Protein AF-0000000074165607 (afdb_homodimer)

Structure (mmCIF, N/CA/C/O backbone):
data_AF-0000000074165607-model_v1
#
loop_
_entity.id
_entity.type
_entity.pdbx_description
1 polymer 'ABC-type transport system permease protein(Probable substrate dipeptide/oligopeptide)'
#
loop_
_atom_site.group_PDB
_atom_site.id
_atom_site.type_symbol
_atom_site.label_atom_id
_atom_site.label_alt_id
_atom_site.label_comp_id
_atom_site.label_asym_id
_atom_site.label_entity_id
_atom_site.label_seq_id
_atom_site.pdbx_PDB_ins_code
_atom_site.Cartn_x
_atom_site.Cartn_y
_atom_site.Cartn_z
_atom_site.occupancy
_atom_site.B_iso_or_equiv
_atom_site.auth_seq_id
_atom_site.auth_comp_id
_atom_site.auth_asym_id
_atom_site.auth_atom_id
_atom_site.pdbx_PDB_model_num
ATOM 1 N N . MET A 1 1 ? -7.48 50.062 28.703 1 24.31 1 MET A N 1
ATOM 2 C CA . MET A 1 1 ? -8.516 49.031 28.531 1 24.31 1 MET A CA 1
ATOM 3 C C . MET A 1 1 ? -8.789 48.781 27.062 1 24.31 1 MET A C 1
ATOM 5 O O . MET A 1 1 ? -9.773 48.125 26.703 1 24.31 1 MET A O 1
ATOM 9 N N . ALA A 1 2 ? -8.234 49.438 26.125 1 30.08 2 ALA A N 1
ATOM 10 C CA . ALA A 1 2 ? -8.328 49.5 24.672 1 30.08 2 ALA A CA 1
ATOM 11 C C . ALA A 1 2 ? -7.801 48.188 24.047 1 30.08 2 ALA A C 1
ATOM 13 O O . ALA A 1 2 ? -6.594 47.938 24.047 1 30.08 2 ALA A O 1
ATOM 14 N N . ALA A 1 3 ? -8.539 47.094 24.203 1 34.22 3 ALA A N 1
ATOM 15 C CA . ALA A 1 3 ? -8.211 45.812 23.562 1 34.22 3 ALA A CA 1
ATOM 16 C C . ALA A 1 3 ? -7.996 46 22.062 1 34.22 3 ALA A C 1
ATOM 18 O O . ALA A 1 3 ? -8.914 46.406 21.344 1 34.22 3 ALA A O 1
ATOM 19 N N . GLU A 1 4 ? -6.863 46.469 21.578 1 28.66 4 GLU A N 1
ATOM 20 C CA . GLU A 1 4 ? -6.477 46.656 20.188 1 28.66 4 GLU A CA 1
ATOM 21 C C . GLU A 1 4 ? -6.961 45.5 19.312 1 28.66 4 GLU A C 1
ATOM 23 O O . GLU A 1 4 ? -6.777 44.344 19.656 1 28.66 4 GLU A O 1
ATOM 28 N N . ASP A 1 5 ? -7.965 45.75 18.484 1 29.58 5 ASP A N 1
ATOM 29 C CA . ASP A 1 5 ? -8.633 44.969 17.438 1 29.58 5 ASP A CA 1
ATOM 30 C C . ASP A 1 5 ? -7.617 44.188 16.609 1 29.58 5 ASP A C 1
ATOM 32 O O . ASP A 1 5 ? -6.762 44.781 15.938 1 29.58 5 ASP A O 1
ATOM 36 N N . ALA A 1 6 ? -7.164 43.156 17.094 1 34.91 6 ALA A N 1
ATOM 37 C CA . ALA A 1 6 ? -6.367 42.25 16.281 1 34.91 6 ALA A CA 1
ATOM 38 C C . ALA A 1 6 ? -6.906 42.188 14.852 1 34.91 6 ALA A C 1
ATOM 40 O O . ALA A 1 6 ? -8.07 41.844 14.641 1 34.91 6 ALA A O 1
ATOM 41 N N . ASP A 1 7 ? -6.492 43.125 13.977 1 31.59 7 ASP A N 1
ATOM 42 C CA . ASP A 1 7 ? -6.695 43.125 12.531 1 31.59 7 ASP A CA 1
ATOM 43 C C . ASP A 1 7 ? -6.75 41.719 11.984 1 31.59 7 ASP A C 1
ATOM 45 O O . ASP A 1 7 ? -5.746 41 11.984 1 31.59 7 ASP A O 1
ATOM 49 N N . THR A 1 8 ? -7.82 41.094 12.273 1 33.75 8 THR A N 1
ATOM 50 C CA . THR A 1 8 ? -8.219 39.906 11.516 1 33.75 8 THR A CA 1
ATOM 51 C C . THR A 1 8 ? -8.016 40.125 10.023 1 33.75 8 THR A C 1
ATOM 53 O O . THR A 1 8 ? -8.844 40.781 9.367 1 33.75 8 THR A O 1
ATOM 56 N N . ALA A 1 9 ? -6.809 40.406 9.547 1 33.5 9 ALA A N 1
ATOM 57 C CA . ALA A 1 9 ? -6.516 40.438 8.117 1 33.5 9 ALA A CA 1
ATOM 58 C C . ALA A 1 9 ? -7.332 39.406 7.348 1 33.5 9 ALA A C 1
ATOM 60 O O . ALA A 1 9 ? -7.105 38.219 7.488 1 33.5 9 ALA A O 1
ATOM 61 N N . THR A 1 10 ? -8.609 39.656 7.234 1 33.12 10 THR A N 1
ATOM 62 C CA . THR A 1 10 ? -9.547 38.969 6.363 1 33.12 10 THR A CA 1
ATOM 63 C C . THR A 1 10 ? -9.102 39.062 4.91 1 33.12 10 THR A C 1
ATOM 65 O O . THR A 1 10 ? -8.352 39.969 4.535 1 33.12 10 THR A O 1
ATOM 68 N N . PHE A 1 11 ? -9.375 38.062 4.129 1 33.97 11 PHE A N 1
ATOM 69 C CA . PHE A 1 11 ? -9.125 37.875 2.705 1 33.97 11 PHE A CA 1
ATOM 70 C C . PHE A 1 11 ? -9.57 39.125 1.918 1 33.97 11 PHE A C 1
ATOM 72 O O . PHE A 1 11 ? -9.195 39.281 0.754 1 33.97 11 PHE A O 1
ATOM 79 N N . GLU A 1 12 ? -10.328 39.969 2.428 1 33.81 12 GLU A N 1
ATOM 80 C CA . GLU A 1 12 ? -10.758 41.219 1.777 1 33.81 12 GLU A CA 1
ATOM 81 C C . GLU A 1 12 ? -9.594 42.156 1.603 1 33.81 12 GLU A C 1
ATOM 83 O O . GLU A 1 12 ? -9.664 43.094 0.787 1 33.81 12 GLU A O 1
ATOM 88 N N . ASP A 1 13 ? -8.672 42.125 2.5 1 35.44 13 ASP A N 1
ATOM 89 C CA . ASP A 1 13 ? -7.652 43.156 2.389 1 35.44 13 ASP A CA 1
ATOM 90 C C . ASP A 1 13 ? -6.562 42.75 1.398 1 35.44 13 ASP A C 1
ATOM 92 O O . ASP A 1 13 ? -5.469 43.312 1.404 1 35.44 13 ASP A O 1
ATOM 96 N N . ILE A 1 14 ? -6.859 41.562 0.714 1 35.16 14 ILE A N 1
ATOM 97 C CA . ILE A 1 14 ? -5.945 41.281 -0.385 1 35.16 14 ILE A CA 1
ATOM 98 C C . ILE A 1 14 ? -6.176 42.281 -1.521 1 35.16 14 ILE A C 1
ATOM 100 O O . ILE A 1 14 ? -7.281 42.344 -2.066 1 35.16 14 ILE A O 1
ATOM 104 N N . ASP A 1 15 ? -5.551 43.406 -1.498 1 33.47 15 ASP A N 1
ATOM 105 C CA . ASP A 1 15 ? -5.52 44.344 -2.619 1 33.47 15 ASP A CA 1
ATOM 106 C C . ASP A 1 15 ? -5.301 43.594 -3.939 1 33.47 15 ASP A C 1
ATOM 108 O O . ASP A 1 15 ? -4.188 43.156 -4.23 1 33.47 15 ASP A O 1
ATOM 112 N N . TRP A 1 16 ? -6.379 43.094 -4.5 1 33.78 16 TRP A N 1
ATOM 113 C CA . TRP A 1 16 ? -6.414 42.438 -5.797 1 33.78 16 TRP A CA 1
ATOM 114 C C . TRP A 1 16 ? -5.727 43.281 -6.867 1 33.78 16 TRP A C 1
ATOM 116 O O . TRP A 1 16 ? -5.207 42.75 -7.848 1 33.78 16 TRP A O 1
ATOM 126 N N . ASP A 1 17 ? -5.957 44.562 -6.93 1 35.16 17 ASP A N 1
ATOM 127 C CA . ASP A 1 17 ? -5.305 45.438 -7.895 1 35.16 17 ASP A CA 1
ATOM 128 C C . ASP A 1 17 ? -3.787 45.344 -7.797 1 35.16 17 ASP A C 1
ATOM 130 O O . ASP A 1 17 ? -3.074 45.656 -8.75 1 35.16 17 ASP A O 1
ATOM 134 N N . ALA A 1 18 ? -3.287 45.344 -6.676 1 35.25 18 ALA A N 1
ATOM 135 C CA . ALA A 1 18 ? -1.844 45.156 -6.566 1 35.25 18 ALA A CA 1
ATOM 136 C C . ALA A 1 18 ? -1.429 43.75 -7.059 1 35.25 18 ALA A C 1
ATOM 138 O O . ALA A 1 18 ? -0.237 43.469 -7.199 1 35.25 18 ALA A O 1
ATOM 139 N N . GLN A 1 19 ? -2.275 42.75 -7.027 1 34.62 19 GLN A N 1
ATOM 140 C CA . GLN A 1 19 ? -1.969 41.562 -7.836 1 34.62 19 GLN A CA 1
ATOM 141 C C . GLN A 1 19 ? -2.176 41.844 -9.32 1 34.62 19 GLN A C 1
ATOM 143 O O . GLN A 1 19 ? -3.184 41.438 -9.898 1 34.62 19 GLN A O 1
ATOM 148 N N . GLY A 1 20 ? -2.158 43.062 -9.836 1 33.09 20 GLY A N 1
ATOM 149 C CA . GLY A 1 20 ? -1.979 43.281 -11.266 1 33.09 20 GLY A CA 1
ATOM 150 C C . GLY A 1 20 ? -1.463 42.031 -11.992 1 33.09 20 GLY A C 1
ATOM 151 O O . GLY A 1 20 ? -0.765 41.219 -11.406 1 33.09 20 GLY A O 1
ATOM 152 N N . ILE A 1 21 ? -2.268 41.594 -12.984 1 33.88 21 ILE A N 1
ATOM 153 C CA . ILE A 1 21 ? -1.808 40.656 -14.016 1 33.88 21 ILE A CA 1
ATOM 154 C C . ILE A 1 21 ? -0.311 40.844 -14.25 1 33.88 21 ILE A C 1
ATOM 156 O O . ILE A 1 21 ? 0.098 41.75 -14.992 1 33.88 21 ILE A O 1
ATOM 160 N N . SER A 1 22 ? 0.422 41.312 -13.398 1 33.5 22 SER A N 1
ATOM 161 C CA . SER A 1 22 ? 1.809 41.406 -13.844 1 33.5 22 SER A CA 1
ATOM 162 C C . SER A 1 22 ? 2.135 40.312 -14.867 1 33.5 22 SER A C 1
ATOM 164 O O . SER A 1 22 ? 1.765 39.156 -14.695 1 33.5 22 SER A O 1
ATOM 166 N N . THR A 1 23 ? 2.133 40.562 -16.203 1 34.69 23 THR A N 1
ATOM 167 C CA . THR A 1 23 ? 2.822 39.875 -17.281 1 34.69 23 THR A CA 1
ATOM 168 C C . THR A 1 23 ? 3.801 38.844 -16.719 1 34.69 23 THR A C 1
ATOM 170 O O . THR A 1 23 ? 4.188 38.906 -15.547 1 34.69 23 THR A O 1
ATOM 173 N N . LEU A 1 24 ? 4.086 37.75 -17.5 1 39.69 24 LEU A N 1
ATOM 174 C CA . LEU A 1 24 ? 5.195 36.844 -17.312 1 39.69 24 LEU A CA 1
ATOM 175 C C . LEU A 1 24 ? 6.367 37.531 -16.625 1 39.69 24 LEU A C 1
ATOM 177 O O . LEU A 1 24 ? 7.484 37.531 -17.141 1 39.69 24 LEU A O 1
ATOM 181 N N . GLY A 1 25 ? 6.246 38.625 -16.203 1 42.16 25 GLY A N 1
ATOM 182 C CA . GLY A 1 25 ? 7.453 39.125 -15.57 1 42.16 25 GLY A CA 1
ATOM 183 C C . GLY A 1 25 ? 7.988 38.188 -14.492 1 42.16 25 GLY A C 1
ATOM 184 O O . GLY A 1 25 ? 7.324 37.938 -13.484 1 42.16 25 GLY A O 1
ATOM 185 N N . VAL A 1 26 ? 8.68 37.188 -14.977 1 51.88 26 VAL A N 1
ATOM 186 C CA . VAL A 1 26 ? 9.438 36.25 -14.164 1 51.88 26 VAL A CA 1
ATOM 187 C C . VAL A 1 26 ? 10.039 36.938 -12.961 1 51.88 26 VAL A C 1
ATOM 189 O O . VAL A 1 26 ? 10.844 37.875 -13.109 1 51.88 26 VAL A O 1
ATOM 192 N N . SER A 1 27 ? 9.281 37.125 -11.836 1 65.56 27 SER A N 1
ATOM 193 C CA . SER A 1 27 ? 9.914 37.562 -10.602 1 65.56 27 SER A CA 1
ATOM 194 C C . SER A 1 27 ? 11.367 37.094 -10.539 1 65.56 27 SER A C 1
ATOM 196 O O . SER A 1 27 ? 11.781 36.219 -11.297 1 65.56 27 SER A O 1
ATOM 198 N N . ARG A 1 28 ? 12.211 37.938 -9.977 1 74.44 28 ARG A N 1
ATOM 199 C CA . ARG A 1 28 ? 13.609 37.562 -9.82 1 74.44 28 ARG A CA 1
ATOM 200 C C . ARG A 1 28 ? 13.742 36.094 -9.438 1 74.44 28 ARG A C 1
ATOM 202 O O . ARG A 1 28 ? 14.617 35.375 -9.945 1 74.44 28 ARG A O 1
ATOM 209 N N . ALA A 1 29 ? 12.805 35.688 -8.688 1 76.56 29 ALA A N 1
ATOM 210 C CA . ALA A 1 29 ? 12.836 34.281 -8.281 1 76.56 29 ALA A CA 1
ATOM 211 C C . ALA A 1 29 ? 12.453 33.375 -9.445 1 76.56 29 ALA A C 1
ATOM 213 O O . ALA A 1 29 ? 13.023 32.281 -9.617 1 76.56 29 ALA A O 1
ATOM 214 N N . GLY A 1 30 ? 11.523 33.844 -10.188 1 80.75 30 GLY A N 1
ATOM 215 C CA . GLY A 1 30 ? 11.125 33.062 -11.344 1 80.75 30 GLY A CA 1
ATOM 216 C C . GLY A 1 30 ? 12.219 32.938 -12.391 1 80.75 30 GLY A C 1
ATOM 217 O O . GLY A 1 30 ? 12.422 31.875 -12.969 1 80.75 30 GLY A O 1
ATOM 218 N N . LEU A 1 31 ? 12.938 34.062 -12.555 1 82.06 31 LEU A N 1
ATOM 219 C CA . LEU A 1 31 ? 14.047 34.062 -13.508 1 82.06 31 LEU A CA 1
ATOM 220 C C . LEU A 1 31 ? 15.172 33.156 -13.016 1 82.06 31 LEU A C 1
ATOM 222 O O . LEU A 1 31 ? 15.797 32.438 -13.805 1 82.06 31 LEU A O 1
ATOM 226 N N . ALA A 1 32 ? 15.43 33.281 -11.75 1 86.88 32 ALA A N 1
ATOM 227 C CA . ALA A 1 32 ? 16.469 32.406 -11.18 1 86.88 32 ALA A CA 1
ATOM 228 C C . ALA A 1 32 ? 16.109 30.938 -11.328 1 86.88 32 ALA A C 1
ATOM 230 O O . ALA A 1 32 ? 16.984 30.094 -11.57 1 86.88 32 ALA A O 1
ATOM 231 N N . GLU A 1 33 ? 14.836 30.656 -11.07 1 87.5 33 GLU A N 1
ATOM 232 C CA . GLU A 1 33 ? 14.383 29.281 -11.234 1 87.5 33 GLU A CA 1
ATOM 233 C C . GLU A 1 33 ? 14.531 28.812 -12.68 1 87.5 33 GLU A C 1
ATOM 235 O O . GLU A 1 33 ? 15.023 27.719 -12.945 1 87.5 33 GLU A O 1
ATOM 240 N N . LEU A 1 34 ? 14.156 29.625 -13.641 1 87.5 34 LEU A N 1
ATOM 241 C CA . LEU A 1 34 ? 14.258 29.297 -15.055 1 87.5 34 LEU A CA 1
ATOM 242 C C . LEU A 1 34 ? 15.719 29.094 -15.461 1 87.5 34 LEU A C 1
ATOM 244 O O . LEU A 1 34 ? 16.031 28.203 -16.234 1 87.5 34 LEU A O 1
ATOM 248 N N . LEU A 1 35 ? 16.547 29.969 -14.93 1 88.06 35 LEU A N 1
ATOM 249 C CA . LEU A 1 35 ? 17.984 29.859 -15.234 1 88.06 35 LEU A CA 1
ATOM 250 C C . LEU A 1 35 ? 18.562 28.578 -14.672 1 88.06 35 LEU A C 1
ATOM 252 O O . LEU A 1 35 ? 19.453 27.969 -15.281 1 88.06 35 LEU A O 1
ATOM 256 N N . SER A 1 36 ? 18.062 28.25 -13.523 1 89.38 36 SER A N 1
ATOM 257 C CA . SER A 1 36 ? 18.531 27.016 -12.922 1 89.38 36 SER A CA 1
ATOM 258 C C . SER A 1 36 ? 18.141 25.797 -13.766 1 89.38 36 SER A C 1
ATOM 260 O O . SER A 1 36 ? 18.938 24.891 -13.969 1 89.38 36 SER A O 1
ATOM 262 N N . TYR A 1 37 ? 16.953 25.797 -14.258 1 88.81 37 TYR A N 1
ATOM 263 C CA . TYR A 1 37 ? 16.531 24.688 -15.109 1 88.81 37 TYR A CA 1
ATOM 264 C C . TYR A 1 37 ? 17.25 24.719 -16.453 1 88.81 37 TYR A C 1
ATOM 266 O O . TYR A 1 37 ? 17.578 23.672 -17 1 88.81 37 TYR A O 1
ATOM 274 N N . LEU A 1 38 ? 17.453 25.922 -16.984 1 88.56 38 LEU A N 1
ATOM 275 C CA . LEU A 1 38 ? 18.203 26.047 -18.234 1 88.56 38 LEU A CA 1
ATOM 276 C C . LEU A 1 38 ? 19.625 25.531 -18.062 1 88.56 38 LEU A C 1
ATOM 278 O O . LEU A 1 38 ? 20.172 24.875 -18.953 1 88.56 38 LEU A O 1
ATOM 282 N N . GLY A 1 39 ? 20.188 25.938 -16.984 1 87.69 39 GLY A N 1
ATOM 283 C CA . GLY A 1 39 ? 21.516 25.406 -16.688 1 87.69 39 GLY A CA 1
ATOM 284 C C . GLY A 1 39 ? 21.547 23.891 -16.625 1 87.69 39 GLY A C 1
ATOM 285 O O . GLY A 1 39 ? 22.5 23.266 -17.125 1 87.69 39 GLY A O 1
ATOM 286 N N . LEU A 1 40 ? 20.547 23.359 -16.016 1 86.31 40 LEU A N 1
ATOM 287 C CA . LEU A 1 40 ? 20.453 21.906 -15.922 1 86.31 40 LEU A CA 1
ATOM 288 C C . LEU A 1 40 ? 20.297 21.281 -17.297 1 86.31 40 LEU A C 1
ATOM 290 O O . LEU A 1 40 ? 20.922 20.25 -17.594 1 86.31 40 LEU A O 1
ATOM 294 N N . ILE A 1 41 ? 19.531 21.875 -18.141 1 84.94 41 ILE A N 1
ATOM 295 C CA . ILE A 1 41 ? 19.281 21.359 -19.484 1 84.94 41 ILE A CA 1
ATOM 296 C C . ILE A 1 41 ? 20.562 21.438 -20.312 1 84.94 41 ILE A C 1
ATOM 298 O O . ILE A 1 41 ? 20.891 20.516 -21.047 1 84.94 41 ILE A O 1
ATOM 302 N N . VAL A 1 42 ? 21.234 22.531 -20.188 1 83.56 42 VAL A N 1
ATOM 303 C CA . VAL A 1 42 ? 22.484 22.719 -20.938 1 83.56 42 VAL A CA 1
ATOM 304 C C . VAL A 1 42 ? 23.5 21.688 -20.484 1 83.56 42 VAL A C 1
ATOM 306 O O . VAL A 1 42 ? 24.203 21.109 -21.328 1 83.56 42 VAL A O 1
ATOM 309 N N . ALA A 1 43 ? 23.516 21.5 -19.219 1 80.56 43 ALA A N 1
ATOM 310 C CA . ALA A 1 43 ? 24.453 20.5 -18.688 1 80.56 43 ALA A CA 1
ATOM 311 C C . ALA A 1 43 ? 24.078 19.109 -19.188 1 80.56 43 ALA A C 1
ATOM 313 O O . ALA A 1 43 ? 24.969 18.312 -19.5 1 80.56 43 ALA A O 1
ATOM 314 N N . PHE A 1 44 ? 22.844 18.797 -19.25 1 78.25 44 PHE A N 1
ATOM 315 C CA . PHE A 1 44 ? 22.359 17.516 -19.719 1 78.25 44 PHE A CA 1
ATOM 316 C C . PHE A 1 44 ? 22.688 17.328 -21.203 1 78.25 44 PHE A C 1
ATOM 318 O O . PHE A 1 44 ? 23.172 16.25 -21.594 1 78.25 44 PHE A O 1
ATOM 325 N N . VAL A 1 45 ? 22.406 18.328 -22 1 77.25 45 VAL A N 1
ATOM 326 C CA . VAL A 1 45 ? 22.641 18.25 -23.438 1 77.25 45 VAL A CA 1
ATOM 327 C C . VAL A 1 45 ? 24.141 18.125 -23.703 1 77.25 45 VAL A C 1
ATOM 329 O O . VAL A 1 45 ? 24.562 17.391 -24.594 1 77.25 45 VAL A O 1
ATOM 332 N N . TYR A 1 46 ? 24.844 18.844 -22.938 1 75.62 46 TYR A N 1
ATOM 333 C CA . TYR A 1 46 ? 26.297 18.75 -23.062 1 75.62 46 TYR A CA 1
ATOM 334 C C . TYR A 1 46 ? 26.781 17.344 -22.781 1 75.62 46 TYR A C 1
ATOM 336 O O . TYR A 1 46 ? 27.625 16.812 -23.516 1 75.62 46 TYR A O 1
ATOM 344 N N . ASP A 1 47 ? 26.234 16.75 -21.734 1 71.31 47 ASP A N 1
ATOM 345 C CA . ASP A 1 47 ? 26.672 15.414 -21.359 1 71.31 47 ASP A CA 1
ATOM 346 C C . ASP A 1 47 ? 26.172 14.375 -22.359 1 71.31 47 ASP A C 1
ATOM 348 O O . ASP A 1 47 ? 26.891 13.422 -22.672 1 71.31 47 ASP A O 1
ATOM 352 N N . TYR A 1 48 ? 25 14.578 -22.906 1 69.88 48 TYR A N 1
ATOM 353 C CA . TYR A 1 48 ? 24.406 13.641 -23.844 1 69.88 48 TYR A CA 1
ATOM 354 C C . TYR A 1 48 ? 25.109 13.703 -25.203 1 69.88 48 TYR A C 1
ATOM 356 O O . TYR A 1 48 ? 25.312 12.672 -25.844 1 69.88 48 TYR A O 1
ATOM 364 N N . THR A 1 49 ? 25.422 14.844 -25.719 1 68.5 49 THR A N 1
ATOM 365 C CA . THR A 1 49 ? 25.922 14.992 -27.078 1 68.5 49 THR A CA 1
ATOM 366 C C . THR A 1 49 ? 27.453 15.008 -27.109 1 68.5 49 THR A C 1
ATOM 368 O O . THR A 1 49 ? 28.062 14.461 -28.016 1 68.5 49 THR A O 1
ATOM 371 N N . TRP A 1 50 ? 28.047 15.68 -26.234 1 59.62 50 TRP A N 1
ATOM 372 C CA . TRP A 1 50 ? 29.469 15.938 -26.438 1 59.62 50 TRP A CA 1
ATOM 373 C C . TRP A 1 50 ? 30.312 15.047 -25.516 1 59.62 50 TRP A C 1
ATOM 375 O O . TRP A 1 50 ? 31.484 14.797 -25.797 1 59.62 50 TRP A O 1
ATOM 385 N N . ASN A 1 51 ? 29.797 14.781 -24.484 1 54.56 51 ASN A N 1
ATOM 386 C CA . ASN A 1 51 ? 30.703 14.203 -23.5 1 54.56 51 ASN A CA 1
ATOM 387 C C . ASN A 1 51 ? 30.953 12.727 -23.766 1 54.56 51 ASN A C 1
ATOM 389 O O . ASN A 1 51 ? 30.016 11.914 -23.719 1 54.56 51 ASN A O 1
ATOM 393 N N . THR A 1 52 ? 31.984 12.508 -24.688 1 53.47 52 THR A N 1
ATOM 394 C CA . THR A 1 52 ? 32.594 11.203 -24.938 1 53.47 52 THR A CA 1
ATOM 395 C C . THR A 1 52 ? 33.125 10.602 -23.641 1 53.47 52 THR A C 1
ATOM 397 O O . THR A 1 52 ? 33.469 9.422 -23.594 1 53.47 52 THR A O 1
ATOM 400 N N . GLY A 1 53 ? 33.594 11.414 -22.656 1 48.16 53 GLY A N 1
ATOM 401 C CA . GLY A 1 53 ? 34.219 11.016 -21.406 1 48.16 53 GLY A CA 1
ATOM 402 C C . GLY A 1 53 ? 33.25 10.859 -20.266 1 48.16 53 GLY A C 1
ATOM 403 O O . GLY A 1 53 ? 32.031 10.789 -20.484 1 48.16 53 GLY A O 1
ATOM 404 N N . PRO A 1 54 ? 34.062 10.703 -19.062 1 49.53 54 PRO A N 1
ATOM 405 C CA . PRO A 1 54 ? 33.188 10.453 -17.906 1 49.53 54 PRO A CA 1
ATOM 406 C C . PRO A 1 54 ? 32.156 11.578 -17.703 1 49.53 54 PRO A C 1
ATOM 408 O O . PRO A 1 54 ? 32.5 12.758 -17.828 1 49.53 54 PRO A O 1
ATOM 411 N N . LEU A 1 55 ? 31.016 11.406 -17.969 1 49.72 55 LEU A N 1
ATOM 412 C CA . LEU A 1 55 ? 29.844 12.273 -17.844 1 49.72 55 LEU A CA 1
ATOM 413 C C . LEU A 1 55 ? 29.984 13.211 -16.656 1 49.72 55 LEU A C 1
ATOM 415 O O . LEU A 1 55 ? 30.734 12.922 -15.711 1 49.72 55 LEU A O 1
ATOM 419 N N . VAL A 1 56 ? 29.719 14.406 -16.766 1 47.34 56 VAL A N 1
ATOM 420 C CA . VAL A 1 56 ? 29.594 15.258 -15.578 1 47.34 56 VAL A CA 1
ATOM 421 C C . VAL A 1 56 ? 29 14.453 -14.422 1 47.34 56 VAL A C 1
ATOM 423 O O . VAL A 1 56 ? 27.922 13.875 -14.562 1 47.34 56 VAL A O 1
ATOM 426 N N . PHE A 1 57 ? 29.766 14.352 -13.234 1 50.78 57 PHE A N 1
ATOM 427 C CA . PHE A 1 57 ? 29.578 13.633 -11.977 1 50.78 57 PHE A CA 1
ATOM 428 C C . PHE A 1 57 ? 29.5 12.133 -12.219 1 50.78 57 PHE A C 1
ATOM 430 O O . PHE A 1 57 ? 28.969 11.391 -11.391 1 50.78 57 PHE A O 1
ATOM 437 N N . ARG A 1 58 ? 30.078 11.711 -13.492 1 54.78 58 ARG A N 1
ATOM 438 C CA . ARG A 1 58 ? 30.141 10.297 -13.852 1 54.78 58 ARG A CA 1
ATOM 439 C C . ARG A 1 58 ? 28.75 9.695 -13.969 1 54.78 58 ARG A C 1
ATOM 441 O O . ARG A 1 58 ? 28.531 8.523 -13.641 1 54.78 58 ARG A O 1
ATOM 448 N N . TRP A 1 59 ? 27.797 10.633 -14.102 1 56.72 59 TRP A N 1
ATOM 449 C CA . TRP A 1 59 ? 26.422 10.125 -14.188 1 56.72 59 TRP A CA 1
ATOM 450 C C . TRP A 1 59 ? 26.094 9.695 -15.617 1 56.72 59 TRP A C 1
ATOM 452 O O . TRP A 1 59 ? 26.547 10.32 -16.578 1 56.72 59 TRP A O 1
ATOM 462 N N . ASP A 1 60 ? 25.625 8.523 -15.758 1 56.78 60 ASP A N 1
ATOM 463 C CA . ASP A 1 60 ? 25.078 8.117 -17.062 1 56.78 60 ASP A CA 1
ATOM 464 C C . ASP A 1 60 ? 23.906 8.992 -17.453 1 56.78 60 ASP A C 1
ATOM 466 O O . ASP A 1 60 ? 23.203 9.547 -16.609 1 56.78 60 ASP A O 1
ATOM 470 N N . VAL A 1 61 ? 23.875 9.492 -18.781 1 46.19 61 VAL A N 1
ATOM 471 C CA . VAL A 1 61 ? 22.859 10.375 -19.359 1 46.19 61 VAL A CA 1
ATOM 472 C C . VAL A 1 61 ? 21.469 9.891 -18.938 1 46.19 61 VAL A C 1
ATOM 474 O O . VAL A 1 61 ? 20.578 10.703 -18.656 1 46.19 61 VAL A O 1
ATOM 477 N N . LEU A 1 62 ? 21.188 8.633 -18.984 1 55.25 62 LEU A N 1
ATOM 478 C CA . LEU A 1 62 ? 19.859 8.141 -18.656 1 55.25 62 LEU A CA 1
ATOM 479 C C . LEU A 1 62 ? 19.703 7.941 -17.156 1 55.25 62 LEU A C 1
ATOM 481 O O . LEU A 1 62 ? 18.781 7.273 -16.703 1 55.25 62 LEU A O 1
ATOM 485 N N . SER A 1 63 ? 20.609 8.836 -16.547 1 72.19 63 SER A N 1
ATOM 486 C CA . SER A 1 63 ? 20.688 8.625 -15.109 1 72.19 63 SER A CA 1
ATOM 487 C C . SER A 1 63 ? 19.609 9.414 -14.367 1 72.19 63 SER A C 1
ATOM 489 O O . SER A 1 63 ? 19.188 10.477 -14.836 1 72.19 63 SER A O 1
ATOM 491 N N . VAL A 1 64 ? 19 8.875 -13.453 1 84.81 64 VAL A N 1
ATOM 492 C CA . VAL A 1 64 ? 17.984 9.438 -12.57 1 84.81 64 VAL A CA 1
ATOM 493 C C . VAL A 1 64 ? 18.547 10.656 -11.852 1 84.81 64 VAL A C 1
ATOM 495 O O . VAL A 1 64 ? 17.781 11.461 -11.289 1 84.81 64 VAL A O 1
ATOM 498 N N . GLU A 1 65 ? 19.812 10.945 -12.07 1 84.69 65 GLU A N 1
ATOM 499 C CA . GLU A 1 65 ? 20.484 12.047 -11.383 1 84.69 65 GLU A CA 1
ATOM 500 C C . GLU A 1 65 ? 20 13.398 -11.914 1 84.69 65 GLU A C 1
ATOM 502 O O . GLU A 1 65 ? 19.906 14.367 -11.164 1 84.69 65 GLU A O 1
ATOM 507 N N . TRP A 1 66 ? 19.734 13.461 -13.211 1 83.56 66 TRP A N 1
ATOM 508 C CA . TRP A 1 66 ? 19.25 14.703 -13.805 1 83.56 66 TRP A CA 1
ATOM 509 C C . TRP A 1 66 ? 17.875 15.078 -13.242 1 83.56 66 TRP A C 1
ATOM 511 O O . TRP A 1 66 ? 17.625 16.234 -12.914 1 83.56 66 TRP A O 1
ATOM 521 N N . LEU A 1 67 ? 17.062 14.078 -13.148 1 87 67 LEU A N 1
ATOM 522 C CA . LEU A 1 67 ? 15.75 14.312 -12.562 1 87 67 LEU A CA 1
ATOM 523 C C . LEU A 1 67 ? 15.867 14.695 -11.094 1 87 67 LEU A C 1
ATOM 525 O O . LEU A 1 67 ? 15.062 15.484 -10.586 1 87 67 LEU A O 1
ATOM 529 N N . PHE A 1 68 ? 16.844 14.141 -10.492 1 91.31 68 PHE A N 1
ATOM 530 C CA . PHE A 1 68 ? 17.062 14.406 -9.07 1 91.31 68 PHE A CA 1
ATOM 531 C C . PHE A 1 68 ? 17.469 15.859 -8.852 1 91.31 68 PHE A C 1
ATOM 533 O O . PHE A 1 68 ? 16.938 16.531 -7.965 1 91.31 68 PHE A O 1
ATOM 540 N N . ILE A 1 69 ? 18.328 16.359 -9.664 1 88.75 69 ILE A N 1
ATOM 541 C CA . ILE A 1 69 ? 18.75 17.75 -9.562 1 88.75 69 ILE A CA 1
ATOM 542 C C . ILE A 1 69 ? 17.562 18.672 -9.867 1 88.75 69 ILE A C 1
ATOM 544 O O . ILE A 1 69 ? 17.391 19.703 -9.211 1 88.75 69 ILE A O 1
ATOM 548 N N . GLY A 1 70 ? 16.859 18.297 -10.891 1 89.75 70 GLY A N 1
ATOM 549 C CA . GLY A 1 70 ? 15.656 19.062 -11.18 1 89.75 70 GLY A CA 1
ATOM 550 C C . GLY A 1 70 ? 14.695 19.141 -10 1 89.75 70 GLY A C 1
ATOM 551 O O . GLY A 1 70 ? 14.102 20.188 -9.742 1 89.75 70 GLY A O 1
ATOM 552 N N . THR A 1 71 ? 14.578 18.031 -9.344 1 90.62 71 THR A N 1
ATOM 553 C CA . THR A 1 71 ? 13.711 17.953 -8.172 1 90.62 71 THR A CA 1
ATOM 554 C C . THR A 1 71 ? 14.234 18.844 -7.043 1 90.62 71 THR A C 1
ATOM 556 O O . THR A 1 71 ? 13.461 19.5 -6.355 1 90.62 71 THR A O 1
ATOM 559 N N . LEU A 1 72 ? 15.523 18.844 -6.871 1 90.69 72 LEU A N 1
ATOM 560 C CA . LEU A 1 72 ? 16.125 19.688 -5.84 1 90.69 72 LEU A CA 1
ATOM 561 C C . LEU A 1 72 ? 15.914 21.172 -6.148 1 90.69 72 LEU A C 1
ATOM 563 O O . LEU A 1 72 ? 15.664 21.969 -5.242 1 90.69 72 LEU A O 1
ATOM 567 N N . ILE A 1 73 ? 16.016 21.484 -7.438 1 90.44 73 ILE A N 1
ATOM 568 C CA . ILE A 1 73 ? 15.773 22.859 -7.859 1 90.44 73 ILE A CA 1
ATOM 569 C C . ILE A 1 73 ? 14.336 23.25 -7.527 1 90.44 73 ILE A C 1
ATOM 571 O O . ILE A 1 73 ? 14.086 24.328 -6.984 1 90.44 73 ILE A O 1
ATOM 575 N N . ALA A 1 74 ? 13.445 22.344 -7.797 1 87.56 74 ALA A N 1
ATOM 576 C CA . ALA A 1 74 ? 12.039 22.609 -7.504 1 87.56 74 ALA A CA 1
ATOM 577 C C . ALA A 1 74 ? 11.82 22.797 -6.008 1 87.56 74 ALA A C 1
ATOM 579 O O . ALA A 1 74 ? 11.062 23.688 -5.594 1 87.56 74 ALA A O 1
ATOM 580 N N . ILE A 1 75 ? 12.43 22.031 -5.234 1 86.56 75 ILE A N 1
ATOM 581 C CA . ILE A 1 75 ? 12.273 22.094 -3.785 1 86.56 75 ILE A CA 1
ATOM 582 C C . ILE A 1 75 ? 12.844 23.406 -3.268 1 86.56 75 ILE A C 1
ATOM 584 O O . ILE A 1 75 ? 12.234 24.078 -2.422 1 86.56 75 ILE A O 1
ATOM 588 N N . VAL A 1 76 ? 13.961 23.875 -3.775 1 86.94 76 VAL A N 1
ATOM 589 C CA . VAL A 1 76 ? 14.602 25.109 -3.338 1 86.94 76 VAL A CA 1
ATOM 590 C C . VAL A 1 76 ? 13.711 26.297 -3.664 1 86.94 76 VAL A C 1
ATOM 592 O O . VAL A 1 76 ? 13.445 27.141 -2.801 1 86.94 76 VAL A O 1
ATOM 595 N N . PHE A 1 77 ? 13.156 26.344 -4.789 1 83.44 77 PHE A N 1
ATOM 596 C CA . PHE A 1 77 ? 12.453 27.531 -5.254 1 83.44 77 PHE A CA 1
ATOM 597 C C . PHE A 1 77 ? 11.008 27.516 -4.773 1 83.44 77 PHE A C 1
ATOM 599 O O . PHE A 1 77 ? 10.406 28.578 -4.562 1 83.44 77 PHE A O 1
ATOM 606 N N . HIS A 1 78 ? 10.469 26.312 -4.539 1 79.06 78 HIS A N 1
ATOM 607 C CA . HIS A 1 78 ? 9.047 26.281 -4.227 1 79.06 78 HIS A CA 1
ATOM 608 C C . HIS A 1 78 ? 8.812 25.922 -2.76 1 79.06 78 HIS A C 1
ATOM 610 O O . HIS A 1 78 ? 7.691 26.047 -2.26 1 79.06 78 HIS A O 1
ATOM 616 N N . ALA A 1 79 ? 9.805 25.562 -2.088 1 78.75 79 ALA A N 1
ATOM 617 C CA . ALA A 1 79 ? 9.648 25.25 -0.668 1 78.75 79 ALA A CA 1
ATOM 618 C C . ALA A 1 79 ? 10.609 26.078 0.179 1 78.75 79 ALA A C 1
ATOM 620 O O . ALA A 1 79 ? 10.188 26.875 1.016 1 78.75 79 ALA A O 1
ATOM 621 N N . VAL A 1 80 ? 11.867 26.062 -0.109 1 81.31 80 VAL A N 1
ATOM 622 C CA . VAL A 1 80 ? 12.898 26.656 0.738 1 81.31 80 VAL A CA 1
ATOM 623 C C . VAL A 1 80 ? 12.812 28.172 0.661 1 81.31 80 VAL A C 1
ATOM 625 O O . VAL A 1 80 ? 12.773 28.859 1.689 1 81.31 80 VAL A O 1
ATOM 628 N N . ILE A 1 81 ? 12.734 28.719 -0.501 1 81.88 81 ILE A N 1
ATOM 629 C CA . ILE A 1 81 ? 12.781 30.172 -0.686 1 81.88 81 ILE A CA 1
ATOM 630 C C . ILE A 1 81 ? 11.5 30.797 -0.144 1 81.88 81 ILE A C 1
ATOM 632 O O . ILE A 1 81 ? 11.555 31.734 0.654 1 81.88 81 ILE A O 1
ATOM 636 N N . PRO A 1 82 ? 10.367 30.266 -0.505 1 76.69 82 PRO A N 1
ATOM 637 C CA . PRO A 1 82 ? 9.156 30.859 0.059 1 76.69 82 PRO A CA 1
ATOM 638 C C . PRO A 1 82 ? 9.109 30.781 1.583 1 76.69 82 PRO A C 1
ATOM 640 O O . PRO A 1 82 ? 8.617 31.703 2.238 1 76.69 82 PRO A O 1
ATOM 643 N N . LEU A 1 83 ? 9.578 29.797 2.141 1 77.25 83 LEU A N 1
ATOM 644 C CA . LEU A 1 83 ? 9.594 29.641 3.592 1 77.25 83 LEU A CA 1
ATOM 645 C C . LEU A 1 83 ? 10.57 30.625 4.23 1 77.25 83 LEU A C 1
ATOM 647 O O . LEU A 1 83 ? 10.352 31.078 5.355 1 77.25 83 LEU A O 1
ATOM 651 N N . SER A 1 84 ? 11.633 30.953 3.559 1 81 84 SER A N 1
ATOM 652 C CA . SER A 1 84 ? 12.633 31.875 4.078 1 81 84 SER A CA 1
ATOM 653 C C . SER A 1 84 ? 12.133 33.312 4.008 1 81 84 SER A C 1
ATOM 655 O O . SER A 1 84 ? 12.555 34.156 4.801 1 81 84 SER A O 1
ATOM 657 N N . GLN A 1 85 ? 11.242 33.594 3.131 1 80.44 85 GLN A N 1
ATOM 658 C CA . GLN A 1 85 ? 10.742 34.938 2.924 1 80.44 85 GLN A CA 1
ATOM 659 C C . GLN A 1 85 ? 9.609 35.281 3.893 1 80.44 85 GLN A C 1
ATOM 661 O O . GLN A 1 85 ? 9.266 36.438 4.082 1 80.44 85 GLN A O 1
ATOM 666 N N . LYS A 1 86 ? 9.055 34.219 4.469 1 83.81 86 LYS A N 1
ATOM 667 C CA . LYS A 1 86 ? 7.988 34.406 5.445 1 83.81 86 LYS A CA 1
ATOM 668 C C . LYS A 1 86 ? 8.414 33.938 6.828 1 83.81 86 LYS A C 1
ATOM 670 O O . LYS A 1 86 ? 7.887 32.938 7.328 1 83.81 86 LYS A O 1
ATOM 675 N N . PRO A 1 87 ? 9.234 34.781 7.461 1 86.06 87 PRO A N 1
ATOM 676 C CA . PRO A 1 87 ? 9.812 34.312 8.734 1 86.06 87 PRO A CA 1
ATOM 677 C C . PRO A 1 87 ? 8.758 34.094 9.812 1 86.06 87 PRO A C 1
ATOM 679 O O . PRO A 1 87 ? 8.914 33.219 10.656 1 86.06 87 PRO A O 1
ATOM 682 N N . ARG A 1 88 ? 7.652 34.875 9.781 1 84 88 ARG A N 1
ATOM 683 C CA . ARG A 1 88 ? 6.609 34.719 10.789 1 84 88 ARG A CA 1
ATOM 684 C C . ARG A 1 88 ? 5.914 33.375 10.633 1 84 88 ARG A C 1
ATOM 686 O O . ARG A 1 88 ? 5.656 32.688 11.625 1 84 88 ARG A O 1
ATOM 693 N N . LEU A 1 89 ? 5.688 33.062 9.398 1 82.19 89 LEU A N 1
ATOM 694 C CA . LEU A 1 89 ? 5.043 31.766 9.133 1 82.19 89 LEU A CA 1
ATOM 695 C C . LEU A 1 89 ? 5.973 30.609 9.469 1 82.19 89 LEU A C 1
ATOM 697 O O . LEU A 1 89 ? 5.531 29.594 10.016 1 82.19 89 LEU A O 1
ATOM 701 N N . ARG A 1 90 ? 7.191 30.859 9.133 1 85.38 90 ARG A N 1
ATOM 702 C CA . ARG A 1 90 ? 8.18 29.828 9.445 1 85.38 90 ARG A CA 1
ATOM 703 C C . ARG A 1 90 ? 8.305 29.641 10.953 1 85.38 90 ARG A C 1
ATOM 705 O O . ARG A 1 90 ? 8.375 28.5 11.438 1 85.38 90 ARG A O 1
ATOM 712 N N . ALA A 1 91 ? 8.352 30.703 11.625 1 88.94 91 ALA A N 1
ATOM 713 C CA . ALA A 1 91 ? 8.461 30.641 13.078 1 88.94 91 ALA A CA 1
ATOM 714 C C . ALA A 1 91 ? 7.223 29.984 13.688 1 88.94 91 ALA A C 1
ATOM 716 O O . ALA A 1 91 ? 7.324 29.234 14.656 1 88.94 91 ALA A O 1
ATOM 717 N N . PHE A 1 92 ? 6.102 30.281 13.078 1 86.06 92 PHE A N 1
ATOM 718 C CA . PHE A 1 92 ? 4.832 29.75 13.555 1 86.06 92 PHE A CA 1
ATOM 719 C C . PHE A 1 92 ? 4.789 28.234 13.383 1 86.06 92 PHE A C 1
ATOM 721 O O . PHE A 1 92 ? 4.512 27.5 14.336 1 86.06 92 PHE A O 1
ATOM 728 N N . TYR A 1 93 ? 5.145 27.781 12.203 1 86.38 93 TYR A N 1
ATOM 729 C CA . TYR A 1 93 ? 5.117 26.344 11.906 1 86.38 93 TYR A CA 1
ATOM 730 C C . TYR A 1 93 ? 6.18 25.609 12.711 1 86.38 93 TYR A C 1
ATOM 732 O O . TYR A 1 93 ? 5.945 24.484 13.18 1 86.38 93 TYR A O 1
ATOM 740 N N . TRP A 1 94 ? 7.324 26.203 12.891 1 89.75 94 TRP A N 1
ATOM 741 C CA . TRP A 1 94 ? 8.414 25.562 13.617 1 89.75 94 TRP A CA 1
ATOM 742 C C . TRP A 1 94 ? 8.07 25.422 15.102 1 89.75 94 TRP A C 1
ATOM 744 O O . TRP A 1 94 ? 8.391 24.391 15.719 1 89.75 94 TRP A O 1
ATOM 754 N N . ARG A 1 95 ? 7.469 26.422 15.656 1 90.31 95 ARG A N 1
ATOM 755 C CA . ARG A 1 95 ? 7.066 26.375 17.062 1 90.31 95 ARG A CA 1
ATOM 756 C C . ARG A 1 95 ? 6.086 25.25 17.312 1 90.31 95 ARG A C 1
ATOM 758 O O . ARG A 1 95 ? 6.172 24.562 18.344 1 90.31 95 ARG A O 1
ATOM 765 N N . ARG A 1 96 ? 5.266 25.094 16.375 1 89.62 96 ARG A N 1
ATOM 766 C CA . ARG A 1 96 ? 4.27 24.031 16.5 1 89.62 96 ARG A CA 1
ATOM 767 C C . ARG A 1 96 ? 4.887 22.656 16.234 1 89.62 96 ARG A C 1
ATOM 769 O O . ARG A 1 96 ? 4.57 21.688 16.922 1 89.62 96 ARG A O 1
ATOM 776 N N . PHE A 1 97 ? 5.754 22.641 15.289 1 91.75 97 PHE A N 1
ATOM 777 C CA . PHE A 1 97 ? 6.41 21.391 14.898 1 91.75 97 PHE A CA 1
ATOM 778 C C . PHE A 1 97 ? 7.293 20.875 16.031 1 91.75 97 PHE A C 1
ATOM 780 O O . PHE A 1 97 ? 7.312 19.672 16.297 1 91.75 97 PHE A O 1
ATOM 787 N N . LYS A 1 98 ? 7.953 21.75 16.703 1 92.31 98 LYS A N 1
ATOM 788 C CA . LYS A 1 98 ? 8.961 21.359 17.688 1 92.31 98 LYS A CA 1
ATOM 789 C C . LYS A 1 98 ? 8.305 20.859 18.969 1 92.31 98 LYS A C 1
ATOM 791 O O . LYS A 1 98 ? 8.977 20.266 19.812 1 92.31 98 LYS A O 1
ATOM 796 N N . LYS A 1 99 ? 7.016 21.016 19.062 1 90.44 99 LYS A N 1
ATOM 797 C CA . LYS A 1 99 ? 6.312 20.484 20.219 1 90.44 99 LYS A CA 1
ATOM 798 C C . LYS A 1 99 ? 6.434 18.969 20.297 1 90.44 99 LYS A C 1
ATOM 800 O O . LYS A 1 99 ? 6.418 18.375 21.375 1 90.44 99 LYS A O 1
ATOM 805 N N . ASN A 1 100 ? 6.57 18.422 19.156 1 91.31 100 ASN A N 1
ATOM 806 C CA . ASN A 1 100 ? 6.832 16.984 19.078 1 91.31 100 ASN A CA 1
ATOM 807 C C . ASN A 1 100 ? 8.328 16.688 18.969 1 91.31 100 ASN A C 1
ATOM 809 O O . ASN A 1 100 ? 8.898 16.75 17.875 1 91.31 100 ASN A O 1
ATOM 813 N N . GLN A 1 101 ? 8.867 16.266 20.016 1 93.56 101 GLN A N 1
ATOM 814 C CA . GLN A 1 101 ? 10.312 16.062 20.062 1 93.56 101 GLN A CA 1
ATOM 815 C C . GLN A 1 101 ? 10.75 14.914 19.156 1 93.56 101 GLN A C 1
ATOM 817 O O . GLN A 1 101 ? 11.836 14.953 18.578 1 93.56 101 GLN A O 1
ATOM 822 N N . VAL A 1 102 ? 9.914 13.906 19.109 1 92.94 102 VAL A N 1
ATOM 823 C CA . VAL A 1 102 ? 10.234 12.773 18.25 1 92.94 102 VAL A CA 1
ATOM 824 C C . VAL A 1 102 ? 10.297 13.242 16.797 1 92.94 102 VAL A C 1
ATOM 826 O O . VAL A 1 102 ? 11.156 12.797 16.031 1 92.94 102 VAL A O 1
ATOM 829 N N . ALA A 1 103 ? 9.43 14.102 16.453 1 94.81 103 ALA A N 1
ATOM 830 C CA . ALA A 1 103 ? 9.406 14.633 15.094 1 94.81 103 ALA A CA 1
ATOM 831 C C . ALA A 1 103 ? 10.656 15.453 14.805 1 94.81 103 ALA A C 1
ATOM 833 O O . ALA A 1 103 ? 11.148 15.469 13.672 1 94.81 103 ALA A O 1
ATOM 834 N N . VAL A 1 104 ? 11.164 16.156 15.805 1 96.31 104 VAL A N 1
ATOM 835 C CA . VAL A 1 104 ? 12.367 16.953 15.625 1 96.31 104 VAL A CA 1
ATOM 836 C C . VAL A 1 104 ? 13.562 16.047 15.391 1 96.31 104 VAL A C 1
ATOM 838 O O . VAL A 1 104 ? 14.391 16.297 14.508 1 96.31 104 VAL A O 1
ATOM 841 N N . VAL A 1 105 ? 13.594 14.977 16.141 1 97 105 VAL A N 1
ATOM 842 C CA . VAL A 1 105 ? 14.656 13.992 15.961 1 97 105 VAL A CA 1
ATOM 843 C C . VAL A 1 105 ? 14.531 13.352 14.578 1 97 105 VAL A C 1
ATOM 845 O O . VAL A 1 105 ? 15.531 13.141 13.891 1 97 105 VAL A O 1
ATOM 848 N N . ALA A 1 106 ? 13.352 13.047 14.242 1 97.06 106 ALA A N 1
ATOM 849 C CA . ALA A 1 106 ? 13.078 12.453 12.93 1 97.06 106 ALA A CA 1
ATOM 850 C C . ALA A 1 106 ? 13.508 13.391 11.805 1 97.06 106 ALA A C 1
ATOM 852 O O . ALA A 1 106 ? 14.07 12.945 10.805 1 97.06 106 ALA A O 1
ATOM 853 N N . LEU A 1 107 ? 13.25 14.625 11.969 1 96.56 107 LEU A N 1
ATOM 854 C CA . LEU A 1 107 ? 13.672 15.609 10.984 1 96.56 107 LEU A CA 1
ATOM 855 C C . LEU A 1 107 ? 15.188 15.672 10.883 1 96.56 107 LEU A C 1
ATOM 857 O O . LEU A 1 107 ? 15.742 15.828 9.789 1 96.56 107 LEU A O 1
ATOM 861 N N . GLY A 1 108 ? 15.812 15.617 12.016 1 97.62 108 GLY A N 1
ATOM 862 C CA . GLY A 1 108 ? 17.266 15.555 12.031 1 97.62 108 GLY A CA 1
ATOM 863 C C . GLY A 1 108 ? 17.828 14.367 11.273 1 97.62 108 GLY A C 1
ATOM 864 O O . GLY A 1 108 ? 18.766 14.5 10.5 1 97.62 108 GLY A O 1
ATOM 865 N N . TRP A 1 109 ? 17.219 13.211 11.516 1 98 109 TRP A N 1
ATOM 866 C CA . TRP A 1 109 ? 17.625 12 10.805 1 98 109 TRP A CA 1
ATOM 867 C C . TRP A 1 109 ? 17.469 12.18 9.297 1 98 109 TRP A C 1
ATOM 869 O O . TRP A 1 109 ? 18.359 11.82 8.523 1 98 109 TRP A O 1
ATOM 879 N N . LEU A 1 110 ? 16.344 12.727 8.875 1 97.19 110 LEU A N 1
ATOM 880 C CA . LEU A 1 110 ? 16.078 12.914 7.453 1 97.19 110 LEU A CA 1
ATOM 881 C C . LEU A 1 110 ? 17.047 13.93 6.855 1 97.19 110 LEU A C 1
ATOM 883 O O . LEU A 1 110 ? 17.453 13.805 5.695 1 97.19 110 LEU A O 1
ATOM 887 N N . ALA A 1 111 ? 17.422 14.945 7.625 1 96.56 111 ALA A N 1
ATOM 888 C CA . ALA A 1 111 ? 18.406 15.93 7.164 1 96.56 111 ALA A CA 1
ATOM 889 C C . ALA A 1 111 ? 19.766 15.281 6.93 1 96.56 111 ALA A C 1
ATOM 891 O O . ALA A 1 111 ? 20.422 15.547 5.922 1 96.56 111 ALA A O 1
ATOM 892 N N . VAL A 1 112 ? 20.109 14.469 7.836 1 97.12 112 VAL A N 1
ATOM 893 C CA . VAL A 1 112 ? 21.375 13.758 7.699 1 97.12 112 VAL A CA 1
ATOM 894 C C . VAL A 1 112 ? 21.328 12.852 6.469 1 97.12 112 VAL A C 1
ATOM 896 O O . VAL A 1 112 ? 22.281 12.812 5.684 1 97.12 112 VAL A O 1
ATOM 899 N N . MET A 1 113 ? 20.234 12.133 6.344 1 96.44 113 MET A N 1
ATOM 900 C CA . MET A 1 113 ? 20.047 11.25 5.199 1 96.44 113 MET A CA 1
ATOM 901 C C . MET A 1 113 ? 20.125 12.031 3.889 1 96.44 113 MET A C 1
ATOM 903 O O . MET A 1 113 ? 20.672 11.539 2.9 1 96.44 113 MET A O 1
ATOM 907 N N . PHE A 1 114 ? 19.547 13.156 3.904 1 95.12 114 PHE A N 1
ATOM 908 C CA . PHE A 1 114 ? 19.516 13.984 2.707 1 95.12 114 PHE A CA 1
ATOM 909 C C . PHE A 1 114 ? 20.922 14.484 2.369 1 95.12 114 PHE A C 1
ATOM 911 O O . PHE A 1 114 ? 21.359 14.391 1.221 1 95.12 114 PHE A O 1
ATOM 918 N N . VAL A 1 115 ? 21.656 15.008 3.326 1 95.69 115 VAL A N 1
ATOM 919 C CA . VAL A 1 115 ? 22.984 15.562 3.111 1 95.69 115 VAL A CA 1
ATOM 920 C C . VAL A 1 115 ? 23.938 14.461 2.68 1 95.69 115 VAL A C 1
ATOM 922 O O . VAL A 1 115 ? 24.672 14.609 1.696 1 95.69 115 VAL A O 1
ATOM 925 N N . VAL A 1 116 ? 23.859 13.344 3.35 1 96.44 116 VAL A N 1
ATOM 926 C CA . VAL A 1 116 ? 24.75 12.242 3.033 1 96.44 116 VAL A CA 1
ATOM 927 C C . VAL A 1 116 ? 24.359 11.617 1.696 1 96.44 116 VAL A C 1
ATOM 929 O O . VAL A 1 116 ? 25.219 11.203 0.917 1 96.44 116 VAL A O 1
ATOM 932 N N . GLY A 1 117 ? 23.078 11.523 1.443 1 94 117 GLY A N 1
ATOM 933 C CA . GLY A 1 117 ? 22.609 10.969 0.181 1 94 117 GLY A CA 1
ATOM 934 C C . GLY A 1 117 ? 23 11.812 -1.019 1 94 117 GLY A C 1
ATOM 935 O O . GLY A 1 117 ? 23.266 11.273 -2.1 1 94 117 GLY A O 1
ATOM 936 N N . VAL A 1 118 ? 23.078 13.078 -0.827 1 90.5 118 VAL A N 1
ATOM 937 C CA . VAL A 1 118 ? 23.406 13.977 -1.928 1 90.5 118 VAL A CA 1
ATOM 938 C C . VAL A 1 118 ? 24.922 14.078 -2.076 1 90.5 118 VAL A C 1
ATOM 940 O O . VAL A 1 118 ? 25.453 13.969 -3.186 1 90.5 118 VAL A O 1
ATOM 943 N N . LEU A 1 119 ? 25.688 14.18 -0.98 1 91.75 119 LEU A N 1
ATOM 944 C CA . LEU A 1 119 ? 27.125 14.469 -1.031 1 91.75 119 LEU A CA 1
ATOM 945 C C . LEU A 1 119 ? 27.922 13.18 -0.982 1 91.75 119 LEU A C 1
ATOM 947 O O . LEU A 1 119 ? 29.062 13.133 -1.468 1 91.75 119 LEU A O 1
ATOM 951 N N . GLY A 1 120 ? 27.375 12.211 -0.354 1 91.25 120 GLY A N 1
ATOM 952 C CA . GLY A 1 120 ? 28.109 10.969 -0.16 1 91.25 120 GLY A CA 1
ATOM 953 C C . GLY A 1 120 ? 28.656 10.391 -1.451 1 91.25 120 GLY A C 1
ATOM 954 O O . GLY A 1 120 ? 29.859 10.203 -1.595 1 91.25 120 GLY A O 1
ATOM 955 N N . PRO A 1 121 ? 27.797 10.188 -2.406 1 88.81 121 PRO A N 1
ATOM 956 C CA . PRO A 1 121 ? 28.234 9.562 -3.654 1 88.81 121 PRO A CA 1
ATOM 957 C C . PRO A 1 121 ? 29.203 10.445 -4.445 1 88.81 121 PRO A C 1
ATOM 959 O O . PRO A 1 121 ? 29.844 9.977 -5.391 1 88.81 121 PRO A O 1
ATOM 962 N N . LEU A 1 122 ? 29.328 11.703 -4.023 1 84.56 122 LEU A N 1
ATOM 963 C CA . LEU A 1 122 ? 30.312 12.578 -4.648 1 84.56 122 LEU A CA 1
ATOM 964 C C . LEU A 1 122 ? 31.688 12.391 -4.012 1 84.56 122 LEU A C 1
ATOM 966 O O . LEU A 1 122 ? 32.719 12.648 -4.652 1 84.56 122 LEU A O 1
ATOM 970 N N . LEU A 1 123 ? 31.688 11.859 -2.812 1 88 123 LEU A N 1
ATOM 971 C CA . LEU A 1 123 ? 32.938 11.789 -2.045 1 88 123 LEU A CA 1
ATOM 972 C C . LEU A 1 123 ? 33.438 10.344 -1.959 1 88 123 LEU A C 1
ATOM 974 O O . LEU A 1 123 ? 34.625 10.109 -1.736 1 88 123 LEU A O 1
ATOM 978 N N . ILE A 1 124 ? 32.469 9.43 -2.053 1 89.25 124 ILE A N 1
ATOM 979 C CA . ILE A 1 124 ? 32.812 8.023 -1.896 1 89.25 124 ILE A CA 1
ATOM 980 C C . ILE A 1 124 ? 32.625 7.297 -3.229 1 89.25 124 ILE A C 1
ATOM 982 O O . ILE A 1 124 ? 31.594 7.469 -3.902 1 89.25 124 ILE A O 1
ATOM 986 N N . ASP A 1 125 ? 33.594 6.488 -3.605 1 89.19 125 ASP A N 1
ATOM 987 C CA . ASP A 1 125 ? 33.531 5.711 -4.84 1 89.19 125 ASP A CA 1
ATOM 988 C C . ASP A 1 125 ? 32.438 4.637 -4.742 1 89.19 125 ASP A C 1
ATOM 990 O O . ASP A 1 125 ? 32.094 4.176 -3.645 1 89.19 125 ASP A O 1
ATOM 994 N N . PRO A 1 126 ? 31.906 4.258 -5.855 1 89.75 126 PRO A N 1
ATOM 995 C CA . PRO A 1 126 ? 30.891 3.197 -5.852 1 89.75 126 PRO A CA 1
ATOM 996 C C . PRO A 1 126 ? 31.422 1.888 -5.266 1 89.75 126 PRO A C 1
ATOM 998 O O . PRO A 1 126 ? 32.625 1.657 -5.246 1 89.75 126 PRO A O 1
ATOM 1001 N N . PRO A 1 127 ? 30.438 1.127 -4.742 1 91.81 127 PRO A N 1
ATOM 1002 C CA . PRO A 1 127 ? 30.875 -0.154 -4.176 1 91.81 127 PRO A CA 1
ATOM 1003 C C . PRO A 1 127 ? 31.609 -1.027 -5.188 1 91.81 127 PRO A C 1
ATOM 1005 O O . PRO A 1 127 ? 31.203 -1.119 -6.348 1 91.81 127 PRO A O 1
ATOM 1008 N N . THR A 1 128 ? 32.75 -1.592 -4.777 1 90.75 128 THR A N 1
ATOM 1009 C CA . THR A 1 128 ? 33.562 -2.455 -5.633 1 90.75 128 THR A CA 1
ATOM 1010 C C . THR A 1 128 ? 33.594 -3.873 -5.074 1 90.75 128 THR A C 1
ATOM 1012 O O . THR A 1 128 ? 33.688 -4.062 -3.857 1 90.75 128 THR A O 1
ATOM 1015 N N . THR A 1 129 ? 33.406 -4.734 -6.02 1 91.38 129 THR A N 1
ATOM 1016 C CA . THR A 1 129 ? 33.5 -6.141 -5.629 1 91.38 129 THR A CA 1
ATOM 1017 C C . THR A 1 129 ? 34.938 -6.535 -5.344 1 91.38 129 THR A C 1
ATOM 1019 O O . THR A 1 129 ? 35.844 -6.262 -6.148 1 91.38 129 THR A O 1
ATOM 1022 N N . GLN A 1 130 ? 35.156 -6.949 -4.152 1 89.75 130 GLN A N 1
ATOM 1023 C CA . GLN A 1 130 ? 36.438 -7.453 -3.746 1 89.75 130 GLN A CA 1
ATOM 1024 C C . GLN A 1 130 ? 36.344 -8.828 -3.1 1 89.75 130 GLN A C 1
ATOM 1026 O O . GLN A 1 130 ? 36.094 -8.938 -1.894 1 89.75 130 GLN A O 1
ATOM 1031 N N . PHE A 1 131 ? 36.688 -9.773 -3.744 1 88.06 131 PHE A N 1
ATOM 1032 C CA . PHE A 1 131 ? 36.469 -11.156 -3.326 1 88.06 131 PHE A CA 1
ATOM 1033 C C . PHE A 1 131 ? 37.344 -11.516 -2.148 1 88.06 131 PHE A C 1
ATOM 1035 O O . PHE A 1 131 ? 37.062 -12.461 -1.412 1 88.06 131 PHE A O 1
ATOM 1042 N N . THR A 1 132 ? 38.375 -10.68 -1.89 1 87.06 132 THR A N 1
ATOM 1043 C CA . THR A 1 132 ? 39.281 -10.945 -0.779 1 87.06 132 THR A CA 1
ATOM 1044 C C . THR A 1 132 ? 38.656 -10.531 0.547 1 87.06 132 THR A C 1
ATOM 1046 O O . THR A 1 132 ? 39.062 -11.008 1.609 1 87.06 132 THR A O 1
ATOM 1049 N N . ASN A 1 133 ? 37.688 -9.75 0.514 1 89.94 133 ASN A N 1
ATOM 1050 C CA . ASN A 1 133 ? 37.062 -9.211 1.72 1 89.94 133 ASN A CA 1
ATOM 1051 C C . ASN A 1 133 ? 35.594 -9.586 1.802 1 89.94 133 ASN A C 1
ATOM 1053 O O . ASN A 1 133 ? 34.75 -8.75 2.145 1 89.94 133 ASN A O 1
ATOM 1057 N N . GLN A 1 134 ? 35.344 -10.852 1.56 1 92.75 134 GLN A N 1
ATOM 1058 C CA . GLN A 1 134 ? 33.938 -11.281 1.555 1 92.75 134 GLN A CA 1
ATOM 1059 C C . GLN A 1 134 ? 33.438 -11.492 2.977 1 92.75 134 GLN A C 1
ATOM 1061 O O . GLN A 1 134 ? 34.094 -12.117 3.801 1 92.75 134 GLN A O 1
ATOM 1066 N N . SER A 1 135 ? 32.281 -10.953 3.297 1 94.5 135 SER A N 1
ATOM 1067 C CA . SER A 1 135 ? 31.531 -11.18 4.516 1 94.5 135 SER A CA 1
ATOM 1068 C C . SER A 1 135 ? 32.375 -10.906 5.758 1 94.5 135 SER A C 1
ATOM 1070 O O . SER A 1 135 ? 32.375 -11.703 6.695 1 94.5 135 SER A O 1
ATOM 1072 N N . VAL A 1 136 ? 33.188 -9.867 5.691 1 95.31 136 VAL A N 1
ATOM 1073 C CA . VAL A 1 136 ? 33.906 -9.391 6.871 1 95.31 136 VAL A CA 1
ATOM 1074 C C . VAL A 1 136 ? 32.938 -8.703 7.82 1 95.31 136 VAL A C 1
ATOM 1076 O O . VAL A 1 136 ? 32.156 -7.84 7.398 1 95.31 136 VAL A O 1
ATOM 1079 N N . PRO A 1 137 ? 32.875 -9.125 9.117 1 96.44 137 PRO A N 1
ATOM 1080 C CA . PRO A 1 137 ? 31.938 -8.523 10.062 1 96.44 137 PRO A CA 1
ATOM 1081 C C . PRO A 1 137 ? 32.312 -7.082 10.414 1 96.44 137 PRO A C 1
ATOM 1083 O O . PRO A 1 137 ? 33.375 -6.605 10.055 1 96.44 137 PRO A O 1
ATOM 1086 N N . PRO A 1 138 ? 31.422 -6.348 11.055 1 97 138 PRO A N 1
ATOM 1087 C CA . PRO A 1 138 ? 31.703 -4.98 11.5 1 97 138 PRO A CA 1
ATOM 1088 C C . PRO A 1 138 ? 32.875 -4.918 12.492 1 97 138 PRO A C 1
ATOM 1090 O O . PRO A 1 138 ? 33.188 -5.918 13.141 1 97 138 PRO A O 1
ATOM 1093 N N . VAL A 1 139 ? 33.344 -3.781 12.531 1 95.69 139 VAL A N 1
ATOM 1094 C CA . VAL A 1 139 ? 34.5 -3.572 13.414 1 95.69 139 VAL A CA 1
ATOM 1095 C C . VAL A 1 139 ? 34.125 -3.93 14.852 1 95.69 139 VAL A C 1
ATOM 1097 O O . VAL A 1 139 ? 33 -3.623 15.305 1 95.69 139 VAL A O 1
ATOM 1100 N N . GLY A 1 140 ? 34.969 -4.699 15.555 1 93.56 140 GLY A N 1
ATOM 1101 C CA . GLY A 1 140 ? 34.75 -5.07 16.953 1 93.56 140 GLY A CA 1
ATOM 1102 C C . GLY A 1 140 ? 34.094 -6.43 17.094 1 93.56 140 GLY A C 1
ATOM 1103 O O . GLY A 1 140 ? 33.938 -6.914 18.219 1 93.56 140 GLY A O 1
ATOM 1104 N N . MET A 1 141 ? 33.719 -6.98 15.969 1 93.94 141 MET A N 1
ATOM 1105 C CA . MET A 1 141 ? 33.094 -8.281 15.984 1 93.94 141 MET A CA 1
ATOM 1106 C C . MET A 1 141 ? 33.906 -9.32 15.234 1 93.94 141 MET A C 1
ATOM 1108 O O . MET A 1 141 ? 34.656 -8.977 14.312 1 93.94 141 MET A O 1
ATOM 1112 N N . SER A 1 142 ? 33.906 -10.594 15.727 1 93.94 142 SER A N 1
ATOM 1113 C CA . SER A 1 142 ? 34.5 -11.734 15.039 1 93.94 142 SER A CA 1
ATOM 1114 C C . SER A 1 142 ? 33.469 -12.836 14.812 1 93.94 142 SER A C 1
ATOM 1116 O O . SER A 1 142 ? 32.625 -13.086 15.672 1 93.94 142 SER A O 1
ATOM 1118 N N . THR A 1 143 ? 33.438 -13.25 13.625 1 91.75 143 THR A N 1
ATOM 1119 C CA . THR A 1 143 ? 32.469 -14.312 13.305 1 91.75 143 THR A CA 1
ATOM 1120 C C . THR A 1 143 ? 33.125 -15.367 12.414 1 91.75 143 THR A C 1
ATOM 1122 O O . THR A 1 143 ? 34.219 -15.156 11.898 1 91.75 143 THR A O 1
ATOM 1125 N N . THR A 1 144 ? 32.562 -16.578 12.414 1 90 144 THR A N 1
ATOM 1126 C CA . THR A 1 144 ? 33.031 -17.656 11.539 1 90 144 THR A CA 1
ATOM 1127 C C . THR A 1 144 ? 32.125 -17.797 10.336 1 90 144 THR A C 1
ATOM 1129 O O . THR A 1 144 ? 30.906 -18.031 10.484 1 90 144 THR A O 1
ATOM 1132 N N . VAL A 1 145 ? 32.625 -17.547 9.227 1 85.25 145 VAL A N 1
ATOM 1133 C CA . VAL A 1 145 ? 31.891 -17.703 7.977 1 85.25 145 VAL A CA 1
ATOM 1134 C C . VAL A 1 145 ? 32.562 -18.781 7.121 1 85.25 145 VAL A C 1
ATOM 1136 O O . VAL A 1 145 ? 33.719 -18.672 6.781 1 85.25 145 VAL A O 1
ATOM 1139 N N . GLY A 1 146 ? 31.734 -19.797 6.766 1 82.38 146 GLY A N 1
ATOM 1140 C CA . GLY A 1 146 ? 32.281 -20.875 5.961 1 82.38 146 GLY A CA 1
ATOM 1141 C C . GLY A 1 146 ? 33.469 -21.547 6.617 1 82.38 146 GLY A C 1
ATOM 1142 O O . GLY A 1 146 ? 34.438 -21.906 5.941 1 82.38 146 GLY A O 1
ATOM 1143 N N . GLY A 1 147 ? 33.562 -21.578 7.887 1 84.94 147 GLY A N 1
ATOM 1144 C CA . GLY A 1 147 ? 34.625 -22.25 8.617 1 84.94 147 GLY A CA 1
ATOM 1145 C C . GLY A 1 147 ? 35.844 -21.375 8.867 1 84.94 147 GLY A C 1
ATOM 1146 O O . GLY A 1 147 ? 36.781 -21.797 9.531 1 84.94 147 GLY A O 1
ATOM 1147 N N . VAL A 1 148 ? 35.875 -20.219 8.414 1 89.88 148 VAL A N 1
ATOM 1148 C CA . VAL A 1 148 ? 37 -19.297 8.57 1 89.88 148 VAL A CA 1
ATOM 1149 C C . VAL A 1 148 ? 36.625 -18.172 9.531 1 89.88 148 VAL A C 1
ATOM 1151 O O . VAL A 1 148 ? 35.562 -17.547 9.383 1 89.88 148 VAL A O 1
ATOM 1154 N N . VAL A 1 149 ? 37.469 -17.953 10.5 1 92.5 149 VAL A N 1
ATOM 1155 C CA . VAL A 1 149 ? 37.219 -16.875 11.453 1 92.5 149 VAL A CA 1
ATOM 1156 C C . VAL A 1 149 ? 37.625 -15.531 10.828 1 92.5 149 VAL A C 1
ATOM 1158 O O . VAL A 1 149 ? 38.719 -15.375 10.352 1 92.5 149 VAL A O 1
ATOM 1161 N N . LYS A 1 150 ? 36.719 -14.664 10.758 1 93.5 150 LYS A N 1
ATOM 1162 C CA . LYS A 1 150 ? 36.938 -13.328 10.219 1 93.5 150 LYS A CA 1
ATOM 1163 C C . LYS A 1 150 ? 36.656 -12.258 11.281 1 93.5 150 LYS A C 1
ATOM 1165 O O . LYS A 1 150 ? 35.719 -12.383 12.07 1 93.5 150 LYS A O 1
ATOM 1170 N N . THR A 1 151 ? 37.531 -11.266 11.344 1 94.88 151 THR A N 1
ATOM 1171 C CA . THR A 1 151 ? 37.406 -10.172 12.289 1 94.88 151 THR A CA 1
ATOM 1172 C C . THR A 1 151 ? 37.219 -8.844 11.562 1 94.88 151 THR A C 1
ATOM 1174 O O . THR A 1 151 ? 37.875 -8.602 10.531 1 94.88 151 THR A O 1
ATOM 1177 N N . GLY A 1 152 ? 36.375 -8.023 12.148 1 95.44 152 GLY A N 1
ATOM 1178 C CA . GLY A 1 152 ? 36.125 -6.727 11.547 1 95.44 152 GLY A CA 1
ATOM 1179 C C . GLY A 1 152 ? 37.312 -5.793 11.57 1 95.44 152 GLY A C 1
ATOM 1180 O O . GLY A 1 152 ? 38.156 -5.887 12.469 1 95.44 152 GLY A O 1
ATOM 1181 N N . THR A 1 153 ? 37.406 -4.953 10.562 1 94.06 153 THR A N 1
ATOM 1182 C CA . THR A 1 153 ? 38.469 -3.973 10.445 1 94.06 153 THR A CA 1
ATOM 1183 C C . THR A 1 153 ? 37.906 -2.564 10.297 1 94.06 153 THR A C 1
ATOM 1185 O O . THR A 1 153 ? 36.719 -2.396 9.969 1 94.06 153 THR A O 1
ATOM 1188 N N . TRP A 1 154 ? 38.688 -1.598 10.516 1 95.06 154 TRP A N 1
ATOM 1189 C CA . TRP A 1 154 ? 38.25 -0.204 10.422 1 95.06 154 TRP A CA 1
ATOM 1190 C C . TRP A 1 154 ? 38.156 0.242 8.969 1 95.06 154 TRP A C 1
ATOM 1192 O O . TRP A 1 154 ? 37.562 1.279 8.672 1 95.06 154 TRP A O 1
ATOM 1202 N N . GLN A 1 155 ? 38.75 -0.546 8.094 1 92.44 155 GLN A N 1
ATOM 1203 C CA . GLN A 1 155 ? 38.562 -0.253 6.676 1 92.44 155 GLN A CA 1
ATOM 1204 C C . GLN A 1 155 ? 37.094 -0.371 6.262 1 92.44 155 GLN A C 1
ATOM 1206 O O . GLN A 1 155 ? 36.625 0.374 5.398 1 92.44 155 GLN A O 1
ATOM 1211 N N . TYR A 1 156 ? 36.469 -1.309 6.871 1 95.56 156 TYR A N 1
ATOM 1212 C CA . TYR A 1 156 ? 35.062 -1.545 6.652 1 95.56 156 TYR A CA 1
ATOM 1213 C C . TYR A 1 156 ? 34.281 -1.549 7.969 1 95.56 156 TYR A C 1
ATOM 1215 O O . TYR A 1 156 ? 33.844 -2.604 8.438 1 95.56 156 TYR A O 1
ATOM 1223 N N . PRO A 1 157 ? 34 -0.384 8.43 1 96.38 157 PRO A N 1
ATOM 1224 C CA . PRO A 1 157 ? 33.469 -0.254 9.789 1 96.38 157 PRO A CA 1
ATOM 1225 C C . PRO A 1 157 ? 32.156 -0.993 9.977 1 96.38 157 PRO A C 1
ATOM 1227 O O . PRO A 1 157 ? 31.859 -1.467 11.078 1 96.38 157 PRO A O 1
ATOM 1230 N N . LEU A 1 158 ? 31.391 -1.082 8.906 1 97.81 158 LEU A N 1
ATOM 1231 C CA . LEU A 1 158 ? 30.109 -1.763 9.039 1 97.81 158 LEU A CA 1
ATOM 1232 C C . LEU A 1 158 ? 30.156 -3.145 8.398 1 97.81 158 LEU A C 1
ATOM 1234 O O . LEU A 1 158 ? 29.109 -3.785 8.211 1 97.81 158 LEU A O 1
ATOM 1238 N N . GLY A 1 159 ? 31.359 -3.527 8.047 1 97.19 159 GLY A N 1
ATOM 1239 C CA . GLY A 1 159 ? 31.547 -4.828 7.422 1 97.19 159 GLY A CA 1
ATOM 1240 C C . GLY A 1 159 ? 31.391 -4.793 5.91 1 97.19 159 GLY A C 1
ATOM 1241 O O . GLY A 1 159 ? 31.375 -3.715 5.312 1 97.19 159 GLY A O 1
ATOM 1242 N N . THR A 1 160 ? 31.453 -6.027 5.316 1 96.81 160 THR A N 1
ATOM 1243 C CA . THR A 1 160 ? 31.344 -6.148 3.865 1 96.81 160 THR A CA 1
ATOM 1244 C C . THR A 1 160 ? 30.266 -7.148 3.479 1 96.81 160 THR A C 1
ATOM 1246 O O . THR A 1 160 ? 29.797 -7.914 4.32 1 96.81 160 THR A O 1
ATOM 1249 N N . SER A 1 161 ? 29.828 -7.02 2.236 1 96.31 161 SER A N 1
ATOM 1250 C CA . SER A 1 161 ? 28.828 -7.938 1.687 1 96.31 161 SER A CA 1
ATOM 1251 C C . SER A 1 161 ? 29.469 -9.258 1.278 1 96.31 161 SER A C 1
ATOM 1253 O O . SER A 1 161 ? 30.656 -9.477 1.486 1 96.31 161 SER A O 1
ATOM 1255 N N . ALA A 1 162 ? 28.625 -10.125 0.768 1 93.31 162 ALA A N 1
ATOM 1256 C CA . ALA A 1 162 ? 29.094 -11.43 0.309 1 93.31 162 ALA A CA 1
ATOM 1257 C C . ALA A 1 162 ? 30.031 -11.289 -0.885 1 93.31 162 ALA A C 1
ATOM 1259 O O . ALA A 1 162 ? 30.828 -12.188 -1.175 1 93.31 162 ALA A O 1
ATOM 1260 N N . LYS A 1 163 ? 29.953 -10.141 -1.538 1 93.5 163 LYS A N 1
ATOM 1261 C CA . LYS A 1 163 ? 30.828 -9.875 -2.682 1 93.5 163 LYS A CA 1
ATOM 1262 C C . LYS A 1 163 ? 32 -8.992 -2.283 1 93.5 163 LYS A C 1
ATOM 1264 O O . LYS A 1 163 ? 32.75 -8.531 -3.141 1 93.5 163 LYS A O 1
ATOM 1269 N N . GLY A 1 164 ? 32.062 -8.719 -0.985 1 94.88 164 GLY A N 1
ATOM 1270 C CA . GLY A 1 164 ? 33.188 -7.941 -0.482 1 94.88 164 GLY A CA 1
ATOM 1271 C C . GLY A 1 164 ? 32.969 -6.445 -0.606 1 94.88 164 GLY A C 1
ATOM 1272 O O . GLY A 1 164 ? 33.938 -5.672 -0.508 1 94.88 164 GLY A O 1
ATOM 1273 N N . GLN A 1 165 ? 31.75 -6.035 -0.881 1 96.25 165 GLN A N 1
ATOM 1274 C CA . GLN A 1 165 ? 31.438 -4.613 -0.952 1 96.25 165 GLN A CA 1
ATOM 1275 C C . GLN A 1 165 ? 31.203 -4.027 0.439 1 96.25 165 GLN A C 1
ATOM 1277 O O . GLN A 1 165 ? 30.562 -4.656 1.281 1 96.25 165 GLN A O 1
ATOM 1282 N N . GLY A 1 166 ? 31.766 -2.803 0.693 1 96.94 166 GLY A N 1
ATOM 1283 C CA . GLY A 1 166 ? 31.594 -2.17 1.989 1 96.94 166 GLY A CA 1
ATOM 1284 C C . GLY A 1 166 ? 30.141 -1.814 2.287 1 96.94 166 GLY A C 1
ATOM 1285 O O . GLY A 1 166 ? 29.5 -1.134 1.493 1 96.94 166 GLY A O 1
ATOM 1286 N N . ILE A 1 167 ? 29.703 -2.266 3.449 1 97.75 167 ILE A N 1
ATOM 1287 C CA . ILE A 1 167 ? 28.312 -2.043 3.826 1 97.75 167 ILE A CA 1
ATOM 1288 C C . ILE A 1 167 ? 28.062 -0.549 4.016 1 97.75 167 ILE A C 1
ATOM 1290 O O . ILE A 1 167 ? 26.984 -0.044 3.672 1 97.75 167 ILE A O 1
ATOM 1294 N N . LEU A 1 168 ? 29.047 0.156 4.547 1 97.56 168 LEU A N 1
ATOM 1295 C CA . LEU A 1 168 ? 28.891 1.598 4.715 1 97.56 168 LEU A CA 1
ATOM 1296 C C . LEU A 1 168 ? 28.672 2.277 3.369 1 97.56 168 LEU A C 1
ATOM 1298 O O . LEU A 1 168 ? 27.797 3.146 3.248 1 97.56 168 LEU A O 1
ATOM 1302 N N . THR A 1 169 ? 29.438 1.918 2.41 1 96.44 169 THR A N 1
ATOM 1303 C CA . THR A 1 169 ? 29.297 2.475 1.07 1 96.44 169 THR A CA 1
ATOM 1304 C C . THR A 1 169 ? 27.922 2.129 0.49 1 96.44 169 THR A C 1
ATOM 1306 O O . THR A 1 169 ? 27.266 2.984 -0.104 1 96.44 169 THR A O 1
ATOM 1309 N N . LEU A 1 170 ? 27.516 0.931 0.7 1 97.31 170 LEU A N 1
ATOM 1310 C CA . LEU A 1 170 ? 26.219 0.487 0.204 1 97.31 170 LEU A CA 1
ATOM 1311 C C . LEU A 1 170 ? 25.094 1.253 0.882 1 97.31 170 LEU A C 1
ATOM 1313 O O . LEU A 1 170 ? 24.078 1.575 0.245 1 97.31 170 LEU A O 1
ATOM 1317 N N . VAL A 1 171 ? 25.25 1.517 2.113 1 97.88 171 VAL A N 1
ATOM 1318 C CA . VAL A 1 171 ? 24.25 2.271 2.857 1 97.88 171 VAL A CA 1
ATOM 1319 C C . VAL A 1 171 ? 24.156 3.693 2.309 1 97.88 171 VAL A C 1
ATOM 1321 O O . VAL A 1 171 ? 23.062 4.219 2.111 1 97.88 171 VAL A O 1
ATOM 1324 N N . VAL A 1 172 ? 25.281 4.305 2.055 1 97.19 172 VAL A N 1
ATOM 1325 C CA . VAL A 1 172 ? 25.328 5.68 1.562 1 97.19 172 VAL A CA 1
ATOM 1326 C C . VAL A 1 172 ? 24.672 5.75 0.183 1 97.19 172 VAL A C 1
ATOM 1328 O O . VAL A 1 172 ? 23.844 6.637 -0.077 1 97.19 172 VAL A O 1
ATOM 1331 N N . TYR A 1 173 ? 24.984 4.867 -0.669 1 95.5 173 TYR A N 1
ATOM 1332 C CA . TYR A 1 173 ? 24.375 4.855 -1.997 1 95.5 173 TYR A CA 1
ATOM 1333 C C . TYR A 1 173 ? 22.891 4.527 -1.918 1 95.5 173 TYR A C 1
ATOM 1335 O O . TYR A 1 173 ? 22.094 5.008 -2.73 1 95.5 173 TYR A O 1
ATOM 1343 N N . GLY A 1 174 ? 22.547 3.68 -0.962 1 96.94 174 GLY A N 1
ATOM 1344 C CA . GLY A 1 174 ? 21.125 3.408 -0.72 1 96.94 174 GLY A CA 1
ATOM 1345 C C . GLY A 1 174 ? 20.359 4.637 -0.289 1 96.94 174 GLY A C 1
ATOM 1346 O O . GLY A 1 174 ? 19.172 4.773 -0.617 1 96.94 174 GLY A O 1
ATOM 1347 N N . MET A 1 175 ? 21.031 5.504 0.44 1 97 175 MET A N 1
ATOM 1348 C CA . MET A 1 175 ? 20.406 6.773 0.815 1 97 175 MET A CA 1
ATOM 1349 C C . MET A 1 175 ? 20.062 7.598 -0.42 1 97 175 MET A C 1
ATOM 1351 O O . MET A 1 175 ? 18.984 8.172 -0.51 1 97 175 MET A O 1
ATOM 1355 N N . ARG A 1 176 ? 20.969 7.609 -1.309 1 94.81 176 ARG A N 1
ATOM 1356 C CA . ARG A 1 176 ? 20.766 8.352 -2.549 1 94.81 176 ARG A CA 1
ATOM 1357 C C . ARG A 1 176 ? 19.562 7.801 -3.324 1 94.81 176 ARG A C 1
ATOM 1359 O O . ARG A 1 176 ? 18.688 8.562 -3.754 1 94.81 176 ARG A O 1
ATOM 1366 N N . VAL A 1 177 ? 19.547 6.516 -3.492 1 95.19 177 VAL A N 1
ATOM 1367 C CA . VAL A 1 177 ? 18.484 5.871 -4.258 1 95.19 177 VAL A CA 1
ATOM 1368 C C . VAL A 1 177 ? 17.141 6.141 -3.596 1 95.19 177 VAL A C 1
ATOM 1370 O O . VAL A 1 177 ? 16.156 6.457 -4.277 1 95.19 177 VAL A O 1
ATOM 1373 N N . SER A 1 178 ? 17.078 6 -2.303 1 96.62 178 SER A N 1
ATOM 1374 C CA . SER A 1 178 ? 15.844 6.23 -1.564 1 96.62 178 SER A CA 1
ATOM 1375 C C . SER A 1 178 ? 15.359 7.668 -1.73 1 96.62 178 SER A C 1
ATOM 1377 O O . SER A 1 178 ? 14.164 7.914 -1.879 1 96.62 178 SER A O 1
ATOM 1379 N N . MET A 1 179 ? 16.281 8.578 -1.712 1 95 179 MET A N 1
ATOM 1380 C CA . MET A 1 179 ? 15.914 9.977 -1.897 1 95 179 MET A CA 1
ATOM 1381 C C . MET A 1 179 ? 15.406 10.227 -3.314 1 95 179 MET A C 1
ATOM 1383 O O . MET A 1 179 ? 14.43 10.945 -3.512 1 95 179 MET A O 1
ATOM 1387 N N . GLU A 1 180 ? 16.062 9.656 -4.223 1 95.19 180 GLU A N 1
ATOM 1388 C CA . GLU A 1 180 ? 15.664 9.82 -5.617 1 95.19 180 GLU A CA 1
ATOM 1389 C C . GLU A 1 180 ? 14.258 9.281 -5.855 1 95.19 180 GLU A C 1
ATOM 1391 O O . GLU A 1 180 ? 13.406 9.969 -6.418 1 95.19 180 GLU A O 1
ATOM 1396 N N . VAL A 1 181 ? 14.039 8.078 -5.379 1 95.88 181 VAL A N 1
ATOM 1397 C CA . VAL A 1 181 ? 12.75 7.43 -5.586 1 95.88 181 VAL A CA 1
ATOM 1398 C C . VAL A 1 181 ? 11.664 8.203 -4.84 1 95.88 181 VAL A C 1
ATOM 1400 O O . VAL A 1 181 ? 10.609 8.5 -5.41 1 95.88 181 VAL A O 1
ATOM 1403 N N . GLY A 1 182 ? 11.93 8.508 -3.641 1 96.12 182 GLY A N 1
ATOM 1404 C CA . GLY A 1 182 ? 10.945 9.172 -2.797 1 96.12 182 GLY A CA 1
ATOM 1405 C C . GLY A 1 182 ? 10.586 10.562 -3.279 1 96.12 182 GLY A C 1
ATOM 1406 O O . GLY A 1 182 ? 9.406 10.898 -3.389 1 96.12 182 GLY A O 1
ATOM 1407 N N . LEU A 1 183 ? 11.531 11.367 -3.619 1 95 183 LEU A N 1
ATOM 1408 C CA . LEU A 1 183 ? 11.289 12.773 -3.926 1 95 183 LEU A CA 1
ATOM 1409 C C . LEU A 1 183 ? 10.812 12.938 -5.363 1 95 183 LEU A C 1
ATOM 1411 O O . LEU A 1 183 ? 9.883 13.695 -5.629 1 95 183 LEU A O 1
ATOM 1415 N N . ILE A 1 184 ? 11.43 12.227 -6.316 1 95.31 184 ILE A N 1
ATOM 1416 C CA . ILE A 1 184 ? 11.062 12.398 -7.719 1 95.31 184 ILE A CA 1
ATOM 1417 C C . ILE A 1 184 ? 9.648 11.867 -7.949 1 95.31 184 ILE A C 1
ATOM 1419 O O . ILE A 1 184 ? 8.82 12.539 -8.578 1 95.31 184 ILE A O 1
ATOM 1423 N N . ALA A 1 185 ? 9.398 10.656 -7.449 1 96 185 ALA A N 1
ATOM 1424 C CA . ALA A 1 185 ? 8.062 10.086 -7.609 1 96 185 ALA A CA 1
ATOM 1425 C C . ALA A 1 185 ? 7 10.992 -6.992 1 96 185 ALA A C 1
ATOM 1427 O O . ALA A 1 185 ? 5.906 11.141 -7.547 1 96 185 ALA A O 1
ATOM 1428 N N . THR A 1 186 ? 7.336 11.539 -5.891 1 94.81 186 THR A N 1
ATOM 1429 C CA . THR A 1 186 ? 6.406 12.43 -5.203 1 94.81 186 THR A CA 1
ATOM 1430 C C . THR A 1 186 ? 6.105 13.656 -6.055 1 94.81 186 THR A C 1
ATOM 1432 O O . THR A 1 186 ? 4.953 14.086 -6.145 1 94.81 186 THR A O 1
ATOM 1435 N N . ILE A 1 187 ? 7.07 14.234 -6.656 1 91.81 187 ILE A N 1
ATOM 1436 C CA . ILE A 1 187 ? 6.879 15.422 -7.48 1 91.81 187 ILE A CA 1
ATOM 1437 C C . ILE A 1 187 ? 5.957 15.094 -8.656 1 91.81 187 ILE A C 1
ATOM 1439 O O . ILE A 1 187 ? 5.062 15.875 -8.984 1 91.81 187 ILE A O 1
ATOM 1443 N N . PHE A 1 188 ? 6.152 13.984 -9.25 1 93.06 188 PHE A N 1
ATOM 1444 C CA . PHE A 1 188 ? 5.285 13.57 -10.344 1 93.06 188 PHE A CA 1
ATOM 1445 C C . PHE A 1 188 ? 3.857 13.367 -9.852 1 93.06 188 PHE A C 1
ATOM 1447 O O . PHE A 1 188 ? 2.904 13.797 -10.5 1 93.06 188 PHE A O 1
ATOM 1454 N N . SER A 1 189 ? 3.744 12.734 -8.758 1 94.31 189 SER A N 1
ATOM 1455 C CA . SER A 1 189 ? 2.424 12.492 -8.188 1 94.31 189 SER A CA 1
ATOM 1456 C C . SER A 1 189 ? 1.708 13.797 -7.867 1 94.31 189 SER A C 1
ATOM 1458 O O . SER A 1 189 ? 0.503 13.922 -8.102 1 94.31 189 SER A O 1
ATOM 1460 N N . VAL A 1 190 ? 2.461 14.727 -7.34 1 91.38 190 VAL A N 1
ATOM 1461 C CA . VAL A 1 190 ? 1.892 16.016 -6.965 1 91.38 190 VAL A CA 1
ATOM 1462 C C . VAL A 1 190 ? 1.465 16.781 -8.219 1 91.38 190 VAL A C 1
ATOM 1464 O O . VAL A 1 190 ? 0.38 17.359 -8.258 1 91.38 190 VAL A O 1
ATOM 1467 N N . ILE A 1 191 ? 2.297 16.781 -9.219 1 89.94 191 ILE A N 1
ATOM 1468 C CA . ILE A 1 191 ? 2.01 17.516 -10.445 1 89.94 191 ILE A CA 1
ATOM 1469 C C . ILE A 1 191 ? 0.77 16.922 -11.117 1 89.94 191 ILE A C 1
ATOM 1471 O O . ILE A 1 191 ? -0.18 17.656 -11.414 1 89.94 191 ILE A O 1
ATOM 1475 N N . ILE A 1 192 ? 0.7 15.648 -11.289 1 93.25 192 ILE A N 1
ATOM 1476 C CA . ILE A 1 192 ? -0.407 14.992 -11.977 1 93.25 192 ILE A CA 1
ATOM 1477 C C . ILE A 1 192 ? -1.67 15.078 -11.125 1 93.25 192 ILE A C 1
ATOM 1479 O O . ILE A 1 192 ? -2.736 15.453 -11.617 1 93.25 192 ILE A O 1
ATOM 1483 N N . GLY A 1 193 ? -1.502 14.734 -9.867 1 93.88 193 GLY A N 1
ATOM 1484 C CA . GLY A 1 193 ? -2.648 14.773 -8.977 1 93.88 193 GLY A CA 1
ATOM 1485 C C . GLY A 1 193 ? -3.264 16.156 -8.844 1 93.88 193 GLY A C 1
ATOM 1486 O O . GLY A 1 193 ? -4.488 16.297 -8.859 1 93.88 193 GLY A O 1
ATOM 1487 N N . SER A 1 194 ? -2.416 17.125 -8.695 1 90.12 194 SER A N 1
ATOM 1488 C CA . SER A 1 194 ? -2.91 18.5 -8.594 1 90.12 194 SER A CA 1
ATOM 1489 C C . SER A 1 194 ? -3.609 18.938 -9.875 1 90.12 194 SER A C 1
ATOM 1491 O O . SER A 1 194 ? -4.641 19.609 -9.836 1 90.12 194 SER A O 1
ATOM 1493 N N . ALA A 1 195 ? -3.043 18.562 -10.984 1 89.56 195 ALA A N 1
ATOM 1494 C CA . ALA A 1 195 ? -3.639 18.922 -12.266 1 89.56 195 ALA A CA 1
ATOM 1495 C C . ALA A 1 195 ? -5.008 18.266 -12.438 1 89.56 195 ALA A C 1
ATOM 1497 O O . ALA A 1 195 ? -5.984 18.953 -12.773 1 89.56 195 ALA A O 1
ATOM 1498 N N . VAL A 1 196 ? -5.125 17.031 -12.156 1 91.88 196 VAL A N 1
ATOM 1499 C CA . VAL A 1 196 ? -6.375 16.297 -12.328 1 91.88 196 VAL A CA 1
ATOM 1500 C C . VAL A 1 196 ? -7.414 16.797 -11.328 1 91.88 196 VAL A C 1
ATOM 1502 O O . VAL A 1 196 ? -8.57 17.016 -11.688 1 91.88 196 VAL A O 1
ATOM 1505 N N . GLY A 1 197 ? -6.965 16.969 -10.07 1 91.62 197 GLY A N 1
ATOM 1506 C CA . GLY A 1 197 ? -7.879 17.469 -9.055 1 91.62 197 GLY A CA 1
ATOM 1507 C C . GLY A 1 197 ? -8.398 18.859 -9.359 1 91.62 197 GLY A C 1
ATOM 1508 O O . GLY A 1 197 ? -9.586 19.141 -9.188 1 91.62 197 GLY A O 1
ATOM 1509 N N . ALA A 1 198 ? -7.566 19.703 -9.805 1 85.88 198 ALA A N 1
ATOM 1510 C CA . ALA A 1 198 ? -7.945 21.078 -10.141 1 85.88 198 ALA A CA 1
ATOM 1511 C C . ALA A 1 198 ? -8.898 21.094 -11.328 1 85.88 198 ALA A C 1
ATOM 1513 O O . ALA A 1 198 ? -9.875 21.859 -11.336 1 85.88 198 ALA A O 1
ATOM 1514 N N . VAL A 1 199 ? -8.578 20.297 -12.336 1 86.31 199 VAL A N 1
ATOM 1515 C CA . VAL A 1 199 ? -9.422 20.234 -13.531 1 86.31 199 VAL A CA 1
ATOM 1516 C C . VAL A 1 199 ? -10.805 19.703 -13.156 1 86.31 199 VAL A C 1
ATOM 1518 O O . VAL A 1 199 ? -11.82 20.203 -13.641 1 86.31 199 VAL A O 1
ATOM 1521 N N . ALA A 1 200 ? -10.828 18.719 -12.336 1 90.94 200 ALA A N 1
ATOM 1522 C CA . ALA A 1 200 ? -12.102 18.156 -11.898 1 90.94 200 ALA A CA 1
ATOM 1523 C C . ALA A 1 200 ? -12.922 19.188 -11.141 1 90.94 200 ALA A C 1
ATO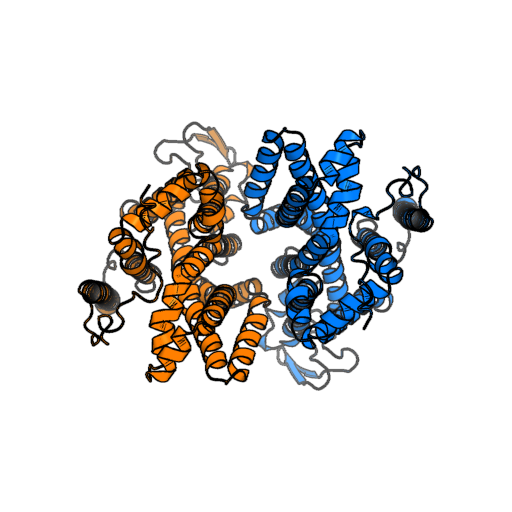M 1525 O O . ALA A 1 200 ? -14.117 19.375 -11.406 1 90.94 200 ALA A O 1
ATOM 1526 N N . ALA A 1 201 ? -12.312 19.875 -10.227 1 86.12 201 ALA A N 1
ATOM 1527 C CA . ALA A 1 201 ? -13.008 20.906 -9.453 1 86.12 201 ALA A CA 1
ATOM 1528 C C . ALA A 1 201 ? -13.492 22.031 -10.359 1 86.12 201 ALA A C 1
ATOM 1530 O O . ALA A 1 201 ? -14.594 22.547 -10.172 1 86.12 201 ALA A O 1
ATOM 1531 N N . PHE A 1 202 ? -12.727 22.375 -11.242 1 80.81 202 PHE A N 1
ATOM 1532 C CA . PHE A 1 202 ? -13.078 23.422 -12.188 1 80.81 202 PHE A CA 1
ATOM 1533 C C . PHE A 1 202 ? -14.273 23.031 -13.031 1 80.81 202 PHE A C 1
ATOM 1535 O O . PHE A 1 202 ? -15.164 23.844 -13.281 1 80.81 202 PHE A O 1
ATOM 1542 N N . ALA A 1 203 ? -14.203 21.875 -13.531 1 84.81 203 ALA A N 1
ATOM 1543 C CA . ALA A 1 203 ? -15.312 21.375 -14.336 1 84.81 203 ALA A CA 1
ATOM 1544 C C . ALA A 1 203 ? -16.625 21.469 -13.57 1 84.81 203 ALA A C 1
ATOM 1546 O O . ALA A 1 203 ? -17.656 21.828 -14.141 1 84.81 203 ALA A O 1
ATOM 1547 N N . THR A 1 204 ? -16.594 21.141 -12.375 1 83.81 204 THR A N 1
ATOM 1548 C CA . THR A 1 204 ? -17.781 21.219 -11.531 1 83.81 204 THR A CA 1
ATOM 1549 C C . THR A 1 204 ? -18.203 22.672 -11.352 1 83.81 204 THR A C 1
ATOM 1551 O O . THR A 1 204 ? -19.406 22.984 -11.383 1 83.81 204 THR A O 1
ATOM 1554 N N . SER A 1 205 ? -17.344 23.547 -11.172 1 77.44 205 SER A N 1
ATOM 1555 C CA . SER A 1 205 ? -17.641 24.953 -10.938 1 77.44 205 SER A CA 1
ATOM 1556 C C . SER A 1 205 ? -18.266 25.609 -12.172 1 77.44 205 SER A C 1
ATOM 1558 O O . SER A 1 205 ? -19.062 26.531 -12.055 1 77.44 205 SER A O 1
ATOM 1560 N N . VAL A 1 206 ? -17.953 25.141 -13.289 1 77.69 206 VAL A N 1
ATOM 1561 C CA . VAL A 1 206 ? -18.469 25.734 -14.516 1 77.69 206 VAL A CA 1
ATOM 1562 C C . VAL A 1 206 ? -19.688 24.969 -15.016 1 77.69 206 VAL A C 1
ATOM 1564 O O . VAL A 1 206 ? -20.109 25.125 -16.156 1 77.69 206 VAL A O 1
ATOM 1567 N N . GLY A 1 207 ? -20.188 24.125 -14.266 1 80.06 207 GLY A N 1
ATOM 1568 C CA . GLY A 1 207 ? -21.438 23.422 -14.57 1 80.06 207 GLY A CA 1
ATOM 1569 C C . GLY A 1 207 ? -21.234 22.172 -15.406 1 80.06 207 GLY A C 1
ATOM 1570 O O . GLY A 1 207 ? -22.188 21.641 -15.977 1 80.06 207 GLY A O 1
ATOM 1571 N N . ARG A 1 208 ? -20.062 21.828 -15.688 1 85.38 208 ARG A N 1
ATOM 1572 C CA . ARG A 1 208 ? -19.766 20.609 -16.438 1 85.38 208 ARG A CA 1
ATOM 1573 C C . ARG A 1 208 ? -19.484 19.438 -15.484 1 85.38 208 ARG A C 1
ATOM 1575 O O . ARG A 1 208 ? -18.422 18.812 -15.57 1 85.38 208 ARG A O 1
ATOM 1582 N N . GLY A 1 209 ? -20.344 19.094 -14.711 1 87.44 209 GLY A N 1
ATOM 1583 C CA . GLY A 1 209 ? -20.219 18.094 -13.664 1 87.44 209 GLY A CA 1
ATOM 1584 C C . GLY A 1 209 ? -19.906 16.703 -14.195 1 87.44 209 GLY A C 1
ATOM 1585 O O . GLY A 1 209 ? -19.297 15.883 -13.5 1 87.44 209 GLY A O 1
ATOM 1586 N N . ARG A 1 210 ? -20.172 16.562 -15.5 1 92.19 210 ARG A N 1
ATOM 1587 C CA . ARG A 1 210 ? -19.938 15.242 -16.094 1 92.19 210 ARG A CA 1
ATOM 1588 C C . ARG A 1 210 ? -18.453 14.953 -16.219 1 92.19 210 ARG A C 1
ATOM 1590 O O . ARG A 1 210 ? -18.016 13.812 -16.078 1 92.19 210 ARG A O 1
ATOM 1597 N N . ILE A 1 211 ? -17.719 15.961 -16.547 1 90.62 211 ILE A N 1
ATOM 1598 C CA . ILE A 1 211 ? -16.266 15.805 -16.656 1 90.62 211 ILE A CA 1
ATOM 1599 C C . ILE A 1 211 ? -15.688 15.5 -15.273 1 90.62 211 ILE A C 1
ATOM 1601 O O . ILE A 1 211 ? -14.789 14.664 -15.148 1 90.62 211 ILE A O 1
ATOM 1605 N N . ASP A 1 212 ? -16.141 16.125 -14.281 1 91.81 212 ASP A N 1
ATOM 1606 C CA . ASP A 1 212 ? -15.758 15.844 -12.898 1 91.81 212 ASP A CA 1
ATOM 1607 C C . ASP A 1 212 ? -16.031 14.391 -12.523 1 91.81 212 ASP A C 1
ATOM 1609 O O . ASP A 1 212 ? -15.172 13.703 -11.984 1 91.81 212 ASP A O 1
ATOM 1613 N N . GLU A 1 213 ? -17.172 14.047 -12.922 1 91.62 213 GLU A N 1
ATOM 1614 C CA . GLU A 1 213 ? -17.578 12.68 -12.609 1 91.62 213 GLU A CA 1
ATOM 1615 C C . GLU A 1 213 ? -16.703 11.664 -13.328 1 91.62 213 GLU A C 1
ATOM 1617 O O . GLU A 1 213 ? -16.312 10.656 -12.742 1 91.62 213 GLU A O 1
ATOM 1622 N N . LEU A 1 214 ? -16.438 11.883 -14.531 1 94.19 214 LEU A N 1
ATOM 1623 C CA . LEU A 1 214 ? -15.609 10.969 -15.32 1 94.19 214 LEU A CA 1
ATOM 1624 C C . LEU A 1 214 ? -14.195 10.898 -14.758 1 94.19 214 LEU A C 1
ATOM 1626 O O . LEU A 1 214 ? -13.609 9.812 -14.672 1 94.19 214 LEU A O 1
ATOM 1630 N N . LEU A 1 215 ? -13.656 12.023 -14.414 1 94.12 215 LEU A N 1
ATOM 1631 C CA . LEU A 1 215 ? -12.305 12.07 -13.875 1 94.12 215 LEU A CA 1
ATOM 1632 C C . LEU A 1 215 ? -12.234 11.359 -12.523 1 94.12 215 LEU A C 1
ATOM 1634 O O . LEU A 1 215 ? -11.305 10.578 -12.281 1 94.12 215 LEU A O 1
ATOM 1638 N N . MET A 1 216 ? -13.227 11.523 -11.758 1 92.25 216 MET A N 1
ATOM 1639 C CA . MET A 1 216 ? -13.211 10.914 -10.438 1 92.25 216 MET A CA 1
ATOM 1640 C C . MET A 1 216 ? -13.484 9.414 -10.523 1 92.25 216 MET A C 1
ATOM 1642 O O . MET A 1 216 ? -12.953 8.633 -9.727 1 92.25 216 MET A O 1
ATOM 1646 N N . ARG A 1 217 ? -14.242 9.07 -11.516 1 91.5 217 ARG A N 1
ATOM 1647 C CA . ARG A 1 217 ? -14.43 7.641 -11.75 1 91.5 217 ARG A CA 1
ATOM 1648 C C . ARG A 1 217 ? -13.117 6.973 -12.148 1 91.5 217 ARG A C 1
ATOM 1650 O O . ARG A 1 217 ? -12.828 5.848 -11.727 1 91.5 217 ARG A O 1
ATOM 1657 N N . TYR A 1 218 ? -12.422 7.633 -12.922 1 94.44 218 TYR A N 1
ATOM 1658 C CA . TYR A 1 218 ? -11.117 7.109 -13.297 1 94.44 218 TYR A CA 1
ATOM 1659 C C . TYR A 1 218 ? -10.195 7.008 -12.086 1 94.44 218 TYR A C 1
ATOM 1661 O O . TYR A 1 218 ? -9.477 6.02 -11.922 1 94.44 218 TYR A O 1
ATOM 1669 N N . VAL A 1 219 ? -10.195 8.031 -11.297 1 93.56 219 VAL A N 1
ATOM 1670 C CA . VAL A 1 219 ? -9.398 8.047 -10.078 1 93.56 219 VAL A CA 1
ATOM 1671 C C . VAL A 1 219 ? -9.773 6.863 -9.195 1 93.56 219 VAL A C 1
ATOM 1673 O O . VAL A 1 219 ? -8.898 6.199 -8.625 1 93.56 219 VAL A O 1
ATOM 1676 N N . ASP A 1 220 ? -11.023 6.559 -9.172 1 88.88 220 ASP A N 1
ATOM 1677 C CA . ASP A 1 220 ? -11.492 5.434 -8.375 1 88.88 220 ASP A CA 1
ATOM 1678 C C . ASP A 1 220 ? -10.969 4.109 -8.922 1 88.88 220 ASP A C 1
ATOM 1680 O O . ASP A 1 220 ? -10.477 3.268 -8.164 1 88.88 220 ASP A O 1
ATOM 1684 N N . VAL A 1 221 ? -11.047 4.012 -10.156 1 90.06 221 VAL A N 1
ATOM 1685 C CA . VAL A 1 221 ? -10.625 2.781 -10.82 1 90.06 221 VAL A CA 1
ATOM 1686 C C . VAL A 1 221 ? -9.125 2.58 -10.617 1 90.06 221 VAL A C 1
ATOM 1688 O O . VAL A 1 221 ? -8.68 1.487 -10.266 1 90.06 221 VAL A O 1
ATOM 1691 N N . GLN A 1 222 ? -8.375 3.574 -10.82 1 91.19 222 GLN A N 1
ATOM 1692 C CA . GLN A 1 222 ? -6.926 3.467 -10.688 1 91.19 222 GLN A CA 1
ATOM 1693 C C . GLN A 1 222 ? -6.527 3.197 -9.242 1 91.19 222 GLN A C 1
ATOM 1695 O O . GLN A 1 222 ? -5.551 2.488 -8.984 1 91.19 222 GLN A O 1
ATOM 1700 N N . SER A 1 223 ? -7.223 3.748 -8.367 1 88.19 223 SER A N 1
ATOM 1701 C CA . SER A 1 223 ? -6.871 3.641 -6.953 1 88.19 223 SER A CA 1
ATOM 1702 C C . SER A 1 223 ? -6.977 2.199 -6.465 1 88.19 223 SER A C 1
ATOM 1704 O O . SER A 1 223 ? -6.328 1.82 -5.484 1 88.19 223 SER A O 1
ATOM 1706 N N . VAL A 1 224 ? -7.77 1.416 -7.133 1 84 224 VAL A N 1
ATOM 1707 C CA . VAL A 1 224 ? -7.988 0.057 -6.645 1 84 224 VAL A CA 1
ATOM 1708 C C . VAL A 1 224 ? -7.246 -0.937 -7.539 1 84 224 VAL A C 1
ATOM 1710 O O . VAL A 1 224 ? -7.238 -2.139 -7.266 1 84 224 VAL A O 1
ATOM 1713 N N . PHE A 1 225 ? -6.684 -0.438 -8.5 1 86.25 225 PHE A N 1
ATOM 1714 C CA . PHE A 1 225 ? -5.926 -1.296 -9.406 1 86.25 225 PHE A CA 1
ATOM 1715 C C . PHE A 1 225 ? -4.711 -1.888 -8.703 1 86.25 225 PHE A C 1
ATOM 1717 O O . PHE A 1 225 ? -4.043 -1.201 -7.926 1 86.25 225 PHE A O 1
ATOM 1724 N N . PRO A 1 226 ? -4.488 -3.164 -8.836 1 83.38 226 PRO A N 1
ATOM 1725 C CA . PRO A 1 226 ? -3.312 -3.777 -8.219 1 83.38 226 PRO A CA 1
ATOM 1726 C C . PRO A 1 226 ? -2.002 -3.295 -8.836 1 83.38 226 PRO A C 1
ATOM 1728 O O . PRO A 1 226 ? -1.374 -4.023 -9.609 1 83.38 226 PRO A O 1
ATOM 1731 N N . ASP A 1 227 ? -1.622 -2.229 -8.367 1 85.31 227 ASP A N 1
ATOM 1732 C CA . ASP A 1 227 ? -0.521 -1.532 -9.023 1 85.31 227 ASP A CA 1
ATOM 1733 C C . ASP A 1 227 ? 0.795 -2.283 -8.836 1 85.31 227 ASP A C 1
ATOM 1735 O O . ASP A 1 227 ? 1.668 -2.244 -9.711 1 85.31 227 ASP A O 1
ATOM 1739 N N . PHE A 1 228 ? 0.961 -2.934 -7.742 1 82 228 PHE A N 1
ATOM 1740 C CA . PHE A 1 228 ? 2.211 -3.65 -7.516 1 82 228 PHE A CA 1
ATOM 1741 C C . PHE A 1 228 ? 2.402 -4.746 -8.562 1 82 228 PHE A C 1
ATOM 1743 O O . PHE A 1 228 ? 3.506 -4.938 -9.07 1 82 228 PHE A O 1
ATOM 1750 N N . MET A 1 229 ? 1.303 -5.484 -8.836 1 79.81 229 MET A N 1
ATOM 1751 C CA . MET A 1 229 ? 1.381 -6.543 -9.836 1 79.81 229 MET A CA 1
ATOM 1752 C C . MET A 1 229 ? 1.717 -5.973 -11.211 1 79.81 229 MET A C 1
ATOM 1754 O O . MET A 1 229 ? 2.5 -6.562 -11.953 1 79.81 229 MET A O 1
ATOM 1758 N N . LEU A 1 230 ? 1.093 -4.879 -11.484 1 83.25 230 LEU A N 1
ATOM 1759 C CA . LEU A 1 230 ? 1.369 -4.23 -12.758 1 83.25 230 LEU A CA 1
ATOM 1760 C C . LEU A 1 230 ? 2.818 -3.758 -12.828 1 83.25 230 LEU A C 1
ATOM 1762 O O . LEU A 1 230 ? 3.463 -3.869 -13.875 1 83.25 230 LEU A O 1
ATOM 1766 N N . LEU A 1 231 ? 3.299 -3.225 -11.711 1 86.12 231 LEU A N 1
ATOM 1767 C CA . LEU A 1 231 ? 4.684 -2.77 -11.648 1 86.12 231 LEU A CA 1
ATOM 1768 C C . LEU A 1 231 ? 5.648 -3.926 -11.891 1 86.12 231 LEU A C 1
ATOM 1770 O O . LEU A 1 231 ? 6.645 -3.771 -12.602 1 86.12 231 LEU A O 1
ATOM 1774 N N . LEU A 1 232 ? 5.367 -5.035 -11.312 1 82.94 232 LEU A N 1
ATOM 1775 C CA . LEU A 1 232 ? 6.195 -6.219 -11.516 1 82.94 232 LEU A CA 1
ATOM 1776 C C . LEU A 1 232 ? 6.199 -6.633 -12.977 1 82.94 232 LEU A C 1
ATOM 1778 O O . LEU A 1 232 ? 7.258 -6.934 -13.539 1 82.94 232 LEU A O 1
ATOM 1782 N N . LEU A 1 233 ? 5.004 -6.57 -13.516 1 79.38 233 LEU A N 1
ATOM 1783 C CA . LEU A 1 233 ? 4.863 -6.969 -14.914 1 79.38 233 LEU A CA 1
ATOM 1784 C C . LEU A 1 233 ? 5.609 -6.008 -15.828 1 79.38 233 LEU A C 1
ATOM 1786 O O . LEU A 1 233 ? 6.316 -6.438 -16.75 1 79.38 233 LEU A O 1
ATOM 1790 N N . LEU A 1 234 ? 5.449 -4.766 -15.602 1 85.06 234 LEU A N 1
ATOM 1791 C CA . LEU A 1 234 ? 6.066 -3.76 -16.469 1 85.06 234 LEU A CA 1
ATOM 1792 C C . LEU A 1 234 ? 7.582 -3.766 -16.312 1 85.06 234 LEU A C 1
ATOM 1794 O O . LEU A 1 234 ? 8.312 -3.568 -17.281 1 85.06 234 LEU A O 1
ATOM 1798 N N . THR A 1 235 ? 8.039 -3.986 -15.094 1 83.69 235 THR A N 1
ATOM 1799 C CA . THR A 1 235 ? 9.469 -4.074 -14.852 1 83.69 235 THR A CA 1
ATOM 1800 C C . THR A 1 235 ? 10.055 -5.32 -15.516 1 83.69 235 THR A C 1
ATOM 1802 O O . THR A 1 235 ? 11.188 -5.305 -15.992 1 83.69 235 THR A O 1
ATOM 1805 N N . TYR A 1 236 ? 9.273 -6.34 -15.492 1 77.12 236 TYR A N 1
ATOM 1806 C CA . TYR A 1 236 ? 9.695 -7.57 -16.141 1 77.12 236 TYR A CA 1
ATOM 1807 C C . TYR A 1 236 ? 9.773 -7.383 -17.656 1 77.12 236 TYR A C 1
ATOM 1809 O O . TYR A 1 236 ? 10.711 -7.863 -18.297 1 77.12 236 TYR A O 1
ATOM 1817 N N . LEU A 1 237 ? 8.82 -6.602 -18.25 1 80.75 237 LEU A N 1
ATOM 1818 C CA . LEU A 1 237 ? 8.695 -6.457 -19.688 1 80.75 237 LEU A CA 1
ATOM 1819 C C . LEU A 1 237 ? 9.656 -5.398 -20.219 1 80.75 237 LEU A C 1
ATOM 1821 O O . LEU A 1 237 ? 10.203 -5.543 -21.312 1 80.75 237 LEU A O 1
ATOM 1825 N N . PHE A 1 238 ? 9.844 -4.305 -19.5 1 85.19 238 PHE A N 1
ATOM 1826 C CA . PHE A 1 238 ? 10.555 -3.152 -20.047 1 85.19 238 PHE A CA 1
ATOM 1827 C C . PHE A 1 238 ? 11.883 -2.943 -19.328 1 85.19 238 PHE A C 1
ATOM 1829 O O . PHE A 1 238 ? 12.664 -2.068 -19.703 1 85.19 238 PHE A O 1
ATOM 1836 N N . GLY A 1 239 ? 12.117 -3.701 -18.391 1 85.12 239 GLY A N 1
ATOM 1837 C CA . GLY A 1 239 ? 13.359 -3.566 -17.641 1 85.12 239 GLY A CA 1
ATOM 1838 C C . GLY A 1 239 ? 13.172 -2.953 -16.266 1 85.12 239 GLY A C 1
ATOM 1839 O O . GLY A 1 239 ? 12.094 -2.439 -15.953 1 85.12 239 GLY A O 1
ATOM 1840 N N . SER A 1 240 ? 14.188 -3.023 -15.484 1 88 240 SER A N 1
ATOM 1841 C CA . SER A 1 240 ? 14.07 -2.633 -14.086 1 88 240 SER A CA 1
ATOM 1842 C C . SER A 1 240 ? 14.961 -1.432 -13.773 1 88 240 SER A C 1
ATOM 1844 O O . SER A 1 240 ? 15.461 -1.298 -12.656 1 88 240 SER A O 1
ATOM 1846 N N . GLU A 1 241 ? 15.141 -0.581 -14.758 1 89.94 241 GLU A N 1
ATOM 1847 C CA . GLU A 1 241 ? 15.898 0.636 -14.5 1 89.94 241 GLU A CA 1
ATOM 1848 C C . GLU A 1 241 ? 15.188 1.531 -13.492 1 89.94 241 GLU A C 1
ATOM 1850 O O . GLU A 1 241 ? 13.961 1.558 -13.438 1 89.94 241 GLU A O 1
ATOM 1855 N N . LEU A 1 242 ? 16 2.273 -12.773 1 92 242 LEU A N 1
ATOM 1856 C CA . LEU A 1 242 ? 15.453 3.053 -11.664 1 92 242 LEU A CA 1
ATOM 1857 C C . LEU A 1 242 ? 14.484 4.113 -12.18 1 92 242 LEU A C 1
ATOM 1859 O O . LEU A 1 242 ? 13.461 4.387 -11.547 1 92 242 LEU A O 1
ATOM 1863 N N . TRP A 1 243 ? 14.828 4.77 -13.305 1 88.5 243 TRP A N 1
ATOM 1864 C CA . TRP A 1 243 ? 13.961 5.82 -13.828 1 88.5 243 TRP A CA 1
ATOM 1865 C C . TRP A 1 243 ? 12.586 5.262 -14.18 1 88.5 243 TRP A C 1
ATOM 1867 O O . TRP A 1 243 ? 11.57 5.938 -13.992 1 88.5 243 TRP A O 1
ATOM 1877 N N . MET A 1 244 ? 12.547 4.074 -14.711 1 89.06 244 MET A N 1
ATOM 1878 C CA . MET A 1 244 ? 11.281 3.441 -15.07 1 89.06 244 MET A CA 1
ATOM 1879 C C . MET A 1 244 ? 10.43 3.188 -13.828 1 89.06 244 MET A C 1
ATOM 1881 O O . MET A 1 244 ? 9.227 3.447 -13.836 1 89.06 244 MET A O 1
ATOM 1885 N N . ILE A 1 245 ? 11.078 2.682 -12.812 1 91.94 245 ILE A N 1
ATOM 1886 C CA . ILE A 1 245 ? 10.383 2.4 -11.562 1 91.94 245 ILE A CA 1
ATOM 1887 C C . ILE A 1 245 ? 9.805 3.693 -10.992 1 91.94 245 ILE A C 1
ATOM 1889 O O . ILE A 1 245 ? 8.641 3.732 -10.578 1 91.94 245 ILE A O 1
ATOM 1893 N N . ILE A 1 246 ? 10.555 4.766 -11.016 1 93.94 246 ILE A N 1
ATOM 1894 C CA . ILE A 1 246 ? 10.141 6.059 -10.477 1 93.94 246 ILE A CA 1
ATOM 1895 C C . ILE A 1 246 ? 8.961 6.598 -11.281 1 93.94 246 ILE A C 1
ATOM 1897 O O . ILE A 1 246 ? 7.98 7.078 -10.703 1 93.94 246 ILE A O 1
ATOM 1901 N N . LEU A 1 247 ? 9.016 6.5 -12.539 1 89.94 247 LEU A N 1
ATOM 1902 C CA . LEU A 1 247 ? 7.941 6.992 -13.398 1 89.94 247 LEU A CA 1
ATOM 1903 C C . LEU A 1 247 ? 6.656 6.199 -13.18 1 89.94 247 LEU A C 1
ATOM 1905 O O . LEU A 1 247 ? 5.562 6.766 -13.18 1 89.94 247 LEU A O 1
ATOM 1909 N N . LEU A 1 248 ? 6.867 4.934 -13.047 1 90.88 248 LEU A N 1
ATOM 1910 C CA . LEU A 1 248 ? 5.707 4.082 -12.805 1 90.88 248 LEU A CA 1
ATOM 1911 C C . LEU A 1 248 ? 5.047 4.426 -11.477 1 90.88 248 LEU A C 1
ATOM 1913 O O . LEU A 1 248 ? 3.816 4.473 -11.383 1 90.88 248 LEU A O 1
ATOM 1917 N N . PHE A 1 249 ? 5.84 4.672 -10.461 1 92.44 249 PHE A N 1
ATOM 1918 C CA . PHE A 1 249 ? 5.289 5.113 -9.188 1 92.44 249 PHE A CA 1
ATOM 1919 C C . PHE A 1 249 ? 4.547 6.438 -9.344 1 92.44 249 PHE A C 1
ATOM 1921 O O . PHE A 1 249 ? 3.43 6.59 -8.852 1 92.44 249 PHE A O 1
ATOM 1928 N N . GLY A 1 250 ? 5.168 7.34 -10.008 1 90.81 250 GLY A N 1
ATOM 1929 C CA . GLY A 1 250 ? 4.543 8.633 -10.219 1 90.81 250 GLY A CA 1
ATOM 1930 C C . GLY A 1 250 ? 3.219 8.547 -10.961 1 90.81 250 GLY A C 1
ATOM 1931 O O . GLY A 1 250 ? 2.26 9.234 -10.602 1 90.81 250 GLY A O 1
ATOM 1932 N N . PHE A 1 251 ? 3.088 7.672 -11.82 1 89.5 251 PHE A N 1
ATOM 1933 C CA . PHE A 1 251 ? 1.921 7.57 -12.688 1 89.5 251 PHE A CA 1
ATOM 1934 C C . PHE A 1 251 ? 0.793 6.816 -12 1 89.5 251 PHE A C 1
ATOM 1936 O O . PHE A 1 251 ? -0.38 7.004 -12.328 1 89.5 251 PHE A O 1
ATOM 1943 N N . PHE A 1 252 ? 1.151 6.059 -11.047 1 90.25 252 PHE A N 1
ATOM 1944 C CA . PHE A 1 252 ? 0.121 5.203 -10.461 1 90.25 252 PHE A CA 1
ATOM 1945 C C . PHE A 1 252 ? -0.188 5.625 -9.031 1 90.25 252 PHE A C 1
ATOM 1947 O O . PHE A 1 252 ? -0.904 4.922 -8.312 1 90.25 252 PHE A O 1
ATOM 1954 N N . SER A 1 253 ? 0.281 6.812 -8.578 1 92.19 253 SER A N 1
ATOM 1955 C CA . SER A 1 253 ? 0.092 7.148 -7.172 1 92.19 253 SER A CA 1
ATOM 1956 C C . SER A 1 253 ? -0.41 8.578 -7.008 1 92.19 253 SER A C 1
ATOM 1958 O O . SER A 1 253 ? -0.254 9.18 -5.941 1 92.19 253 SER A O 1
ATOM 1960 N N . TRP A 1 254 ? -1.051 9.125 -7.922 1 94.31 254 TRP A N 1
ATOM 1961 C CA . TRP A 1 254 ? -1.438 10.539 -7.875 1 94.31 254 TRP A CA 1
ATOM 1962 C C . TRP A 1 254 ? -2.893 10.688 -7.449 1 94.31 254 TRP A C 1
ATOM 1964 O O . TRP A 1 254 ? -3.373 11.805 -7.242 1 94.31 254 TRP A O 1
ATOM 1974 N N . GLU A 1 255 ? -3.641 9.602 -7.219 1 94.06 255 GLU A N 1
ATOM 1975 C CA . GLU A 1 255 ? -5.086 9.609 -7.008 1 94.06 255 GLU A CA 1
ATOM 1976 C C . GLU A 1 255 ? -5.449 10.32 -5.707 1 94.06 255 GLU A C 1
ATOM 1978 O O . GLU A 1 255 ? -6.418 11.086 -5.66 1 94.06 255 GLU A O 1
ATOM 1983 N N . GLY A 1 256 ? -4.691 10.078 -4.703 1 91.44 256 GLY A N 1
ATOM 1984 C CA . GLY A 1 256 ? -4.957 10.719 -3.426 1 91.44 256 GLY A CA 1
ATOM 1985 C C . GLY A 1 256 ? -4.812 12.227 -3.467 1 91.44 256 GLY A C 1
ATOM 1986 O O . GLY A 1 256 ? -5.633 12.953 -2.906 1 91.44 256 GLY A O 1
ATOM 1987 N N . ILE A 1 257 ? -3.811 12.641 -4.105 1 92.62 257 ILE A N 1
ATOM 1988 C CA . ILE A 1 257 ? -3.566 14.07 -4.223 1 92.62 257 ILE A CA 1
ATOM 1989 C C . ILE A 1 257 ? -4.672 14.719 -5.059 1 92.62 257 ILE A C 1
ATOM 1991 O O . ILE A 1 257 ? -5.125 15.82 -4.754 1 92.62 257 ILE A O 1
ATOM 1995 N N . ALA A 1 258 ? -5.102 14.016 -6.059 1 94 258 ALA A N 1
ATOM 1996 C CA . ALA A 1 258 ? -6.18 14.523 -6.898 1 94 258 ALA A CA 1
ATOM 1997 C C . ALA A 1 258 ? -7.445 14.758 -6.082 1 94 258 ALA A C 1
ATOM 1999 O O . ALA A 1 258 ? -8.094 15.797 -6.215 1 94 258 ALA A O 1
ATOM 2000 N N . ARG A 1 259 ? -7.734 13.875 -5.27 1 92.12 259 ARG A N 1
ATOM 2001 C CA . ARG A 1 259 ? -8.93 14 -4.438 1 92.12 259 ARG A CA 1
ATOM 2002 C C . ARG A 1 259 ? -8.781 15.133 -3.436 1 92.12 259 ARG A C 1
ATOM 2004 O O . ARG A 1 259 ? -9.742 15.859 -3.166 1 92.12 259 ARG A O 1
ATOM 2011 N N . THR A 1 260 ? -7.684 15.211 -2.871 1 89.62 260 THR A N 1
ATOM 2012 C CA . THR A 1 260 ? -7.422 16.25 -1.886 1 89.62 260 THR A CA 1
ATOM 2013 C C . THR A 1 260 ? -7.527 17.641 -2.523 1 89.62 260 THR A C 1
ATOM 2015 O O . THR A 1 260 ? -8.188 18.531 -1.985 1 89.62 260 THR A O 1
ATOM 2018 N N . VAL A 1 261 ? -6.902 17.766 -3.635 1 88.56 261 VAL A N 1
ATOM 2019 C CA . VAL A 1 261 ? -6.906 19.062 -4.328 1 88.56 261 VAL A CA 1
ATOM 2020 C C . VAL A 1 261 ? -8.32 19.391 -4.797 1 88.56 261 VAL A C 1
ATOM 2022 O O . VAL A 1 261 ? -8.773 20.531 -4.672 1 88.56 261 VAL A O 1
ATOM 2025 N N . ARG A 1 262 ? -8.969 18.406 -5.34 1 90.38 262 ARG A N 1
ATOM 2026 C CA . ARG A 1 262 ? -10.352 18.609 -5.766 1 90.38 262 ARG A CA 1
ATOM 2027 C C . ARG A 1 262 ? -11.227 19.047 -4.602 1 90.38 262 ARG A C 1
ATOM 2029 O O . ARG A 1 262 ? -11.992 20.016 -4.723 1 90.38 262 ARG A O 1
ATOM 2036 N N . GLY A 1 263 ? -11.148 18.359 -3.502 1 87.06 263 GLY A N 1
ATOM 2037 C CA . GLY A 1 263 ? -11.945 18.688 -2.334 1 87.06 263 GLY A CA 1
ATOM 2038 C C . GLY A 1 263 ? -11.719 20.109 -1.828 1 87.06 263 GLY A C 1
ATOM 2039 O O . GLY A 1 263 ? -12.672 20.828 -1.529 1 87.06 263 GLY A O 1
ATOM 2040 N N . GLU A 1 264 ? -10.531 20.469 -1.745 1 84.12 264 GLU A N 1
ATOM 2041 C CA . GLU A 1 264 ? -10.195 21.812 -1.274 1 84.12 264 GLU A CA 1
ATOM 2042 C C . GLU A 1 264 ? -10.641 22.875 -2.277 1 84.12 264 GLU A C 1
ATOM 2044 O O . GLU A 1 264 ? -11.109 23.953 -1.888 1 84.12 264 GLU A O 1
ATOM 2049 N N . ALA A 1 265 ? -10.422 22.578 -3.488 1 82.19 265 ALA A N 1
ATOM 2050 C CA . ALA A 1 265 ? -10.812 23.516 -4.535 1 82.19 265 ALA A CA 1
ATOM 2051 C C . ALA A 1 265 ? -12.328 23.734 -4.539 1 82.19 265 ALA A C 1
ATOM 2053 O O . ALA A 1 265 ? -12.797 24.859 -4.715 1 82.19 265 ALA A O 1
ATOM 2054 N N . LEU A 1 266 ? -13.055 22.75 -4.371 1 82.62 266 LEU A N 1
ATOM 2055 C CA . LEU A 1 266 ? -14.508 22.859 -4.344 1 82.62 266 LEU A CA 1
ATOM 2056 C C . LEU A 1 266 ? -14.977 23.625 -3.113 1 82.62 266 LEU A C 1
ATOM 2058 O O . LEU A 1 266 ? -15.945 24.391 -3.182 1 82.62 266 LEU A O 1
ATOM 2062 N N . GLN A 1 267 ? -14.375 23.328 -2.045 1 79.19 267 GLN A N 1
ATOM 2063 C CA . GLN A 1 267 ? -14.727 24.031 -0.821 1 79.19 267 GLN A CA 1
ATOM 2064 C C . GLN A 1 267 ? -14.492 25.531 -0.971 1 79.19 267 GLN A C 1
ATOM 2066 O O . GLN A 1 267 ? -15.273 26.344 -0.48 1 79.19 267 GLN A O 1
ATOM 2071 N N . ARG A 1 268 ? -13.539 25.891 -1.631 1 72.81 268 ARG A N 1
ATOM 2072 C CA . ARG A 1 268 ? -13.18 27.297 -1.786 1 72.81 268 ARG A CA 1
ATOM 2073 C C . ARG A 1 268 ? -13.961 27.938 -2.93 1 72.81 268 ARG A C 1
ATOM 2075 O O . ARG A 1 268 ? -14.141 29.156 -2.959 1 72.81 268 ARG A O 1
ATOM 2082 N N . ALA A 1 269 ? -14.203 27.125 -3.92 1 68.75 269 ALA A N 1
ATOM 2083 C CA . ALA A 1 269 ? -14.992 27.641 -5.035 1 68.75 269 ALA A CA 1
ATOM 2084 C C . ALA A 1 269 ? -16.359 28.125 -4.562 1 68.75 269 ALA A C 1
ATOM 2086 O O . ALA A 1 269 ? -16.953 29.031 -5.16 1 68.75 269 ALA A O 1
ATOM 2087 N N . SER A 1 270 ? -16.781 27.438 -3.596 1 60.59 270 SER A N 1
ATOM 2088 C CA . SER A 1 270 ? -18.078 27.844 -3.049 1 60.59 270 SER A CA 1
ATOM 2089 C C . SER A 1 270 ? -17.953 29.156 -2.271 1 60.59 270 SER A C 1
ATOM 2091 O O . SER A 1 270 ? -18.953 29.781 -1.931 1 60.59 270 SER A O 1
ATOM 2093 N N . GLU A 1 271 ? -16.734 29.547 -2.264 1 59.34 271 GLU A N 1
ATOM 2094 C CA . GLU A 1 271 ? -16.5 30.812 -1.57 1 59.34 271 GLU A CA 1
ATOM 2095 C C . GLU A 1 271 ? -16.688 32 -2.508 1 59.34 271 GLU A C 1
ATOM 2097 O O . GLU A 1 271 ? -16.5 31.875 -3.721 1 59.34 271 GLU A O 1
ATOM 2102 N N . GLU A 1 272 ? -17.266 33 -2.141 1 57.5 272 GLU A N 1
ATOM 2103 C CA . GLU A 1 272 ? -17.641 34.219 -2.82 1 57.5 272 GLU A CA 1
ATOM 2104 C C . GLU A 1 272 ? -16.547 34.688 -3.773 1 57.5 272 GLU A C 1
ATOM 2106 O O . GLU A 1 272 ? -16.828 35.312 -4.797 1 57.5 272 GLU A O 1
ATOM 2111 N N . TYR A 1 273 ? -15.406 34.375 -3.535 1 54.03 273 TYR A N 1
ATOM 2112 C CA . TYR A 1 273 ? -14.32 34.938 -4.336 1 54.03 273 TYR A CA 1
ATOM 2113 C C . TYR A 1 273 ? -14.289 34.281 -5.723 1 54.03 273 TYR A C 1
ATOM 2115 O O . TYR A 1 273 ? -13.938 34.938 -6.703 1 54.03 273 TYR A O 1
ATOM 2123 N N . ILE A 1 274 ? -14.594 33.125 -5.898 1 57.69 274 ILE A N 1
ATOM 2124 C CA . ILE A 1 274 ? -14.57 32.469 -7.215 1 57.69 274 ILE A CA 1
ATOM 2125 C C . ILE A 1 274 ? -15.672 33.094 -8.094 1 57.69 274 ILE A C 1
ATOM 2127 O O . ILE A 1 274 ? -15.453 33.344 -9.281 1 57.69 274 ILE A O 1
ATOM 2131 N N . THR A 1 275 ? -16.75 33.281 -7.398 1 58.12 275 THR A N 1
ATOM 2132 C CA . THR A 1 275 ? -17.812 33.938 -8.133 1 58.12 275 THR A CA 1
ATOM 2133 C C . THR A 1 275 ? -17.359 35.312 -8.633 1 58.12 275 THR A C 1
ATOM 2135 O O . THR A 1 275 ? -17.672 35.719 -9.75 1 58.12 275 THR A O 1
ATOM 2138 N N . ALA A 1 276 ? -16.594 35.875 -7.781 1 58.72 276 ALA A N 1
ATOM 2139 C CA . ALA A 1 276 ? -16.078 37.188 -8.141 1 58.72 276 ALA A CA 1
ATOM 2140 C C . ALA A 1 276 ? -15.055 37.094 -9.258 1 58.72 276 ALA A C 1
ATOM 2142 O O . ALA A 1 276 ? -15.023 37.938 -10.156 1 58.72 276 ALA A O 1
ATOM 2143 N N . ALA A 1 277 ? -14.203 36.094 -9.25 1 59.56 277 ALA A N 1
ATOM 2144 C CA . ALA A 1 277 ? -13.18 35.906 -10.281 1 59.56 277 ALA A CA 1
ATOM 2145 C C . ALA A 1 277 ? -13.805 35.562 -11.625 1 59.56 277 ALA A C 1
ATOM 2147 O O . ALA A 1 277 ? -13.359 36.062 -12.664 1 59.56 277 ALA A O 1
ATOM 2148 N N . GLU A 1 278 ? -14.82 34.75 -11.594 1 59.84 278 GLU A N 1
ATOM 2149 C CA . GLU A 1 278 ? -15.562 34.438 -12.812 1 59.84 278 GLU A CA 1
ATOM 2150 C C . GLU A 1 278 ? -16.219 35.688 -13.398 1 59.84 278 GLU A C 1
ATOM 2152 O O . GLU A 1 278 ? -16.234 35.875 -14.609 1 59.84 278 GLU A O 1
ATOM 2157 N N . ALA A 1 279 ? -16.672 36.469 -12.492 1 59.19 279 ALA A N 1
ATOM 2158 C CA . ALA A 1 279 ? -17.312 37.688 -12.922 1 59.19 279 ALA A CA 1
ATOM 2159 C C . ALA A 1 279 ? -16.297 38.656 -13.555 1 59.19 279 ALA A C 1
ATOM 2161 O O . ALA A 1 279 ? -16.641 39.469 -14.414 1 59.19 279 ALA A O 1
ATOM 2162 N N . SER A 1 280 ? -15.07 38.469 -13.156 1 57.97 280 SER A N 1
ATOM 2163 C CA . SER A 1 280 ? -14.039 39.375 -13.672 1 57.97 280 SER A CA 1
ATOM 2164 C C . SER A 1 280 ? -13.406 38.812 -14.945 1 57.97 280 SER A C 1
ATOM 2166 O O . SER A 1 280 ? -12.508 39.438 -15.516 1 57.97 280 SER A O 1
ATOM 2168 N N . GLY A 1 281 ? -13.836 37.75 -15.438 1 56.62 281 GLY A N 1
ATOM 2169 C CA . GLY A 1 281 ? -13.375 37.188 -16.703 1 56.62 281 GLY A CA 1
ATOM 2170 C C . GLY A 1 281 ? -12.133 36.312 -16.562 1 56.62 281 GLY A C 1
ATOM 2171 O O . GLY A 1 281 ? -11.438 36.062 -17.547 1 56.62 281 GLY A O 1
ATOM 2172 N N . ALA A 1 282 ? -11.688 36.094 -15.328 1 56.97 282 ALA A N 1
ATOM 2173 C CA . ALA A 1 282 ? -10.445 35.375 -15.148 1 56.97 282 ALA A CA 1
ATOM 2174 C C . ALA A 1 282 ? -10.578 33.938 -15.648 1 56.97 282 ALA A C 1
ATOM 2176 O O . ALA A 1 282 ? -11.648 33.312 -15.539 1 56.97 282 ALA A O 1
ATOM 2177 N N . ASN A 1 283 ? -9.57 33.625 -16.469 1 58.72 283 ASN A N 1
ATOM 2178 C CA . ASN A 1 283 ? -9.516 32.25 -17.016 1 58.72 283 ASN A CA 1
ATOM 2179 C C . ASN A 1 283 ? -9.375 31.219 -15.914 1 58.72 283 ASN A C 1
ATOM 2181 O O . ASN A 1 283 ? -8.75 31.469 -14.883 1 58.72 283 ASN A O 1
ATOM 2185 N N . MET A 1 284 ? -10.109 30.266 -15.953 1 56.28 284 MET A N 1
ATOM 2186 C CA . MET A 1 284 ? -10.258 29.203 -14.945 1 56.28 284 MET A CA 1
ATOM 2187 C C . MET A 1 284 ? -8.906 28.594 -14.594 1 56.28 284 MET A C 1
ATOM 2189 O O . MET A 1 284 ? -8.633 28.312 -13.43 1 56.28 284 MET A O 1
ATOM 2193 N N . LEU A 1 285 ? -8.188 28.406 -15.594 1 60.31 285 LEU A N 1
ATOM 2194 C CA . LEU A 1 285 ? -6.852 27.875 -15.344 1 60.31 285 LEU A CA 1
ATOM 2195 C C . LEU A 1 285 ? -6.047 28.812 -14.461 1 60.31 285 LEU A C 1
ATOM 2197 O O . LEU A 1 285 ? -5.27 28.375 -13.617 1 60.31 285 LEU A O 1
ATOM 2201 N N . TYR A 1 286 ? -6.434 30 -14.75 1 62.44 286 TYR A N 1
ATOM 2202 C CA . TYR A 1 286 ? -5.781 31.016 -13.93 1 62.44 286 TYR A CA 1
ATOM 2203 C C . TYR A 1 286 ? -6.238 30.922 -12.477 1 62.44 286 TYR A C 1
ATOM 2205 O O . TYR A 1 286 ? -5.418 30.953 -11.555 1 62.44 286 TYR A O 1
ATOM 2213 N N . ILE A 1 287 ? -7.449 30.719 -12.273 1 61.5 287 ILE A N 1
ATOM 2214 C CA . ILE A 1 287 ? -8.016 30.641 -10.93 1 61.5 287 ILE A CA 1
ATOM 2215 C C . ILE A 1 287 ? -7.477 29.391 -10.211 1 61.5 287 ILE A C 1
ATOM 2217 O O . ILE A 1 287 ? -7.094 29.469 -9.047 1 61.5 287 ILE A O 1
ATOM 2221 N N . VAL A 1 288 ? -7.402 28.422 -10.953 1 63.09 288 VAL A N 1
ATOM 2222 C CA . VAL A 1 288 ? -6.953 27.156 -10.375 1 63.09 288 VAL A CA 1
ATOM 2223 C C . VAL A 1 288 ? -5.484 27.266 -9.977 1 63.09 288 VAL A C 1
ATOM 2225 O O . VAL A 1 288 ? -5.113 26.906 -8.859 1 63.09 288 VAL A O 1
ATOM 2228 N N . ARG A 1 289 ? -4.723 27.797 -10.875 1 64.88 289 ARG A N 1
ATOM 2229 C CA . ARG A 1 289 ? -3.279 27.844 -10.672 1 64.88 289 ARG A CA 1
ATOM 2230 C C . ARG A 1 289 ? -2.908 28.906 -9.641 1 64.88 289 ARG A C 1
ATOM 2232 O O . ARG A 1 289 ? -1.971 28.734 -8.867 1 64.88 289 ARG A O 1
ATOM 2239 N N . GLN A 1 290 ? -3.738 29.938 -9.656 1 62.41 290 GLN A N 1
ATOM 2240 C CA . GLN A 1 290 ? -3.336 31.078 -8.852 1 62.41 290 GLN A CA 1
ATOM 2241 C C . GLN A 1 290 ? -4.02 31.062 -7.488 1 62.41 290 GLN A C 1
ATOM 2243 O O . GLN A 1 290 ? -3.48 31.578 -6.508 1 62.41 290 GLN A O 1
ATOM 2248 N N . HIS A 1 291 ? -5.098 30.438 -7.52 1 61.47 291 HIS A N 1
ATOM 2249 C CA . HIS A 1 291 ? -5.855 30.578 -6.277 1 61.47 291 HIS A CA 1
ATOM 2250 C C . HIS A 1 291 ? -6.094 29.219 -5.633 1 61.47 291 HIS A C 1
ATOM 2252 O O . HIS A 1 291 ? -5.844 29.031 -4.438 1 61.47 291 HIS A O 1
ATOM 2258 N N . LEU A 1 292 ? -6.395 28.344 -6.402 1 63.66 292 LEU A N 1
ATOM 2259 C CA . LEU A 1 292 ? -6.855 27.078 -5.82 1 63.66 292 LEU A CA 1
ATOM 2260 C C . LEU A 1 292 ? -5.676 26.219 -5.391 1 63.66 292 LEU A C 1
ATOM 2262 O O . LEU A 1 292 ? -5.652 25.703 -4.273 1 63.66 292 LEU A O 1
ATOM 2266 N N . ILE A 1 293 ? -4.691 26.188 -6.223 1 65.12 293 ILE A N 1
ATOM 2267 C CA . ILE A 1 293 ? -3.561 25.297 -5.957 1 65.12 293 ILE A CA 1
ATOM 2268 C C . ILE A 1 293 ? -2.73 25.859 -4.805 1 65.12 293 ILE A C 1
ATOM 2270 O O . ILE A 1 293 ? -2.4 25.141 -3.861 1 65.12 293 ILE A O 1
ATOM 2274 N N . PRO A 1 294 ? -2.496 27.156 -4.855 1 66.69 294 PRO A N 1
ATOM 2275 C CA . PRO A 1 294 ? -1.704 27.703 -3.742 1 66.69 294 PRO A CA 1
ATOM 2276 C C . PRO A 1 294 ? -2.414 27.562 -2.396 1 66.69 294 PRO A C 1
ATOM 2278 O O . PRO A 1 294 ? -1.761 27.406 -1.364 1 66.69 294 PRO A O 1
ATOM 2281 N N . ASN A 1 295 ? -3.682 27.562 -2.422 1 66.62 295 ASN A N 1
ATOM 2282 C CA . ASN A 1 295 ? -4.438 27.453 -1.178 1 66.62 295 ASN A CA 1
ATOM 2283 C C . ASN A 1 295 ? -4.512 26.016 -0.687 1 66.62 295 ASN A C 1
ATOM 2285 O O . ASN A 1 295 ? -4.902 25.75 0.455 1 66.62 295 ASN A O 1
ATOM 2289 N N . SER A 1 296 ? -4.125 25.156 -1.569 1 79.12 296 SER A N 1
ATOM 2290 C CA . SER A 1 296 ? -4.113 23.75 -1.193 1 79.12 296 SER A CA 1
ATOM 2291 C C . SER A 1 296 ? -2.699 23.266 -0.903 1 79.12 296 SER A C 1
ATOM 2293 O O . SER A 1 296 ? -2.451 22.047 -0.83 1 79.12 296 SER A O 1
ATOM 2295 N N . ALA A 1 297 ? -1.818 24.25 -0.752 1 80.5 297 ALA A N 1
ATOM 2296 C CA . ALA A 1 297 ? -0.401 23.922 -0.617 1 80.5 297 ALA A CA 1
ATOM 2297 C C . ALA A 1 297 ? -0.141 23.125 0.656 1 80.5 297 ALA A C 1
ATOM 2299 O O . ALA A 1 297 ? 0.628 22.156 0.643 1 80.5 297 ALA A O 1
ATOM 2300 N N . ASN A 1 298 ? -0.824 23.484 1.724 1 82 298 ASN A N 1
ATOM 2301 C CA . ASN A 1 298 ? -0.62 22.781 2.988 1 82 298 ASN A CA 1
ATOM 2302 C C . ASN A 1 298 ? -1.058 21.328 2.898 1 82 298 ASN A C 1
ATOM 2304 O O . ASN A 1 298 ? -0.319 20.422 3.301 1 82 298 ASN A O 1
ATOM 2308 N N . SER A 1 299 ? -2.184 21.141 2.258 1 86 299 SER A N 1
ATOM 2309 C CA . SER A 1 299 ? -2.711 19.781 2.125 1 86 299 SER A CA 1
ATOM 2310 C C . SER A 1 299 ? -1.854 18.938 1.183 1 86 299 SER A C 1
ATOM 2312 O O . SER A 1 299 ? -1.679 17.734 1.397 1 86 299 SER A O 1
ATOM 2314 N N . ILE A 1 300 ? -1.356 19.594 0.207 1 87.81 300 ILE A N 1
ATOM 2315 C CA . ILE A 1 300 ? -0.509 18.906 -0.762 1 87.81 300 ILE A CA 1
ATOM 2316 C C . ILE A 1 300 ? 0.795 18.484 -0.095 1 87.81 300 ILE A C 1
ATOM 2318 O O . ILE A 1 300 ? 1.243 17.344 -0.268 1 87.81 300 ILE A O 1
ATOM 2322 N N . ILE A 1 301 ? 1.373 19.359 0.695 1 85.56 301 ILE A N 1
ATOM 2323 C CA . ILE A 1 301 ? 2.633 19.078 1.373 1 85.56 301 ILE A CA 1
ATOM 2324 C C . ILE A 1 301 ? 2.443 17.922 2.344 1 85.56 301 ILE A C 1
ATOM 2326 O O . ILE A 1 301 ? 3.281 17.016 2.41 1 85.56 301 ILE A O 1
ATOM 2330 N N . ILE A 1 302 ? 1.372 17.938 3.027 1 86.5 302 ILE A N 1
ATOM 2331 C CA . ILE A 1 302 ? 1.078 16.875 3.982 1 86.5 302 ILE A CA 1
ATOM 2332 C C . ILE A 1 302 ? 0.925 15.555 3.242 1 86.5 302 ILE A C 1
ATOM 2334 O O . ILE A 1 302 ? 1.55 14.555 3.609 1 86.5 302 ILE A O 1
ATOM 2338 N N . SER A 1 303 ? 0.146 15.594 2.211 1 88.81 303 SER A N 1
ATOM 2339 C CA . SER A 1 303 ? -0.093 14.383 1.437 1 88.81 303 SER A CA 1
ATOM 2340 C C . SER A 1 303 ? 1.197 13.859 0.814 1 88.81 303 SER A C 1
ATOM 2342 O O . SER A 1 303 ? 1.421 12.648 0.759 1 88.81 303 SER A O 1
ATOM 2344 N N . ALA A 1 304 ? 1.987 14.711 0.343 1 88.94 304 ALA A N 1
ATOM 2345 C CA . ALA A 1 304 ? 3.262 14.344 -0.272 1 88.94 304 ALA A CA 1
ATOM 2346 C C . ALA A 1 304 ? 4.191 13.688 0.744 1 88.94 304 ALA A C 1
ATOM 2348 O O . ALA A 1 304 ? 4.82 12.672 0.453 1 88.94 304 ALA A O 1
ATOM 2349 N N . THR A 1 305 ? 4.25 14.328 1.916 1 88.62 305 THR A N 1
ATOM 2350 C CA . THR A 1 305 ? 5.145 13.82 2.951 1 88.62 305 THR A CA 1
ATOM 2351 C C . THR A 1 305 ? 4.715 12.43 3.408 1 88.62 305 THR A C 1
ATOM 2353 O O . THR A 1 305 ? 5.555 11.562 3.639 1 88.62 305 THR A O 1
ATOM 2356 N N . VAL A 1 306 ? 3.482 12.227 3.428 1 86.25 306 VAL A N 1
ATOM 2357 C CA . VAL A 1 306 ? 2.949 10.953 3.904 1 86.25 306 VAL A CA 1
ATOM 2358 C C . VAL A 1 306 ? 3.139 9.883 2.836 1 86.25 306 VAL A C 1
ATOM 2360 O O . VAL A 1 306 ? 3.262 8.695 3.154 1 86.25 306 VAL A O 1
ATOM 2363 N N . GLY A 1 307 ? 3.266 10.281 1.606 1 91.31 307 GLY A N 1
ATOM 2364 C CA . GLY A 1 307 ? 3.361 9.344 0.503 1 91.31 307 GLY A CA 1
ATOM 2365 C C . GLY A 1 307 ? 4.777 8.867 0.246 1 91.31 307 GLY A C 1
ATOM 2366 O O . GLY A 1 307 ? 4.984 7.781 -0.303 1 91.31 307 GLY A O 1
ATOM 2367 N N . ILE A 1 308 ? 5.758 9.508 0.715 1 95 308 ILE A N 1
ATOM 2368 C CA . ILE A 1 308 ? 7.156 9.273 0.376 1 95 308 ILE A CA 1
ATOM 2369 C C . ILE A 1 308 ? 7.582 7.895 0.87 1 95 308 ILE A C 1
ATOM 2371 O O . ILE A 1 308 ? 8.195 7.125 0.128 1 95 308 ILE A O 1
ATOM 2375 N N . PRO A 1 309 ? 7.238 7.547 2.102 1 93.75 309 PRO A N 1
ATOM 2376 C CA . PRO A 1 309 ? 7.652 6.223 2.574 1 93.75 309 PRO A CA 1
ATOM 2377 C C . PRO A 1 309 ? 7.137 5.09 1.688 1 93.75 309 PRO A C 1
ATOM 2379 O O . PRO A 1 309 ? 7.824 4.082 1.511 1 93.75 309 PRO A O 1
ATOM 2382 N N . GLY A 1 310 ? 5.996 5.305 1.155 1 91.69 310 GLY A N 1
ATOM 2383 C CA . GLY A 1 310 ? 5.453 4.293 0.265 1 91.69 310 GLY A CA 1
ATOM 2384 C C . GLY A 1 310 ? 6.312 4.051 -0.96 1 91.69 310 GLY A C 1
ATOM 2385 O O . GLY A 1 310 ? 6.469 2.908 -1.398 1 91.69 310 GLY A O 1
ATOM 2386 N N . PHE A 1 311 ? 6.836 5.055 -1.516 1 94.88 311 PHE A N 1
ATOM 2387 C CA . PHE A 1 311 ? 7.691 4.945 -2.691 1 94.88 311 PHE A CA 1
ATOM 2388 C C . PHE A 1 311 ? 9.016 4.277 -2.336 1 94.88 311 PHE A C 1
ATOM 2390 O O . PHE A 1 311 ? 9.5 3.416 -3.074 1 94.88 311 PHE A O 1
ATOM 2397 N N . ILE A 1 312 ? 9.539 4.711 -1.215 1 95.94 312 ILE A N 1
ATOM 2398 C CA . ILE A 1 312 ? 10.812 4.164 -0.771 1 95.94 312 ILE A CA 1
ATOM 2399 C C . ILE A 1 312 ? 10.672 2.666 -0.508 1 95.94 312 ILE A C 1
ATOM 2401 O O . ILE A 1 312 ? 11.469 1.862 -0.999 1 95.94 312 ILE A O 1
ATOM 2405 N N . LEU A 1 313 ? 9.641 2.311 0.163 1 92.94 313 LEU A N 1
ATOM 2406 C CA . LEU A 1 313 ? 9.406 0.906 0.477 1 92.94 313 LEU A CA 1
ATOM 2407 C C . LEU A 1 313 ? 9.07 0.118 -0.785 1 92.94 313 LEU A C 1
ATOM 2409 O O . LEU A 1 313 ? 9.445 -1.049 -0.912 1 92.94 313 LEU A O 1
ATOM 2413 N N . GLY A 1 314 ? 8.305 0.754 -1.631 1 91.06 314 GLY A N 1
ATOM 2414 C CA . GLY A 1 314 ? 7.98 0.106 -2.891 1 91.06 314 GLY A CA 1
ATOM 2415 C C . GLY A 1 314 ? 9.203 -0.271 -3.703 1 91.06 314 GLY A C 1
ATOM 2416 O O . GLY A 1 314 ? 9.32 -1.404 -4.176 1 91.06 314 GLY A O 1
ATOM 2417 N N . GLU A 1 315 ? 10.055 0.643 -3.865 1 94.31 315 GLU A N 1
ATOM 2418 C CA . GLU A 1 315 ? 11.289 0.366 -4.598 1 94.31 315 GLU A CA 1
ATOM 2419 C C . GLU A 1 315 ? 12.133 -0.681 -3.875 1 94.31 315 GLU A C 1
ATOM 2421 O O . GLU A 1 315 ? 12.695 -1.574 -4.508 1 94.31 315 GLU A O 1
ATOM 2426 N N . ALA A 1 316 ? 12.258 -0.527 -2.59 1 94.25 316 ALA A N 1
ATOM 2427 C CA . ALA A 1 316 ? 13.031 -1.494 -1.817 1 94.25 316 ALA A CA 1
ATOM 2428 C C . ALA A 1 316 ? 12.461 -2.9 -1.968 1 94.25 316 ALA A C 1
ATOM 2430 O O . ALA A 1 316 ? 13.211 -3.877 -2.045 1 94.25 316 ALA A O 1
ATOM 2431 N N . SER A 1 317 ? 11.211 -2.963 -1.987 1 89.94 317 SER A N 1
ATOM 2432 C CA . SER A 1 317 ? 10.555 -4.258 -2.145 1 89.94 317 SER A CA 1
ATOM 2433 C C . SER A 1 317 ? 10.836 -4.855 -3.52 1 89.94 317 SER A C 1
ATOM 2435 O O . SER A 1 317 ? 11.109 -6.051 -3.639 1 89.94 317 SER A O 1
ATOM 2437 N N . LEU A 1 318 ? 10.734 -4.09 -4.551 1 89.62 318 LEU A N 1
ATOM 2438 C CA . LEU A 1 318 ? 11.039 -4.555 -5.898 1 89.62 318 LEU A CA 1
ATOM 2439 C C . LEU A 1 318 ? 12.492 -5.016 -5.992 1 89.62 318 LEU A C 1
ATOM 2441 O O . LEU A 1 318 ? 12.781 -6.059 -6.582 1 89.62 318 LEU A O 1
ATOM 2445 N N . ALA A 1 319 ? 13.336 -4.234 -5.398 1 92.44 319 ALA A N 1
ATOM 2446 C CA . ALA A 1 319 ? 14.758 -4.57 -5.41 1 92.44 319 ALA A CA 1
ATOM 2447 C C . ALA A 1 319 ? 15.023 -5.855 -4.637 1 92.44 319 ALA A C 1
ATOM 2449 O O . ALA A 1 319 ? 15.812 -6.699 -5.074 1 92.44 319 ALA A O 1
ATOM 2450 N N . PHE A 1 320 ? 14.391 -5.977 -3.566 1 89.94 320 PHE A N 1
ATOM 2451 C CA . PHE A 1 320 ? 14.508 -7.176 -2.744 1 89.94 320 PHE A CA 1
ATOM 2452 C C . PHE A 1 320 ? 14.094 -8.414 -3.529 1 89.94 320 PHE A C 1
ATOM 2454 O O . PHE A 1 320 ? 14.664 -9.492 -3.348 1 89.94 320 PHE A O 1
ATOM 2461 N N . LEU A 1 321 ? 13.188 -8.219 -4.406 1 86.38 321 LEU A N 1
ATOM 2462 C CA . LEU A 1 321 ? 12.641 -9.32 -5.184 1 86.38 321 LEU A CA 1
ATOM 2463 C C . LEU A 1 321 ? 13.453 -9.539 -6.457 1 86.38 321 LEU A C 1
ATOM 2465 O O . LEU A 1 321 ? 13.148 -10.445 -7.238 1 86.38 321 LEU A O 1
ATOM 2469 N N . GLY A 1 322 ? 14.367 -8.727 -6.656 1 87.62 322 GLY A N 1
ATOM 2470 C CA . GLY A 1 322 ? 15.242 -8.914 -7.801 1 87.62 322 GLY A CA 1
ATOM 2471 C C . GLY A 1 322 ? 14.883 -8.039 -8.984 1 87.62 322 GLY A C 1
ATOM 2472 O O . GLY A 1 322 ? 15.516 -8.117 -10.039 1 87.62 322 GLY A O 1
ATOM 2473 N N . PHE A 1 323 ? 13.875 -7.219 -8.812 1 86.69 323 PHE A N 1
ATOM 2474 C CA . PHE A 1 323 ? 13.438 -6.348 -9.898 1 86.69 323 PHE A CA 1
ATOM 2475 C C . PHE A 1 323 ? 14.094 -4.98 -9.789 1 86.69 323 PHE A C 1
ATOM 2477 O O . PHE A 1 323 ? 13.406 -3.961 -9.695 1 86.69 323 PHE A O 1
ATOM 2484 N N . SER A 1 324 ? 15.297 -4.957 -9.773 1 87.88 324 SER A N 1
ATOM 2485 C CA . SER A 1 324 ? 16.109 -3.748 -9.734 1 87.88 324 SER A CA 1
ATOM 2486 C C . SER A 1 324 ? 17.344 -3.873 -10.641 1 87.88 324 SER A C 1
ATOM 2488 O O . SER A 1 324 ? 17.859 -4.969 -10.828 1 87.88 324 SER A O 1
ATOM 2490 N N . ASP A 1 325 ? 17.672 -2.799 -11.234 1 89.56 325 ASP A N 1
ATOM 2491 C CA . ASP A 1 325 ? 18.891 -2.775 -12.047 1 89.56 325 ASP A CA 1
ATOM 2492 C C . ASP A 1 325 ? 20.125 -3.092 -11.203 1 89.56 325 ASP A C 1
ATOM 2494 O O . ASP A 1 325 ? 20.281 -2.551 -10.109 1 89.56 325 ASP A O 1
ATOM 2498 N N . PRO A 1 326 ? 20.953 -3.988 -11.711 1 86.56 326 PRO A N 1
ATOM 2499 C CA . PRO A 1 326 ? 22.125 -4.391 -10.945 1 86.56 326 PRO A CA 1
ATOM 2500 C C . PRO A 1 326 ? 23.078 -3.23 -10.68 1 86.56 326 PRO A C 1
ATOM 2502 O O . PRO A 1 326 ? 23.906 -3.303 -9.766 1 86.56 326 PRO A O 1
ATOM 2505 N N . THR A 1 327 ? 22.953 -2.189 -11.375 1 86.12 327 THR A N 1
ATOM 2506 C CA . THR A 1 327 ? 23.859 -1.057 -11.211 1 86.12 327 THR A CA 1
ATOM 2507 C C . THR A 1 327 ? 23.312 -0.078 -10.18 1 86.12 327 THR A C 1
ATOM 2509 O O . THR A 1 327 ? 23.984 0.889 -9.812 1 86.12 327 THR A O 1
ATOM 2512 N N . THR A 1 328 ? 22.141 -0.383 -9.75 1 90.75 328 THR A N 1
ATOM 2513 C CA . THR A 1 328 ? 21.547 0.44 -8.703 1 90.75 328 THR A CA 1
ATOM 2514 C C . THR A 1 328 ? 21.797 -0.169 -7.328 1 90.75 328 THR A C 1
ATOM 2516 O O . THR A 1 328 ? 21.375 -1.297 -7.055 1 90.75 328 THR A O 1
ATOM 2519 N N . TYR A 1 329 ? 22.469 0.628 -6.523 1 93.69 329 TYR A N 1
ATOM 2520 C CA . TYR A 1 329 ? 22.812 0.138 -5.191 1 93.69 329 TYR A CA 1
ATOM 2521 C C . TYR A 1 329 ? 21.781 0.605 -4.164 1 93.69 329 TYR A C 1
ATOM 2523 O O . TYR A 1 329 ? 22.047 1.535 -3.396 1 93.69 329 TYR A O 1
ATOM 2531 N N . SER A 1 330 ? 20.688 -0.067 -4.145 1 95.69 330 SER A N 1
ATOM 2532 C CA . SER A 1 330 ? 19.625 0.302 -3.221 1 95.69 330 SER A CA 1
ATOM 2533 C C . SER A 1 330 ? 19.656 -0.562 -1.964 1 95.69 330 SER A C 1
ATOM 2535 O O . SER A 1 330 ? 20.281 -1.62 -1.947 1 95.69 330 SER A O 1
ATOM 2537 N N . TRP A 1 331 ? 19.047 -0.041 -0.917 1 96.94 331 TRP A N 1
ATOM 2538 C CA . TRP A 1 331 ? 18.969 -0.794 0.329 1 96.94 331 TRP A CA 1
ATOM 2539 C C . TRP A 1 331 ? 18.234 -2.121 0.113 1 96.94 331 TRP A C 1
ATOM 2541 O O . TRP A 1 331 ? 18.625 -3.146 0.677 1 96.94 331 TRP A O 1
ATOM 2551 N N . GLY A 1 332 ? 17.172 -2.098 -0.718 1 95.19 332 GLY A N 1
ATOM 2552 C CA . GLY A 1 332 ? 16.438 -3.316 -1.006 1 95.19 332 GLY A CA 1
ATOM 2553 C C . GLY A 1 332 ? 17.297 -4.41 -1.608 1 95.19 332 GLY A C 1
ATOM 2554 O O . GLY A 1 332 ? 17.172 -5.578 -1.238 1 95.19 332 GLY A O 1
ATOM 2555 N N . ARG A 1 333 ? 18.125 -4.051 -2.467 1 94.38 333 ARG A N 1
ATOM 2556 C CA . ARG A 1 333 ? 19.016 -5.012 -3.096 1 94.38 333 ARG A CA 1
ATOM 2557 C C . ARG A 1 333 ? 20.016 -5.574 -2.088 1 94.38 333 ARG A C 1
ATOM 2559 O O . ARG A 1 333 ? 20.281 -6.777 -2.076 1 94.38 333 ARG A O 1
ATOM 2566 N N . THR A 1 334 ? 20.578 -4.668 -1.313 1 95.81 334 THR A N 1
ATOM 2567 C CA . THR A 1 334 ? 21.547 -5.102 -0.309 1 95.81 334 THR A CA 1
ATOM 2568 C C . THR A 1 334 ? 20.891 -6.062 0.685 1 95.81 334 THR A C 1
ATOM 2570 O O . THR A 1 334 ? 21.484 -7.07 1.063 1 95.81 334 THR A O 1
ATOM 2573 N N . ILE A 1 335 ? 19.719 -5.754 1.106 1 94.12 335 ILE A N 1
ATOM 2574 C CA . ILE A 1 335 ? 18.984 -6.621 2.021 1 94.12 335 ILE A CA 1
ATOM 2575 C C . ILE A 1 335 ? 18.766 -7.988 1.375 1 94.12 335 ILE A C 1
ATOM 2577 O O . ILE A 1 335 ? 18.938 -9.023 2.027 1 94.12 335 ILE A O 1
ATOM 2581 N N . ALA A 1 336 ? 18.453 -8.031 0.106 1 91.69 336 ALA A N 1
ATOM 2582 C CA . ALA A 1 336 ? 18.219 -9.273 -0.627 1 91.69 336 ALA A CA 1
ATOM 2583 C C . ALA A 1 336 ? 19.453 -10.156 -0.631 1 91.69 336 ALA A C 1
ATOM 2585 O O . ALA A 1 336 ? 19.359 -11.375 -0.447 1 91.69 336 ALA A O 1
ATOM 2586 N N . THR A 1 337 ? 20.594 -9.555 -0.832 1 91.38 337 THR A N 1
ATOM 2587 C CA . THR A 1 337 ? 21.828 -10.312 -0.92 1 91.38 337 THR A CA 1
ATOM 2588 C C . THR A 1 337 ? 22.219 -10.875 0.443 1 91.38 337 THR A C 1
ATOM 2590 O O . THR A 1 337 ? 22.938 -11.867 0.525 1 91.38 337 THR A O 1
ATOM 2593 N N . GLY A 1 338 ? 21.734 -10.258 1.475 1 91.62 338 GLY A N 1
ATOM 2594 C CA . GLY A 1 338 ? 22.078 -10.68 2.822 1 91.62 338 GLY A CA 1
ATOM 2595 C C . GLY A 1 338 ? 21.141 -11.734 3.377 1 91.62 338 GLY A C 1
ATOM 2596 O O . GLY A 1 338 ? 21.422 -12.344 4.406 1 91.62 338 GLY A O 1
ATOM 2597 N N . GLN A 1 339 ? 20.109 -12.008 2.678 1 85.06 339 GLN A N 1
ATOM 2598 C CA . GLN A 1 339 ? 19.078 -12.906 3.193 1 85.06 339 GLN A CA 1
ATOM 2599 C C . GLN A 1 339 ? 19.625 -14.328 3.354 1 85.06 339 GLN A C 1
ATOM 2601 O O . GLN A 1 339 ? 19.328 -14.992 4.348 1 85.06 339 GLN A O 1
ATOM 2606 N N . VAL A 1 340 ? 20.391 -14.773 2.393 1 82.12 340 VAL A N 1
ATOM 2607 C CA . VAL A 1 340 ? 20.891 -16.141 2.359 1 82.12 340 VAL A CA 1
ATOM 2608 C C . VAL A 1 340 ? 21.953 -16.344 3.43 1 82.12 340 VAL A C 1
ATOM 2610 O O . VAL A 1 340 ? 22.203 -17.469 3.869 1 82.12 340 VAL A O 1
ATOM 2613 N N . ASN A 1 341 ? 22.484 -15.258 3.879 1 84.12 341 ASN A N 1
ATOM 2614 C CA . ASN A 1 341 ? 23.594 -15.328 4.824 1 84.12 341 ASN A CA 1
ATOM 2615 C C . ASN A 1 341 ? 23.203 -14.797 6.199 1 84.12 341 ASN A C 1
ATOM 2617 O O . ASN A 1 341 ? 24.047 -14.375 6.977 1 84.12 341 ASN A O 1
ATOM 2621 N N . LEU A 1 342 ? 21.953 -14.906 6.516 1 85.06 342 LEU A N 1
ATOM 2622 C CA . LEU A 1 342 ? 21.469 -14.273 7.738 1 85.06 342 LEU A CA 1
ATOM 2623 C C . LEU A 1 342 ? 22.094 -14.93 8.969 1 85.06 342 LEU A C 1
ATOM 2625 O O . LEU A 1 342 ? 22.375 -14.25 9.961 1 85.06 342 LEU A O 1
ATOM 2629 N N . ALA A 1 343 ? 22.375 -16.156 8.961 1 84.94 343 ALA A N 1
ATOM 2630 C CA . ALA A 1 343 ? 22.891 -16.891 10.117 1 84.94 343 ALA A CA 1
ATOM 2631 C C . ALA A 1 343 ? 24.359 -16.562 10.359 1 84.94 343 ALA A C 1
ATOM 2633 O O . ALA A 1 343 ? 24.797 -16.469 11.508 1 84.94 343 ALA A O 1
ATOM 2634 N N . SER A 1 344 ? 25.125 -16.375 9.32 1 88.94 344 SER A N 1
ATOM 2635 C CA . SER A 1 344 ? 26.578 -16.219 9.453 1 88.94 344 SER A CA 1
ATOM 2636 C C . SER A 1 344 ? 26.984 -14.758 9.258 1 88.94 344 SER A C 1
ATOM 2638 O O . SER A 1 344 ? 28.031 -14.336 9.758 1 88.94 344 SER A O 1
ATOM 2640 N N . ALA A 1 345 ? 26.203 -14.039 8.508 1 93.88 345 ALA A N 1
ATOM 2641 C CA . ALA A 1 345 ? 26.547 -12.656 8.195 1 93.88 345 ALA A CA 1
ATOM 2642 C C . ALA A 1 345 ? 25.312 -11.758 8.258 1 93.88 345 ALA A C 1
ATOM 2644 O O . ALA A 1 345 ? 24.969 -11.086 7.277 1 93.88 345 ALA A O 1
ATOM 2645 N N . TRP A 1 346 ? 24.781 -11.555 9.477 1 92.25 346 TRP A N 1
ATOM 2646 C CA . TRP A 1 346 ? 23.5 -10.883 9.68 1 92.25 346 TRP A CA 1
ATOM 2647 C C . TRP A 1 346 ? 23.594 -9.398 9.344 1 92.25 346 TRP A C 1
ATOM 2649 O O . TRP A 1 346 ? 22.609 -8.758 8.992 1 92.25 346 TRP A O 1
ATOM 2659 N N . TRP A 1 347 ? 24.828 -8.773 9.352 1 96.12 347 TRP A N 1
ATOM 2660 C CA . TRP A 1 347 ? 24.984 -7.336 9.188 1 96.12 347 TRP A CA 1
ATOM 2661 C C . TRP A 1 347 ? 24.672 -6.91 7.758 1 96.12 347 TRP A C 1
ATOM 2663 O O . TRP A 1 347 ? 24.312 -5.758 7.512 1 96.12 347 TRP A O 1
ATOM 2673 N N . ILE A 1 348 ? 24.766 -7.836 6.828 1 95.88 348 ILE A N 1
ATOM 2674 C CA . ILE A 1 348 ? 24.562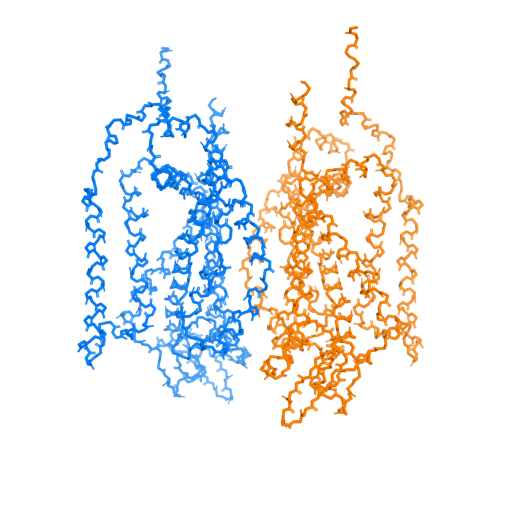 -7.516 5.422 1 95.88 348 ILE A CA 1
ATOM 2675 C C . ILE A 1 348 ? 23.094 -7.121 5.195 1 95.88 348 ILE A C 1
ATOM 2677 O O . ILE A 1 348 ? 22.812 -6.137 4.508 1 95.88 348 ILE A O 1
ATOM 2681 N N . ALA A 1 349 ? 22.188 -7.816 5.789 1 93.88 349 ALA A N 1
ATOM 2682 C CA . ALA A 1 349 ? 20.766 -7.535 5.613 1 93.88 349 ALA A CA 1
ATOM 2683 C C . ALA A 1 349 ? 20.266 -6.578 6.688 1 93.88 349 ALA A C 1
ATOM 2685 O O . ALA A 1 349 ? 19.469 -5.68 6.406 1 93.88 349 ALA A O 1
ATOM 2686 N N . THR A 1 350 ? 20.75 -6.684 7.855 1 93.81 350 THR A N 1
ATOM 2687 C CA . THR A 1 350 ? 20.172 -6.004 9.008 1 93.81 350 THR A CA 1
ATOM 2688 C C . THR A 1 350 ? 20.531 -4.516 8.992 1 93.81 350 THR A C 1
ATOM 2690 O O . THR A 1 350 ? 19.672 -3.67 9.281 1 93.81 350 THR A O 1
ATOM 2693 N N . ILE A 1 351 ? 21.703 -4.172 8.672 1 96.69 351 ILE A N 1
ATOM 2694 C CA . ILE A 1 351 ? 22.141 -2.785 8.781 1 96.69 351 ILE A CA 1
ATOM 2695 C C . ILE A 1 351 ? 21.375 -1.927 7.766 1 96.69 351 ILE A C 1
ATOM 2697 O O . ILE A 1 351 ? 20.75 -0.928 8.125 1 96.69 351 ILE A O 1
ATOM 2701 N N . PRO A 1 352 ? 21.391 -2.303 6.441 1 96.62 352 PRO A N 1
ATOM 2702 C CA . PRO A 1 352 ? 20.562 -1.509 5.535 1 96.62 352 PRO A CA 1
ATOM 2703 C C . PRO A 1 352 ? 19.078 -1.548 5.906 1 96.62 352 PRO A C 1
ATOM 2705 O O . PRO A 1 352 ? 18.359 -0.57 5.688 1 96.62 352 PRO A O 1
ATOM 2708 N N . GLY A 1 353 ? 18.641 -2.652 6.469 1 94.56 353 GLY A N 1
ATOM 2709 C CA . GLY A 1 353 ? 17.266 -2.758 6.941 1 94.56 353 GLY A CA 1
ATOM 2710 C C . GLY A 1 353 ? 16.922 -1.743 8.016 1 94.56 353 GLY A C 1
ATOM 2711 O O . GLY A 1 353 ? 15.844 -1.16 8.008 1 94.56 353 GLY A O 1
ATOM 2712 N N . VAL A 1 354 ? 17.797 -1.561 8.906 1 95.06 354 VAL A N 1
ATOM 2713 C CA . VAL A 1 354 ? 17.609 -0.597 9.984 1 95.06 354 VAL A CA 1
ATOM 2714 C C . VAL A 1 354 ? 17.547 0.816 9.414 1 95.06 354 VAL A C 1
ATOM 2716 O O . VAL A 1 354 ? 16.703 1.621 9.82 1 95.06 354 VAL A O 1
ATOM 2719 N N . PHE A 1 355 ? 18.438 1.104 8.5 1 97.25 355 PHE A N 1
ATOM 2720 C CA . PHE A 1 355 ? 18.422 2.418 7.871 1 97.25 355 PHE A CA 1
ATOM 2721 C C . PHE A 1 355 ? 17.109 2.645 7.125 1 97.25 355 PHE A C 1
ATOM 2723 O O . PHE A 1 355 ? 16.531 3.732 7.184 1 97.25 355 PHE A O 1
ATOM 2730 N N . LEU A 1 356 ? 16.656 1.635 6.422 1 96.5 356 LEU A N 1
ATOM 2731 C CA . LEU A 1 356 ? 15.391 1.704 5.715 1 96.5 356 LEU A CA 1
ATOM 2732 C C . LEU A 1 356 ? 14.242 1.963 6.688 1 96.5 356 LEU A C 1
ATOM 2734 O O . LEU A 1 356 ? 13.43 2.865 6.469 1 96.5 356 LEU A O 1
ATOM 2738 N N . PHE A 1 357 ? 14.234 1.223 7.738 1 94.12 357 PHE A N 1
ATOM 2739 C CA . PHE A 1 357 ? 13.172 1.31 8.734 1 94.12 357 PHE A CA 1
ATOM 2740 C C . PHE A 1 357 ? 13.164 2.682 9.398 1 94.12 357 PHE A C 1
ATOM 2742 O O . PHE A 1 357 ? 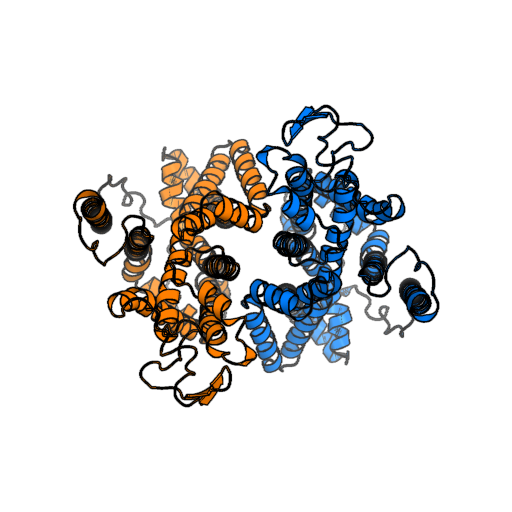12.109 3.314 9.516 1 94.12 357 PHE A O 1
ATOM 2749 N N . LEU A 1 358 ? 14.281 3.156 9.844 1 96.12 358 LEU A N 1
ATOM 2750 C CA . LEU A 1 358 ? 14.383 4.445 10.516 1 96.12 358 LEU A CA 1
ATOM 2751 C C . LEU A 1 358 ? 13.984 5.582 9.586 1 96.12 358 LEU A C 1
ATOM 2753 O O . LEU A 1 358 ? 13.398 6.578 10.023 1 96.12 358 LEU A O 1
ATOM 2757 N N . THR A 1 359 ? 14.336 5.426 8.344 1 96.75 359 THR A N 1
ATOM 2758 C CA . THR A 1 359 ? 13.977 6.453 7.375 1 96.75 359 THR A CA 1
ATOM 2759 C C . THR A 1 359 ? 12.461 6.523 7.195 1 96.75 359 THR A C 1
ATOM 2761 O O . THR A 1 359 ? 11.875 7.605 7.227 1 96.75 359 THR A O 1
ATOM 2764 N N . VAL A 1 360 ? 11.859 5.41 7.039 1 94.44 360 VAL A N 1
ATOM 2765 C CA . VAL A 1 360 ? 10.414 5.352 6.863 1 94.44 360 VAL A CA 1
ATOM 2766 C C . VAL A 1 360 ? 9.719 5.855 8.125 1 94.44 360 VAL A C 1
ATOM 2768 O O . VAL A 1 360 ? 8.758 6.625 8.047 1 94.44 360 VAL A O 1
ATOM 2771 N N . LEU A 1 361 ? 10.172 5.477 9.242 1 94.25 361 LEU A N 1
ATOM 2772 C CA . LEU A 1 361 ? 9.633 5.918 10.523 1 94.25 361 LEU A CA 1
ATOM 2773 C C . LEU A 1 361 ? 9.75 7.434 10.664 1 94.25 361 LEU A C 1
ATOM 2775 O O . LEU A 1 361 ? 8.836 8.086 11.18 1 94.25 361 LEU A O 1
ATOM 2779 N N . SER A 1 362 ? 10.867 7.895 10.258 1 96.62 362 SER A N 1
ATOM 2780 C CA . SER A 1 362 ? 11.109 9.328 10.352 1 96.62 362 SER A CA 1
ATOM 2781 C C . SER A 1 362 ? 10.125 10.117 9.477 1 96.62 362 SER A C 1
ATOM 2783 O O . SER A 1 362 ? 9.594 11.141 9.906 1 96.62 362 SER A O 1
ATOM 2785 N N . PHE A 1 363 ? 9.859 9.672 8.312 1 94.75 363 PHE A N 1
ATOM 2786 C CA . PHE A 1 363 ? 8.883 10.336 7.461 1 94.75 363 PHE A CA 1
ATOM 2787 C C . PHE A 1 363 ? 7.488 10.266 8.078 1 94.75 363 PHE A C 1
ATOM 2789 O O . PHE A 1 363 ? 6.691 11.195 7.93 1 94.75 363 PHE A O 1
ATOM 2796 N N . TYR A 1 364 ? 7.266 9.211 8.719 1 89.81 364 TYR A N 1
ATOM 2797 C CA . TYR A 1 364 ? 5.98 9.055 9.391 1 89.81 364 TYR A CA 1
ATOM 2798 C C . TYR A 1 364 ? 5.785 10.141 10.445 1 89.81 364 TYR A C 1
ATOM 2800 O O . TYR A 1 364 ? 4.773 10.844 10.438 1 89.81 364 TYR A O 1
ATOM 2808 N N . TYR A 1 365 ? 6.684 10.352 11.273 1 92.44 365 TYR A N 1
ATOM 2809 C CA . TYR A 1 365 ? 6.566 11.32 12.359 1 92.44 365 TYR A CA 1
ATOM 2810 C C . TYR A 1 365 ? 6.602 12.75 11.828 1 92.44 365 TYR A C 1
ATOM 2812 O O . TYR A 1 365 ? 5.895 13.625 12.336 1 92.44 365 TYR A O 1
ATOM 2820 N N . VAL A 1 366 ? 7.441 12.93 10.875 1 94.19 366 VAL A N 1
ATOM 2821 C CA . VAL A 1 366 ? 7.5 14.258 10.273 1 94.19 366 VAL A CA 1
ATOM 2822 C C . VAL A 1 366 ? 6.16 14.594 9.625 1 94.19 366 VAL A C 1
ATOM 2824 O O . VAL A 1 366 ? 5.656 15.711 9.758 1 94.19 366 VAL A O 1
ATOM 2827 N N . GLY A 1 367 ? 5.625 13.656 8.938 1 90.94 367 GLY A N 1
ATOM 2828 C CA . GLY A 1 367 ? 4.32 13.844 8.328 1 90.94 367 GLY A CA 1
ATOM 2829 C C . GLY A 1 367 ? 3.227 14.141 9.336 1 90.94 367 GLY A C 1
ATOM 2830 O O . GLY A 1 367 ? 2.402 15.031 9.125 1 90.94 367 GLY A O 1
ATOM 2831 N N . GLU A 1 368 ? 3.215 13.445 10.367 1 86.69 368 GLU A N 1
ATOM 2832 C CA . GLU A 1 368 ? 2.229 13.648 11.43 1 86.69 368 GLU A CA 1
ATOM 2833 C C . GLU A 1 368 ? 2.355 15.031 12.047 1 86.69 368 GLU A C 1
ATOM 2835 O O . GLU A 1 368 ? 1.353 15.719 12.258 1 86.69 368 GLU A O 1
ATOM 2840 N N . SER A 1 369 ? 3.533 15.383 12.336 1 90.75 369 SER A N 1
ATOM 2841 C CA . SER A 1 369 ? 3.758 16.672 12.984 1 90.75 369 SER A CA 1
ATOM 2842 C C . SER A 1 369 ? 3.457 17.828 12.039 1 90.75 369 SER A C 1
ATOM 2844 O O . SER A 1 369 ? 3.004 18.891 12.469 1 90.75 369 SER A O 1
ATOM 2846 N N . LEU A 1 370 ? 3.764 17.672 10.789 1 89.94 370 LEU A N 1
ATOM 2847 C CA . LEU A 1 370 ? 3.418 18.688 9.797 1 89.94 370 LEU A CA 1
ATOM 2848 C C . LEU A 1 370 ? 1.906 18.859 9.703 1 89.94 370 LEU A C 1
ATOM 2850 O O . LEU A 1 370 ? 1.413 19.984 9.562 1 89.94 370 LEU A O 1
ATOM 2854 N N . ARG A 1 371 ? 1.28 17.75 9.719 1 86.62 371 ARG A N 1
ATOM 2855 C CA . ARG A 1 371 ? -0.178 17.797 9.695 1 86.62 371 ARG A CA 1
ATOM 2856 C C . ARG A 1 371 ? -0.717 18.578 10.898 1 86.62 371 ARG A C 1
ATOM 2858 O O . ARG A 1 371 ? -1.605 19.422 10.75 1 86.62 371 ARG A O 1
ATOM 2865 N N . ASP A 1 372 ? -0.222 18.359 12.016 1 85.19 372 ASP A N 1
ATOM 2866 C CA . ASP A 1 372 ? -0.644 19.047 13.234 1 85.19 372 ASP A CA 1
ATOM 2867 C C . ASP A 1 372 ? -0.313 20.547 13.164 1 85.19 372 ASP A C 1
ATOM 2869 O O . ASP A 1 372 ? -1.104 21.375 13.602 1 85.19 372 ASP A O 1
ATOM 2873 N N . ALA A 1 373 ? 0.838 20.797 12.672 1 85.25 373 ALA A N 1
ATOM 2874 C CA . ALA A 1 373 ? 1.309 22.172 12.625 1 85.25 373 ALA A CA 1
ATOM 2875 C C . ALA A 1 373 ? 0.521 22.984 11.602 1 85.25 373 ALA A C 1
ATOM 2877 O O . ALA A 1 373 ? 0.318 24.188 11.773 1 85.25 373 ALA A O 1
ATOM 2878 N N . MET A 1 374 ? 0.017 22.344 10.57 1 81.5 374 MET A N 1
ATOM 2879 C CA . MET A 1 374 ? -0.599 23.062 9.453 1 81.5 374 MET A CA 1
ATOM 2880 C C . MET A 1 374 ? -2.119 22.984 9.531 1 81.5 374 MET A C 1
ATOM 2882 O O . MET A 1 374 ? -2.82 23.609 8.742 1 81.5 374 MET A O 1
ATOM 2886 N N . ASP A 1 375 ? -2.627 22.094 10.422 1 70.75 375 ASP A N 1
ATOM 2887 C CA . ASP A 1 375 ? -4.07 22 10.617 1 70.75 375 ASP A CA 1
ATOM 2888 C C . ASP A 1 375 ? -4.621 23.25 11.305 1 70.75 375 ASP A C 1
ATOM 2890 O O . ASP A 1 375 ? -4.211 23.578 12.422 1 70.75 375 ASP A O 1
ATOM 2894 N N . PRO A 1 376 ? -5.5 24.031 10.672 1 60.59 376 PRO A N 1
ATOM 2895 C CA . PRO A 1 376 ? -6.02 25.266 11.258 1 60.59 376 PRO A CA 1
ATOM 2896 C C . PRO A 1 376 ? -6.898 25.016 12.484 1 60.59 376 PRO A C 1
ATOM 2898 O O . PRO A 1 376 ? -7.098 25.922 13.305 1 60.59 376 PRO A O 1
ATOM 2901 N N . ARG A 1 377 ? -7.668 23.984 12.523 1 54.84 377 ARG A N 1
ATOM 2902 C CA . ARG A 1 377 ? -8.617 23.75 13.602 1 54.84 377 ARG A CA 1
ATOM 2903 C C . ARG A 1 377 ? -7.914 23.734 14.953 1 54.84 377 ARG A C 1
ATOM 2905 O O . ARG A 1 377 ? -8.555 23.906 16 1 54.84 377 ARG A O 1
ATOM 2912 N N . GLN A 1 378 ? -6.715 23.422 14.977 1 48.34 378 GLN A N 1
ATOM 2913 C CA . GLN A 1 378 ? -6.004 23.375 16.25 1 48.34 378 GLN A CA 1
ATOM 2914 C C . GLN A 1 378 ? -5.816 24.781 16.828 1 48.34 378 GLN A C 1
ATOM 2916 O O . GLN A 1 378 ? -5.484 24.938 18 1 48.34 378 GLN A O 1
ATOM 2921 N N . GLU A 1 379 ? -5.895 25.781 16.156 1 47.81 379 GLU A N 1
ATOM 2922 C CA . GLU A 1 379 ? -5.762 27.156 16.641 1 47.81 379 GLU A CA 1
ATOM 2923 C C . GLU A 1 379 ? -6.848 27.484 17.672 1 47.81 379 GLU A C 1
ATOM 2925 O O . GLU A 1 379 ? -6.617 28.234 18.609 1 47.81 379 GLU A O 1
ATOM 2930 N N . VAL A 1 380 ? -8.086 26.984 17.469 1 42.56 380 VAL A N 1
ATOM 2931 C CA . VAL A 1 380 ? -9.164 27.453 18.328 1 42.56 380 VAL A CA 1
ATOM 2932 C C . VAL A 1 380 ? -8.938 26.969 19.766 1 42.56 380 VAL A C 1
ATOM 2934 O O . VAL A 1 380 ? -9.344 27.609 20.719 1 42.56 380 VAL A O 1
ATOM 2937 N N . ASP A 1 381 ? -8.445 25.828 19.969 1 38.94 381 ASP A N 1
ATOM 2938 C CA . ASP A 1 381 ? -8.375 25.391 21.359 1 38.94 381 ASP A CA 1
ATOM 2939 C C . ASP A 1 381 ? -7.297 26.172 22.109 1 38.94 381 ASP A C 1
ATOM 2941 O O . ASP A 1 381 ? -7.332 26.234 23.344 1 38.94 381 ASP A O 1
ATOM 2945 N N . GLY A 1 382 ? -6.238 26.578 21.5 1 37.09 382 GLY A N 1
ATOM 2946 C CA . GLY A 1 382 ? -5.285 27.328 22.297 1 37.09 382 GLY A CA 1
ATOM 2947 C C . GLY A 1 382 ? -5.785 28.703 22.688 1 37.09 382 GLY A C 1
ATOM 2948 O O . GLY A 1 382 ? -5.109 29.438 23.422 1 37.09 382 GLY A O 1
ATOM 2949 N N . GLY A 1 383 ? -6.676 29.359 21.969 1 34.12 383 GLY A N 1
ATOM 2950 C CA . GLY A 1 383 ? -7.098 30.672 22.453 1 34.12 383 GLY A CA 1
ATOM 2951 C C . GLY A 1 383 ? -7.922 30.609 23.719 1 34.12 383 GLY A C 1
ATOM 2952 O O . GLY A 1 383 ? -8.297 31.641 24.281 1 34.12 383 GLY A O 1
ATOM 2953 N N . GLY A 1 384 ? -8.656 29.5 24.016 1 32.5 384 GLY A N 1
ATOM 2954 C CA . GLY A 1 384 ? -9.477 29.672 25.203 1 32.5 384 GLY A CA 1
ATOM 2955 C C . GLY A 1 384 ? -8.672 29.688 26.484 1 32.5 384 GLY A C 1
ATOM 2956 O O . GLY A 1 384 ? -9.227 29.844 27.578 1 32.5 384 GLY A O 1
ATOM 2957 N N . GLY A 1 385 ? -7.477 29.078 26.594 1 27.84 385 GLY A N 1
ATOM 2958 C CA . GLY A 1 385 ? -6.902 29.266 27.906 1 27.84 385 GLY A CA 1
ATOM 2959 C C . GLY A 1 385 ? -6.324 30.641 28.125 1 27.84 385 GLY A C 1
ATOM 2960 O O . GLY A 1 385 ? -5.594 30.875 29.094 1 27.84 385 GLY A O 1
ATOM 2961 N N . LEU A 1 386 ? -6.465 31.688 27.359 1 20.73 386 LEU A N 1
ATOM 2962 C CA . LEU A 1 386 ? -6.289 32.906 28.141 1 20.73 386 LEU A CA 1
ATOM 2963 C C . LEU A 1 386 ? -7.523 33.188 29 1 20.73 386 LEU A C 1
ATOM 2965 O O . LEU A 1 386 ? -8.656 32.938 28.547 1 20.73 386 LEU A O 1
ATOM 2969 N N . MET B 1 1 ? -50.781 23.688 16.172 1 24.09 1 MET B N 1
ATOM 2970 C CA . MET B 1 1 ? -49.531 24.438 16.25 1 24.09 1 MET B CA 1
ATOM 2971 C C . MET B 1 1 ? -48.531 23.734 17.188 1 24.09 1 MET B C 1
ATOM 2973 O O . MET B 1 1 ? -47.531 24.328 17.578 1 24.09 1 MET B O 1
ATOM 2977 N N . ALA B 1 2 ? -48.938 22.625 17.906 1 28.27 2 ALA B N 1
ATOM 2978 C CA . ALA B 1 2 ? -48.219 21.703 18.781 1 28.27 2 ALA B CA 1
ATOM 2979 C C . ALA B 1 2 ? -47.062 21.031 18.047 1 28.27 2 ALA B C 1
ATOM 2981 O O . ALA B 1 2 ? -47.281 20.188 17.156 1 28.27 2 ALA B O 1
ATOM 2982 N N . ALA B 1 3 ? -45.906 21.75 17.766 1 31.09 3 ALA B N 1
ATOM 2983 C CA . ALA B 1 3 ? -44.656 21.188 17.297 1 31.09 3 ALA B CA 1
ATOM 2984 C C . ALA B 1 3 ? -44.281 19.938 18.094 1 31.09 3 ALA B C 1
ATOM 2986 O O . ALA B 1 3 ? -44.031 20.016 19.297 1 31.09 3 ALA B O 1
ATOM 2987 N N . GLU B 1 4 ? -44.844 18.75 17.891 1 28.44 4 GLU B N 1
ATOM 2988 C CA . GLU B 1 4 ? -44.562 17.469 18.531 1 28.44 4 GLU B CA 1
ATOM 2989 C C . GLU B 1 4 ? -43.062 17.234 18.734 1 28.44 4 GLU B C 1
ATOM 2991 O O . GLU B 1 4 ? -42.281 17.375 17.781 1 28.44 4 GLU B O 1
ATOM 2996 N N . ASP B 1 5 ? -42.594 17.391 19.953 1 29.27 5 ASP B N 1
ATOM 2997 C CA . ASP B 1 5 ? -41.281 17.219 20.609 1 29.27 5 ASP B CA 1
ATOM 2998 C C . ASP B 1 5 ? -40.562 15.969 20.078 1 29.27 5 ASP B C 1
ATOM 3000 O O . ASP B 1 5 ? -41.062 14.852 20.266 1 29.27 5 ASP B O 1
ATOM 3004 N N . ALA B 1 6 ? -40.062 16.016 18.891 1 32.88 6 ALA B N 1
ATOM 3005 C CA . ALA B 1 6 ? -39.156 14.984 18.453 1 32.88 6 ALA B CA 1
ATOM 3006 C C . ALA B 1 6 ? -38.312 14.469 19.609 1 32.88 6 ALA B C 1
ATOM 3008 O O . ALA B 1 6 ? -37.562 15.234 20.234 1 32.88 6 ALA B O 1
ATOM 3009 N N . ASP B 1 7 ? -38.844 13.57 20.484 1 31.44 7 ASP B N 1
ATOM 3010 C CA . ASP B 1 7 ? -38.156 12.797 21.516 1 31.44 7 ASP B CA 1
ATOM 3011 C C . ASP B 1 7 ? -36.719 12.469 21.125 1 31.44 7 ASP B C 1
ATOM 3013 O O . ASP B 1 7 ? -36.5 11.664 20.203 1 31.44 7 ASP B O 1
ATOM 3017 N N . THR B 1 8 ? -35.906 13.484 21.062 1 33.69 8 THR B N 1
ATOM 3018 C CA . THR B 1 8 ? -34.469 13.312 21.062 1 33.69 8 THR B CA 1
ATOM 3019 C C . THR B 1 8 ? -34.031 12.281 22.109 1 33.69 8 THR B C 1
ATOM 3021 O O . THR B 1 8 ? -34 12.578 23.297 1 33.69 8 THR B O 1
ATOM 3024 N N . ALA B 1 9 ? -34.469 11.031 22.031 1 32.75 9 ALA B N 1
ATOM 3025 C CA . ALA B 1 9 ? -33.969 9.938 22.859 1 32.75 9 ALA B CA 1
ATOM 3026 C C . ALA B 1 9 ? -32.469 10.125 23.156 1 32.75 9 ALA B C 1
ATOM 3028 O O . ALA B 1 9 ? -31.641 10.016 22.25 1 32.75 9 ALA B O 1
ATOM 3029 N N . THR B 1 10 ? -32.188 11.055 24.047 1 33.22 10 THR B N 1
ATOM 3030 C CA . THR B 1 10 ? -30.875 11.273 24.656 1 33.22 10 THR B CA 1
ATOM 3031 C C . THR B 1 10 ? -30.438 10.031 25.422 1 33.22 10 THR B C 1
ATOM 3033 O O . THR B 1 10 ? -31.266 9.219 25.844 1 33.22 10 THR B O 1
ATOM 3036 N N . PHE B 1 11 ? -29.172 9.766 25.531 1 33.16 11 PHE B N 1
ATOM 3037 C CA . PHE B 1 11 ? -28.453 8.703 26.219 1 33.16 11 PHE B CA 1
ATOM 3038 C C . PHE B 1 11 ? -28.938 8.578 27.672 1 33.16 11 PHE B C 1
ATOM 3040 O O . PHE B 1 11 ? -28.656 7.578 28.328 1 33.16 11 PHE B O 1
ATOM 3047 N N . GLU B 1 12 ? -29.594 9.492 28.234 1 34.22 12 GLU B N 1
ATOM 3048 C CA . GLU B 1 12 ? -30.156 9.445 29.578 1 34.22 12 GLU B CA 1
ATOM 3049 C C . GLU B 1 12 ? -31.266 8.406 29.672 1 34.22 12 GLU B C 1
ATOM 3051 O O . GLU B 1 12 ? -31.609 7.961 30.766 1 34.22 12 GLU B O 1
ATOM 3056 N N . ASP B 1 13 ? -31.969 8.242 28.609 1 36.53 13 ASP B N 1
ATOM 3057 C CA . ASP B 1 13 ? -33.125 7.359 28.797 1 36.53 13 ASP B CA 1
ATOM 3058 C C . ASP B 1 13 ? -32.719 5.891 28.688 1 36.53 13 ASP B C 1
ATOM 3060 O O . ASP B 1 13 ? -33.531 5.016 28.484 1 36.53 13 ASP B O 1
ATOM 3064 N N . ILE B 1 14 ? -31.328 5.715 28.625 1 34.78 14 ILE B N 1
ATOM 3065 C CA . ILE B 1 14 ? -30.906 4.324 28.75 1 34.78 14 ILE B CA 1
ATOM 3066 C C . ILE B 1 14 ? -31.125 3.842 30.172 1 34.78 14 ILE B C 1
ATOM 3068 O O . ILE B 1 14 ? -30.562 4.406 31.125 1 34.78 14 ILE B O 1
ATOM 3072 N N . ASP B 1 15 ? -32.281 3.393 30.484 1 34.41 15 ASP B N 1
ATOM 3073 C CA . ASP B 1 15 ? -32.562 2.711 31.75 1 34.41 15 ASP B CA 1
ATOM 3074 C C . ASP B 1 15 ? -31.438 1.744 32.094 1 34.41 15 ASP B C 1
ATOM 3076 O O . ASP B 1 15 ? -31.312 0.673 31.5 1 34.41 15 ASP B O 1
ATOM 3080 N N . TRP B 1 16 ? -30.406 2.268 32.75 1 32.97 16 TRP B N 1
ATOM 3081 C CA . TRP B 1 16 ? -29.25 1.529 33.25 1 32.97 16 TRP B CA 1
ATOM 3082 C C . TRP B 1 16 ? -29.688 0.351 34.094 1 32.97 16 TRP B C 1
ATOM 3084 O O . TRP B 1 16 ? -28.969 -0.653 34.188 1 32.97 16 TRP B O 1
ATOM 3094 N N . ASP B 1 17 ? -30.625 0.52 35.031 1 35.75 17 ASP B N 1
ATOM 3095 C CA . ASP B 1 17 ? -31.109 -0.582 35.844 1 35.75 17 ASP B CA 1
ATOM 3096 C C . ASP B 1 17 ? -31.562 -1.756 35 1 35.75 17 ASP B C 1
ATOM 3098 O O . ASP B 1 17 ? -31.656 -2.889 35.469 1 35.75 17 ASP B O 1
ATOM 3102 N N . ALA B 1 18 ? -32.281 -1.512 34 1 33.56 18 ALA B N 1
ATOM 3103 C CA . ALA B 1 18 ? -32.625 -2.617 33.125 1 33.56 18 ALA B CA 1
ATOM 3104 C C . ALA B 1 18 ? -31.359 -3.213 32.469 1 33.56 18 ALA B C 1
ATOM 3106 O O . ALA B 1 18 ? -31.438 -4.246 31.812 1 33.56 18 ALA B O 1
ATOM 3107 N N . GLN B 1 19 ? -30.266 -2.498 32.25 1 34.09 19 GLN B N 1
ATOM 3108 C CA . GLN B 1 19 ? -29 -3.17 31.984 1 34.09 19 GLN B CA 1
ATOM 3109 C C . GLN B 1 19 ? -28.484 -3.895 33.219 1 34.09 19 GLN B C 1
ATOM 3111 O O . GLN B 1 19 ? -27.469 -3.49 33.812 1 34.09 19 GLN B O 1
ATOM 3116 N N . GLY B 1 20 ? -29.234 -4.215 34.25 1 33.47 20 GLY B N 1
ATOM 3117 C CA . GLY B 1 20 ? -28.797 -5.207 35.219 1 33.47 20 GLY B CA 1
ATOM 3118 C C . GLY B 1 20 ? -27.656 -6.062 34.75 1 33.47 20 GLY B C 1
ATOM 3119 O O . GLY B 1 20 ? -27.516 -6.301 33.531 1 33.47 20 GLY B O 1
ATOM 3120 N N . ILE B 1 21 ? -26.531 -5.984 35.469 1 33.69 21 ILE B N 1
ATOM 3121 C CA . ILE B 1 21 ? -25.469 -6.977 35.375 1 33.69 21 ILE B CA 1
ATOM 3122 C C . ILE B 1 21 ? -26.047 -8.32 34.969 1 33.69 21 ILE B C 1
ATOM 3124 O O . ILE B 1 21 ? -26.562 -9.07 35.781 1 33.69 21 ILE B O 1
ATOM 3128 N N . SER B 1 22 ? -27.078 -8.406 34.312 1 33.66 22 SER B N 1
ATOM 3129 C CA . SER B 1 22 ? -27.438 -9.789 34 1 33.66 22 SER B CA 1
ATOM 3130 C C . SER B 1 22 ? -26.203 -10.68 33.906 1 33.66 22 SER B C 1
ATOM 3132 O O . SER B 1 22 ? -25.203 -10.289 33.312 1 33.66 22 SER B O 1
ATOM 3134 N N . THR B 1 23 ? -25.797 -11.469 34.906 1 34.31 23 THR B N 1
ATOM 3135 C CA . THR B 1 23 ? -24.969 -12.672 34.875 1 34.31 23 THR B CA 1
ATOM 3136 C C . THR B 1 23 ? -24.766 -13.141 33.438 1 34.31 23 THR B C 1
ATOM 3138 O O . THR B 1 23 ? -25.516 -12.766 32.531 1 34.31 23 THR B O 1
ATOM 3141 N N . LEU B 1 24 ? -23.609 -13.836 33.188 1 39.38 24 LEU B N 1
ATOM 3142 C CA . LEU B 1 24 ? -23.344 -14.617 31.984 1 39.38 24 LEU B CA 1
ATOM 3143 C C . LEU B 1 24 ? -24.641 -15.164 31.391 1 39.38 24 LEU B C 1
ATOM 3145 O O . LEU B 1 24 ? -24.766 -16.375 31.203 1 39.38 24 LEU B O 1
ATOM 3149 N N . GLY B 1 25 ? -25.672 -14.828 31.812 1 42.19 25 GLY B N 1
ATOM 3150 C CA . GLY B 1 25 ? -26.797 -15.422 31.109 1 42.19 25 GLY B CA 1
ATOM 3151 C C . GLY B 1 25 ? -26.75 -15.227 29.609 1 42.19 25 GLY B C 1
ATOM 3152 O O . GLY B 1 25 ? -26.812 -14.094 29.125 1 42.19 25 GLY B O 1
ATOM 3153 N N . VAL B 1 26 ? -25.969 -16.094 29 1 51.53 26 VAL B N 1
ATOM 3154 C CA . VAL B 1 26 ? -25.859 -16.234 27.547 1 51.53 26 VAL B CA 1
ATOM 3155 C C . VAL B 1 26 ? -27.219 -16 26.891 1 51.53 26 VAL B C 1
ATOM 3157 O O . VAL B 1 26 ? -28.172 -16.719 27.172 1 51.53 26 VAL B O 1
ATOM 3160 N N . SER B 1 27 ? -27.625 -14.758 26.609 1 65.88 27 SER B N 1
ATOM 3161 C CA . SER B 1 27 ? -28.797 -14.539 25.766 1 65.88 27 SER B CA 1
ATOM 3162 C C . SER B 1 27 ? -28.969 -15.68 24.766 1 65.88 27 SER B C 1
ATOM 3164 O O . SER B 1 27 ? -28.062 -16.469 24.547 1 65.88 27 SER B O 1
ATOM 3166 N N . ARG B 1 28 ? -30.219 -16.031 24.5 1 73.44 28 ARG B N 1
ATOM 3167 C CA . ARG B 1 28 ? -30.5 -17.062 23.516 1 73.44 28 ARG B CA 1
ATOM 3168 C C . ARG B 1 28 ? -29.531 -16.953 22.344 1 73.44 28 ARG B C 1
ATOM 3170 O O . ARG B 1 28 ? -29.031 -17.969 21.844 1 73.44 28 ARG B O 1
ATOM 3177 N N . ALA B 1 29 ? -29.234 -15.758 22.031 1 76 29 ALA B N 1
ATOM 3178 C CA . ALA B 1 29 ? -28.297 -15.562 20.922 1 76 29 ALA B CA 1
ATOM 3179 C C . ALA B 1 29 ? -26.875 -15.945 21.328 1 76 29 ALA B C 1
ATOM 3181 O O . ALA B 1 29 ? -26.141 -16.516 20.531 1 76 29 ALA B O 1
ATOM 3182 N N . GLY B 1 30 ? -26.594 -15.648 22.531 1 80.44 30 GLY B N 1
ATOM 3183 C CA . GLY B 1 30 ? -25.281 -16.016 23.031 1 80.44 30 GLY B CA 1
ATOM 3184 C C . GLY B 1 30 ? -25.078 -17.516 23.109 1 80.44 30 GLY B C 1
ATOM 3185 O O . GLY B 1 30 ? -24.016 -18.031 22.766 1 80.44 30 GLY B O 1
ATOM 3186 N N . LEU B 1 31 ? -26.141 -18.188 23.562 1 81.25 31 LEU B N 1
ATOM 3187 C CA . LEU B 1 31 ? -26.078 -19.641 23.641 1 81.25 31 LEU B CA 1
ATOM 3188 C C . LEU B 1 31 ? -25.984 -20.266 22.25 1 81.25 31 LEU B C 1
ATOM 3190 O O . LEU B 1 31 ? -25.25 -21.234 22.062 1 81.25 31 LEU B O 1
ATOM 3194 N N . ALA B 1 32 ? -26.766 -19.719 21.375 1 86 32 ALA B N 1
ATOM 3195 C CA . ALA B 1 32 ? -26.719 -20.234 20.016 1 86 32 ALA B CA 1
ATOM 3196 C C . ALA B 1 32 ? -25.328 -20.031 19.406 1 86 32 ALA B C 1
ATOM 3198 O O . ALA B 1 32 ? -24.844 -20.891 18.656 1 86 32 ALA B O 1
ATOM 3199 N N . GLU B 1 33 ? -24.766 -18.875 19.672 1 87.12 33 GLU B N 1
ATOM 3200 C CA . GLU B 1 33 ? -23.406 -18.609 19.172 1 87.12 33 GLU B CA 1
ATOM 3201 C C . GLU B 1 33 ? -22.406 -19.594 19.766 1 87.12 33 GLU B C 1
ATOM 3203 O O . GLU B 1 33 ? -21.578 -20.156 19.047 1 87.12 33 GLU B O 1
ATOM 3208 N N . LEU B 1 34 ? -22.5 -19.859 21.047 1 87.12 34 LEU B N 1
ATOM 3209 C CA . LEU B 1 34 ? -21.594 -20.797 21.719 1 87.12 34 LEU B CA 1
ATOM 3210 C C . LEU B 1 34 ? -21.766 -22.203 21.172 1 87.12 34 LEU B C 1
ATOM 3212 O O . LEU B 1 34 ? -20.781 -22.938 21 1 87.12 34 LEU B O 1
ATOM 3216 N N . LEU B 1 35 ? -23 -22.547 20.953 1 87.62 35 LEU B N 1
ATOM 3217 C CA . LEU B 1 35 ? -23.281 -23.875 20.406 1 87.62 35 LEU B CA 1
ATOM 3218 C C . LEU B 1 35 ? -22.719 -24.031 19 1 87.62 35 LEU B C 1
ATOM 3220 O O . LEU B 1 35 ? -22.266 -25.109 18.625 1 87.62 35 LEU B O 1
ATOM 3224 N N . SER B 1 36 ? -22.812 -22.938 18.297 1 89 36 SER B N 1
ATOM 3225 C CA . SER B 1 36 ? -22.266 -22.984 16.953 1 89 36 SER B CA 1
ATOM 3226 C C . SER B 1 36 ? -20.75 -23.172 16.969 1 89 36 SER B C 1
ATOM 3228 O O . SER B 1 36 ? -20.203 -23.953 16.188 1 89 36 SER B O 1
ATOM 3230 N N . TYR B 1 37 ? -20.109 -22.516 17.844 1 88.5 37 TYR B N 1
ATOM 3231 C CA . TYR B 1 37 ? -18.656 -22.672 17.953 1 88.5 37 TYR B CA 1
ATOM 3232 C C . TYR B 1 37 ? -18.312 -24.062 18.5 1 88.5 37 TYR B C 1
ATOM 3234 O O . TYR B 1 37 ? -17.312 -24.672 18.078 1 88.5 37 TYR B O 1
ATOM 3242 N N . LEU B 1 38 ? -19.094 -24.547 19.469 1 88.31 38 LEU B N 1
ATOM 3243 C CA . LEU B 1 38 ? -18.875 -25.875 20 1 88.31 38 LEU B CA 1
ATOM 3244 C C . LEU B 1 38 ? -19.047 -26.938 18.906 1 88.31 38 LEU B C 1
ATOM 3246 O O . LEU B 1 38 ? -18.281 -27.906 18.844 1 88.31 38 LEU B O 1
ATOM 3250 N N . GLY B 1 39 ? -20.094 -26.734 18.172 1 87.31 39 GLY B N 1
ATOM 3251 C CA . GLY B 1 39 ? -20.281 -27.625 17.047 1 87.31 39 GLY B CA 1
ATOM 3252 C C . GLY B 1 39 ? -19.094 -27.641 16.094 1 87.31 39 GLY B C 1
ATOM 3253 O O . GLY B 1 39 ? -18.703 -28.703 15.602 1 87.31 39 GLY B O 1
ATOM 3254 N N . LEU B 1 40 ? -18.594 -26.484 15.859 1 85.94 40 LEU B N 1
ATOM 3255 C CA . LEU B 1 40 ? -17.438 -26.344 14.984 1 85.94 40 LEU B CA 1
ATOM 3256 C C . LEU B 1 40 ? -16.234 -27.062 15.586 1 85.94 40 LEU B C 1
ATOM 3258 O O . LEU B 1 40 ? -15.492 -27.75 14.875 1 85.94 40 LEU B O 1
ATOM 3262 N N . ILE B 1 41 ? -16.047 -26.938 16.844 1 84.75 41 ILE B N 1
ATOM 3263 C CA . ILE B 1 41 ? -14.906 -27.531 17.531 1 84.75 41 ILE B CA 1
ATOM 3264 C C . ILE B 1 41 ? -15.039 -29.062 17.516 1 84.75 41 ILE B C 1
ATOM 3266 O O . ILE B 1 41 ? -14.062 -29.766 17.281 1 84.75 41 ILE B O 1
ATOM 3270 N N . VAL B 1 42 ? -16.219 -29.516 17.766 1 83.25 42 VAL B N 1
ATOM 3271 C CA . VAL B 1 42 ? -16.453 -30.953 17.766 1 83.25 42 VAL B CA 1
ATOM 3272 C C . VAL B 1 42 ? -16.188 -31.531 16.375 1 83.25 42 VAL B C 1
ATOM 3274 O O . VAL B 1 42 ? -15.586 -32.594 16.25 1 83.25 42 VAL B O 1
ATOM 3277 N N . ALA B 1 43 ? -16.672 -30.797 15.43 1 80.25 43 ALA B N 1
ATOM 3278 C CA . ALA B 1 43 ? -16.438 -31.25 14.062 1 80.25 43 ALA B CA 1
ATOM 3279 C C . ALA B 1 43 ? -14.945 -31.266 13.734 1 80.25 43 ALA B C 1
ATOM 3281 O O . ALA B 1 43 ? -14.461 -32.156 13.047 1 80.25 43 ALA B O 1
ATOM 3282 N N . PHE B 1 44 ? -14.234 -30.281 14.18 1 78.06 44 PHE B N 1
ATOM 3283 C CA . PHE B 1 44 ? -12.797 -30.203 13.961 1 78.06 44 PHE B CA 1
ATOM 3284 C C . PHE B 1 44 ? -12.062 -31.344 14.648 1 78.06 44 PHE B C 1
ATOM 3286 O O . PHE B 1 44 ? -11.188 -31.969 14.055 1 78.06 44 PHE B O 1
ATOM 3293 N N . VAL B 1 45 ? -12.406 -31.578 15.906 1 77.06 45 VAL B N 1
ATOM 3294 C CA . VAL B 1 45 ? -11.75 -32.625 16.688 1 77.06 45 VAL B CA 1
ATOM 3295 C C . VAL B 1 45 ? -12.062 -34 16.078 1 77.06 45 VAL B C 1
ATOM 3297 O O . VAL B 1 45 ? -11.195 -34.875 16.031 1 77.06 45 VAL B O 1
ATOM 3300 N N . TYR B 1 46 ? -13.25 -34.094 15.672 1 75.5 46 TYR B N 1
ATOM 3301 C CA . TYR B 1 46 ? -13.633 -35.344 15.016 1 75.5 46 TYR B CA 1
ATOM 3302 C C . TYR B 1 46 ? -12.797 -35.562 13.766 1 75.5 46 TYR B C 1
ATOM 3304 O O . TYR B 1 46 ? -12.32 -36.688 13.531 1 75.5 46 TYR B O 1
ATOM 3312 N N . ASP B 1 47 ? -12.633 -34.531 12.984 1 71.12 47 ASP B N 1
ATOM 3313 C CA . ASP B 1 47 ? -11.875 -34.656 11.742 1 71.12 47 ASP B CA 1
ATOM 3314 C C . ASP B 1 47 ? -10.391 -34.875 12.023 1 71.12 47 ASP B C 1
ATOM 3316 O O . ASP B 1 47 ? -9.734 -35.625 11.32 1 71.12 47 ASP B O 1
ATOM 3320 N N . TYR B 1 48 ? -9.891 -34.219 13.055 1 69.38 48 TYR B N 1
ATOM 3321 C CA . TYR B 1 48 ? -8.469 -34.312 13.391 1 69.38 48 TYR B CA 1
ATOM 3322 C C . TYR B 1 48 ? -8.133 -35.688 13.977 1 69.38 48 TYR B C 1
ATOM 3324 O O . TYR B 1 48 ? -7.066 -36.25 13.688 1 69.38 48 TYR B O 1
ATOM 3332 N N . THR B 1 49 ? -8.938 -36.25 14.836 1 68.25 49 THR B N 1
ATOM 3333 C CA . THR B 1 49 ? -8.594 -37.469 15.57 1 68.25 49 THR B CA 1
ATOM 3334 C C . THR B 1 49 ? -9.148 -38.688 14.859 1 68.25 49 THR B C 1
ATOM 3336 O O . THR B 1 49 ? -8.5 -39.75 14.836 1 68.25 49 THR B O 1
ATOM 3339 N N . TRP B 1 50 ? -10.312 -38.656 14.406 1 59.72 50 TRP B N 1
ATOM 3340 C CA . TRP B 1 50 ? -10.938 -39.906 14.008 1 59.72 50 TRP B CA 1
ATOM 3341 C C . TRP B 1 50 ? -10.961 -40.062 12.492 1 59.72 50 TRP B C 1
ATOM 3343 O O . TRP B 1 50 ? -11.039 -41.156 11.961 1 59.72 50 TRP B O 1
ATOM 3353 N N . ASN B 1 51 ? -11.062 -39.031 11.891 1 54.44 51 ASN B N 1
ATOM 3354 C CA . ASN B 1 51 ? -11.383 -39.188 10.469 1 54.44 51 ASN B CA 1
ATOM 3355 C C . ASN B 1 51 ? -10.148 -39.531 9.648 1 54.44 51 ASN B C 1
ATOM 3357 O O . ASN B 1 51 ? -9.188 -38.781 9.617 1 54.44 51 ASN B O 1
ATOM 3361 N N . THR B 1 52 ? -9.891 -40.906 9.625 1 53.25 52 THR B N 1
ATOM 3362 C CA . THR B 1 52 ? -8.914 -41.531 8.734 1 53.25 52 THR B CA 1
ATOM 3363 C C . THR B 1 52 ? -9.211 -41.156 7.281 1 53.25 52 THR B C 1
ATOM 3365 O O . THR B 1 52 ? -8.383 -41.375 6.398 1 53.25 52 THR B O 1
ATOM 3368 N N . GLY B 1 53 ? -10.484 -40.969 6.863 1 48.19 53 GLY B N 1
ATOM 3369 C CA . GLY B 1 53 ? -10.945 -40.719 5.504 1 48.19 53 GLY B CA 1
ATOM 3370 C C . GLY B 1 53 ? -11.008 -39.25 5.164 1 48.19 53 GLY B C 1
ATOM 3371 O O . GLY B 1 53 ? -10.445 -38.406 5.879 1 48.19 53 GLY B O 1
ATOM 3372 N N . PRO B 1 54 ? -11.672 -39.188 3.883 1 49.56 54 PRO B N 1
ATOM 3373 C CA . PRO B 1 54 ? -11.695 -37.781 3.453 1 49.56 54 PRO B CA 1
ATOM 3374 C C . PRO B 1 54 ? -12.391 -36.844 4.461 1 49.56 54 PRO B C 1
ATOM 3376 O O . PRO B 1 54 ? -13.406 -37.25 5.051 1 49.56 54 PRO B O 1
ATOM 3379 N N . LEU B 1 55 ? -11.742 -36.125 5.109 1 49.66 55 LEU B N 1
ATOM 3380 C CA . LEU B 1 55 ? -12.117 -35.125 6.125 1 49.66 55 LEU B CA 1
ATOM 3381 C C . LEU B 1 55 ? -13.492 -34.562 5.832 1 49.66 55 LEU B C 1
ATOM 3383 O O . LEU B 1 55 ? -13.953 -34.562 4.688 1 49.66 55 LEU B O 1
ATOM 3387 N N . VAL B 1 56 ? -14.289 -34.406 6.723 1 47.41 56 VAL B N 1
ATOM 3388 C CA . VAL B 1 56 ? -15.5 -33.625 6.523 1 47.41 56 VAL B CA 1
ATOM 3389 C C . VAL B 1 56 ? -15.211 -32.438 5.59 1 47.41 56 VAL B C 1
ATOM 3391 O O . VAL B 1 56 ? -14.297 -31.641 5.844 1 47.41 56 VAL B O 1
ATOM 3394 N N . PHE B 1 57 ? -15.992 -32.344 4.434 1 50.53 57 PHE B N 1
ATOM 3395 C CA . PHE B 1 57 ? -15.961 -31.453 3.283 1 50.53 57 PHE B CA 1
ATOM 3396 C C . PHE B 1 57 ? -14.609 -31.531 2.572 1 50.53 57 PHE B C 1
ATOM 3398 O O . PHE B 1 57 ? -14.234 -30.609 1.838 1 50.53 57 PHE B O 1
ATOM 3405 N N . ARG B 1 58 ? -13.883 -32.75 2.85 1 54.12 58 ARG B N 1
ATOM 3406 C CA . ARG B 1 58 ? -12.602 -33.031 2.197 1 54.12 58 ARG B CA 1
ATOM 3407 C C . ARG B 1 58 ? -11.562 -31.984 2.564 1 54.12 58 ARG B C 1
ATOM 3409 O O . ARG B 1 58 ? -10.703 -31.641 1.748 1 54.12 58 ARG B O 1
ATOM 3416 N N . TRP B 1 59 ? -11.906 -31.297 3.648 1 56 59 TRP B N 1
ATOM 3417 C CA . TRP B 1 59 ? -10.961 -30.25 4.039 1 56 59 TRP B CA 1
ATOM 3418 C C . TRP B 1 59 ? -9.82 -30.828 4.863 1 56 59 TRP B C 1
ATOM 3420 O O . TRP B 1 59 ? -10.023 -31.75 5.664 1 56 59 TRP B O 1
ATOM 3430 N N . ASP B 1 60 ? -8.648 -30.547 4.508 1 55.72 60 ASP B N 1
ATOM 3431 C CA . ASP B 1 60 ? -7.512 -30.891 5.355 1 55.72 60 ASP B CA 1
ATOM 3432 C C . ASP B 1 60 ? -7.598 -30.172 6.699 1 55.72 60 ASP B C 1
ATOM 3434 O O . ASP B 1 60 ? -8.195 -29.094 6.797 1 55.72 60 ASP B O 1
ATOM 3438 N N . VAL B 1 61 ? -7.383 -30.922 7.875 1 45.72 61 VAL B N 1
ATOM 3439 C CA . VAL B 1 61 ? -7.453 -30.438 9.25 1 45.72 61 VAL B CA 1
ATOM 3440 C C . VAL B 1 61 ? -6.75 -29.094 9.352 1 45.72 61 VAL B C 1
ATOM 3442 O O . VAL B 1 61 ? -7.199 -28.203 10.078 1 45.72 61 VAL B O 1
ATOM 3445 N N . LEU B 1 62 ? -5.617 -28.922 8.766 1 54.66 62 LEU B N 1
ATOM 3446 C CA . LEU B 1 62 ? -4.883 -27.672 8.898 1 54.66 62 LEU B CA 1
ATOM 3447 C C . LEU B 1 62 ? -5.367 -26.656 7.875 1 54.66 62 LEU B C 1
ATOM 3449 O O . LEU B 1 62 ? -4.707 -25.641 7.645 1 54.66 62 LEU B O 1
ATOM 3453 N N . SER B 1 63 ? -6.695 -27 7.578 1 72.06 63 SER B N 1
ATOM 3454 C CA . SER B 1 63 ? -7.219 -26.203 6.473 1 72.06 63 SER B CA 1
ATOM 3455 C C . SER B 1 63 ? -7.82 -24.906 6.969 1 72.06 63 SER B C 1
ATOM 3457 O O . SER B 1 63 ? -8.297 -24.812 8.102 1 72.06 63 SER B O 1
ATOM 3459 N N . VAL B 1 64 ? -7.566 -23.859 6.344 1 84.5 64 VAL B N 1
ATOM 3460 C CA . VAL B 1 64 ? -8.078 -22.5 6.582 1 84.5 64 VAL B CA 1
ATOM 3461 C C . VAL B 1 64 ? -9.602 -22.516 6.57 1 84.5 64 VAL B C 1
ATOM 3463 O O . VAL B 1 64 ? -10.242 -21.578 7.035 1 84.5 64 VAL B O 1
ATOM 3466 N N . GLU B 1 65 ? -10.18 -23.688 6.281 1 84.5 65 GLU B N 1
ATOM 3467 C CA . GLU B 1 65 ? -11.633 -23.797 6.172 1 84.5 65 GLU B CA 1
ATOM 3468 C C . GLU B 1 65 ? -12.297 -23.719 7.543 1 84.5 65 GLU B C 1
ATOM 3470 O O . GLU B 1 65 ? -13.391 -23.172 7.676 1 84.5 65 GLU B O 1
ATOM 3475 N N . TRP B 1 66 ? -11.648 -24.281 8.562 1 83.38 66 TRP B N 1
ATOM 3476 C CA . TRP B 1 66 ? -12.188 -24.219 9.914 1 83.38 66 TRP B CA 1
ATOM 3477 C C . TRP B 1 66 ? -12.266 -22.781 10.414 1 83.38 66 TRP B C 1
ATOM 3479 O O . TRP B 1 66 ? -13.273 -22.375 11 1 83.38 66 TRP B O 1
ATOM 3489 N N . LEU B 1 67 ? -11.227 -22.078 10.156 1 86.88 67 LEU B N 1
ATOM 3490 C CA . LEU B 1 67 ? -11.219 -20.672 10.531 1 86.88 67 LEU B CA 1
ATOM 3491 C C . LEU B 1 67 ? -12.266 -19.891 9.742 1 86.88 67 LEU B C 1
ATOM 3493 O O . LEU B 1 67 ? -12.859 -18.938 10.258 1 86.88 67 LEU B O 1
ATOM 3497 N N . PHE B 1 68 ? -12.43 -20.328 8.539 1 91.06 68 PHE B N 1
ATOM 3498 C CA . PHE B 1 68 ? -13.391 -19.656 7.676 1 91.06 68 PHE B CA 1
ATOM 3499 C C . PHE B 1 68 ? -14.812 -19.844 8.203 1 91.06 68 PHE B C 1
ATOM 3501 O O . PHE B 1 68 ? -15.586 -18.891 8.273 1 91.06 68 PHE B O 1
ATOM 3508 N N . ILE B 1 69 ? -15.148 -21.016 8.617 1 88.56 69 ILE B N 1
ATOM 3509 C CA . ILE B 1 69 ? -16.469 -21.281 9.172 1 88.56 69 ILE B CA 1
ATOM 3510 C C . ILE B 1 69 ? -16.656 -20.5 10.477 1 88.56 69 ILE B C 1
ATOM 3512 O O . ILE B 1 69 ? -17.719 -19.953 10.734 1 88.56 69 ILE B O 1
ATOM 3516 N N . GLY B 1 70 ? -15.602 -20.547 11.266 1 89.56 70 GLY B N 1
ATOM 3517 C CA . GLY B 1 70 ? -15.664 -19.734 12.477 1 89.56 70 GLY B CA 1
ATOM 3518 C C . GLY B 1 70 ? -15.938 -18.266 12.203 1 89.56 70 GLY B C 1
ATOM 3519 O O . GLY B 1 70 ? -16.688 -17.625 12.938 1 89.56 70 GLY B O 1
ATOM 3520 N N . THR B 1 71 ? -15.312 -17.781 11.18 1 90.38 71 THR B N 1
ATOM 3521 C CA . THR B 1 71 ? -15.492 -16.391 10.781 1 90.38 71 THR B CA 1
ATOM 3522 C C . THR B 1 71 ? -16.922 -16.141 10.312 1 90.38 71 THR B C 1
ATOM 3524 O O . THR B 1 71 ? -17.516 -15.109 10.625 1 90.38 71 THR B O 1
ATOM 3527 N N . LEU B 1 72 ? -17.469 -17.062 9.602 1 90.5 72 LEU B N 1
ATOM 3528 C CA . LEU B 1 72 ? -18.844 -16.938 9.141 1 90.5 72 LEU B CA 1
ATOM 3529 C C . LEU B 1 72 ? -19.812 -16.938 10.312 1 90.5 72 LEU B C 1
ATOM 3531 O O . LEU B 1 72 ? -20.797 -16.203 10.32 1 90.5 72 LEU B O 1
ATOM 3535 N N . ILE B 1 73 ? -19.516 -17.781 11.289 1 90.25 73 ILE B N 1
ATOM 3536 C CA . ILE B 1 73 ? -20.328 -17.812 12.492 1 90.25 73 ILE B CA 1
ATOM 3537 C C . ILE B 1 73 ? -20.281 -16.453 13.188 1 90.25 73 ILE B C 1
ATOM 3539 O O . ILE B 1 73 ? -21.328 -15.922 13.586 1 90.25 73 ILE B O 1
ATOM 3543 N N . ALA B 1 74 ? -19.109 -15.922 13.258 1 87.38 74 ALA B N 1
ATOM 3544 C CA . ALA B 1 74 ? -18.953 -14.609 13.891 1 87.38 74 ALA B CA 1
ATOM 3545 C C . ALA B 1 74 ? -19.75 -13.547 13.133 1 87.38 74 ALA B C 1
ATOM 3547 O O . ALA B 1 74 ? -20.391 -12.688 13.742 1 87.38 74 ALA B O 1
ATOM 3548 N N . ILE B 1 75 ? -19.703 -13.578 11.883 1 86.25 75 ILE B N 1
ATOM 3549 C CA . ILE B 1 75 ? -20.391 -12.594 11.047 1 86.25 75 ILE B CA 1
ATOM 3550 C C . ILE B 1 75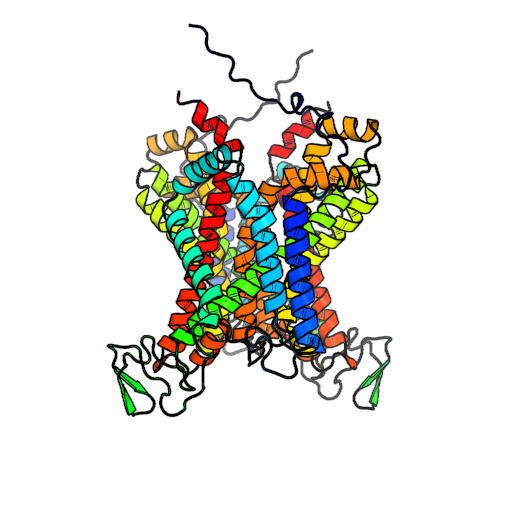 ? -21.891 -12.734 11.219 1 86.25 75 ILE B C 1
ATOM 3552 O O . ILE B 1 75 ? -22.609 -11.734 11.352 1 86.25 75 ILE B O 1
ATOM 3556 N N . VAL B 1 76 ? -22.422 -13.938 11.297 1 86.75 76 VAL B N 1
ATOM 3557 C CA . VAL B 1 76 ? -23.859 -14.18 11.438 1 86.75 76 VAL B CA 1
ATOM 3558 C C . VAL B 1 76 ? -24.344 -13.648 12.781 1 86.75 76 VAL B C 1
ATOM 3560 O O . VAL B 1 76 ? -25.328 -12.914 12.844 1 86.75 76 VAL B O 1
ATOM 3563 N N . PHE B 1 77 ? -23.656 -13.867 13.789 1 83 77 PHE B N 1
ATOM 3564 C CA . PHE B 1 77 ? -24.125 -13.562 15.133 1 83 77 PHE B CA 1
ATOM 3565 C C . PHE B 1 77 ? -23.844 -12.109 15.5 1 83 77 PHE B C 1
ATOM 3567 O O . PHE B 1 77 ? -24.578 -11.5 16.281 1 83 77 PHE B O 1
ATOM 3574 N N . HIS B 1 78 ? -22.797 -11.547 14.891 1 79 78 HIS B N 1
ATOM 3575 C CA . HIS B 1 78 ? -22.406 -10.211 15.336 1 79 78 HIS B CA 1
ATOM 3576 C C . HIS B 1 78 ? -22.734 -9.164 14.281 1 79 78 HIS B C 1
ATOM 3578 O O . HIS B 1 78 ? -22.672 -7.961 14.555 1 79 78 HIS B O 1
ATOM 3584 N N . ALA B 1 79 ? -23.109 -9.562 13.148 1 78.75 79 ALA B N 1
ATOM 3585 C CA . ALA B 1 79 ? -23.484 -8.602 12.117 1 78.75 79 ALA B CA 1
ATOM 3586 C C . ALA B 1 79 ? -24.891 -8.867 11.594 1 78.75 79 ALA B C 1
ATOM 3588 O O . ALA B 1 79 ? -25.781 -8.023 11.727 1 78.75 79 ALA B O 1
ATOM 3589 N N . VAL B 1 80 ? -25.172 -10.055 11.18 1 81.44 80 VAL B N 1
ATOM 3590 C CA . VAL B 1 80 ? -26.422 -10.383 10.484 1 81.44 80 VAL B CA 1
ATOM 3591 C C . VAL B 1 80 ? -27.578 -10.352 11.477 1 81.44 80 VAL B C 1
ATOM 3593 O O . VAL B 1 80 ? -28.594 -9.695 11.227 1 81.44 80 VAL B O 1
ATOM 3596 N N . ILE B 1 81 ? -27.453 -10.961 12.594 1 81.75 81 ILE B N 1
ATOM 3597 C CA . ILE B 1 81 ? -28.547 -11.094 13.547 1 81.75 81 ILE B CA 1
ATOM 3598 C C . ILE B 1 81 ? -28.844 -9.734 14.172 1 81.75 81 ILE B C 1
ATOM 3600 O O . ILE B 1 81 ? -30 -9.289 14.18 1 81.75 81 ILE B O 1
ATOM 3604 N N . PRO B 1 82 ? -27.844 -9.039 14.641 1 76.56 82 PRO B N 1
ATOM 3605 C CA . PRO B 1 82 ? -28.156 -7.719 15.195 1 76.56 82 PRO B CA 1
ATOM 3606 C C . PRO B 1 82 ? -28.797 -6.785 14.172 1 76.56 82 PRO B C 1
ATOM 3608 O O . PRO B 1 82 ? -29.672 -5.988 14.523 1 76.56 82 PRO B O 1
ATOM 3611 N N . LEU B 1 83 ? -28.438 -6.848 13.008 1 77.25 83 LEU B N 1
ATOM 3612 C CA . LEU B 1 83 ? -29 -6 11.961 1 77.25 83 LEU B CA 1
ATOM 3613 C C . LEU B 1 83 ? -30.438 -6.398 11.656 1 77.25 83 LEU B C 1
ATOM 3615 O O . LEU B 1 83 ? -31.266 -5.551 11.305 1 77.25 83 LEU B O 1
ATOM 3619 N N . SER B 1 84 ? -30.75 -7.645 11.781 1 81.12 84 SER B N 1
ATOM 3620 C CA . SER B 1 84 ? -32.094 -8.133 11.523 1 81.12 84 SER B CA 1
ATOM 3621 C C . SER B 1 84 ? -33.062 -7.758 12.648 1 81.12 84 SER B C 1
ATOM 3623 O O . SER B 1 84 ? -34.25 -7.621 12.43 1 81.12 84 SER B O 1
ATOM 3625 N N . GLN B 1 85 ? -32.531 -7.551 13.805 1 80.44 85 GLN B N 1
ATOM 3626 C CA . GLN B 1 85 ? -33.344 -7.262 14.977 1 80.44 85 GLN B CA 1
ATOM 3627 C C . GLN B 1 85 ? -33.656 -5.773 15.07 1 80.44 85 GLN B C 1
ATOM 3629 O O . GLN B 1 85 ? -34.562 -5.371 15.805 1 80.44 85 GLN B O 1
ATOM 3634 N N . LYS B 1 86 ? -32.906 -5 14.336 1 83.94 86 LYS B N 1
ATOM 3635 C CA . LYS B 1 86 ? -33.156 -3.561 14.32 1 83.94 86 LYS B CA 1
ATOM 3636 C C . LYS B 1 86 ? -33.562 -3.084 12.93 1 83.94 86 LYS B C 1
ATOM 3638 O O . LYS B 1 86 ? -32.812 -2.371 12.266 1 83.94 86 LYS B O 1
ATOM 3643 N N . PRO B 1 87 ? -34.844 -3.359 12.633 1 86.38 87 PRO B N 1
ATOM 3644 C CA . PRO B 1 87 ? -35.281 -3.074 11.266 1 86.38 87 PRO B CA 1
ATOM 3645 C C . PRO B 1 87 ? -35.219 -1.586 10.93 1 86.38 87 PRO B C 1
ATOM 3647 O O . PRO B 1 87 ? -34.969 -1.218 9.781 1 86.38 87 PRO B O 1
ATOM 3650 N N . ARG B 1 88 ? -35.469 -0.725 11.922 1 84.19 88 ARG B N 1
ATOM 3651 C CA . ARG B 1 88 ? -35.438 0.71 11.664 1 84.19 88 ARG B CA 1
ATOM 3652 C C . ARG B 1 88 ? -34.031 1.167 11.289 1 84.19 88 ARG B C 1
ATOM 3654 O O . ARG B 1 88 ? -33.844 1.958 10.359 1 84.19 88 ARG B O 1
ATOM 3661 N N . LEU B 1 89 ? -33.094 0.64 12.039 1 82.19 89 LEU B N 1
ATOM 3662 C CA . LEU B 1 89 ? -31.719 0.987 11.766 1 82.19 89 LEU B CA 1
ATOM 3663 C C . LEU B 1 89 ? -31.281 0.43 10.414 1 82.19 89 LEU B C 1
ATOM 3665 O O . LEU B 1 89 ? -30.562 1.1 9.664 1 82.19 89 LEU B O 1
ATOM 3669 N N . ARG B 1 90 ? -31.75 -0.751 10.188 1 85.62 90 ARG B N 1
ATOM 3670 C CA . ARG B 1 90 ? -31.422 -1.371 8.906 1 85.62 90 ARG B CA 1
ATOM 3671 C C . ARG B 1 90 ? -32.031 -0.582 7.75 1 85.62 90 ARG B C 1
ATOM 3673 O O . ARG B 1 90 ? -31.359 -0.361 6.734 1 85.62 90 ARG B O 1
ATOM 3680 N N . ALA B 1 91 ? -33.219 -0.226 7.93 1 89 91 ALA B N 1
ATOM 3681 C CA . ALA B 1 91 ? -33.875 0.548 6.891 1 89 91 ALA B CA 1
ATOM 3682 C C . ALA B 1 91 ? -33.219 1.905 6.699 1 89 91 ALA B C 1
ATOM 3684 O O . ALA B 1 91 ? -33.094 2.391 5.57 1 89 91 ALA B O 1
ATOM 3685 N N . PHE B 1 92 ? -32.781 2.436 7.801 1 86 92 PHE B N 1
ATOM 3686 C CA . PHE B 1 92 ? -32.125 3.736 7.77 1 86 92 PHE B CA 1
ATOM 3687 C C . PHE B 1 92 ? -30.797 3.658 7.004 1 86 92 PHE B C 1
ATOM 3689 O O . PHE B 1 92 ? -30.562 4.438 6.082 1 86 92 PHE B O 1
ATOM 3696 N N . TYR B 1 93 ? -29.984 2.662 7.336 1 86.5 93 TYR B N 1
ATOM 3697 C CA . TYR B 1 93 ? -28.688 2.502 6.695 1 86.5 93 TYR B CA 1
ATOM 3698 C C . TYR B 1 93 ? -28.844 2.113 5.23 1 86.5 93 TYR B C 1
ATOM 3700 O O . TYR B 1 93 ? -28.078 2.572 4.375 1 86.5 93 TYR B O 1
ATOM 3708 N N . TRP B 1 94 ? -29.812 1.312 4.926 1 89.81 94 TRP B N 1
ATOM 3709 C CA . TRP B 1 94 ? -30.031 0.858 3.557 1 89.81 94 TRP B CA 1
ATOM 3710 C C . TRP B 1 94 ? -30.484 2.006 2.666 1 89.81 94 TRP B C 1
ATOM 3712 O O . TRP B 1 94 ? -30.078 2.111 1.51 1 89.81 94 TRP B O 1
ATOM 3722 N N . ARG B 1 95 ? -31.344 2.822 3.178 1 90.38 95 ARG B N 1
ATOM 3723 C CA . ARG B 1 95 ? -31.828 3.973 2.424 1 90.38 95 ARG B CA 1
ATOM 3724 C C . ARG B 1 95 ? -30.688 4.91 2.051 1 90.38 95 ARG B C 1
ATOM 3726 O O . ARG B 1 95 ? -30.656 5.434 0.936 1 90.38 95 ARG B O 1
ATOM 3733 N N . ARG B 1 96 ? -29.844 5.023 2.957 1 89.69 96 ARG B N 1
ATOM 3734 C CA . ARG B 1 96 ? -28.688 5.891 2.719 1 89.69 96 ARG B CA 1
ATOM 3735 C C . ARG B 1 96 ? -27.688 5.223 1.793 1 89.69 96 ARG B C 1
ATOM 3737 O O . ARG B 1 96 ? -27.109 5.875 0.919 1 89.69 96 ARG B O 1
ATOM 3744 N N . PHE B 1 97 ? -27.516 3.957 1.986 1 91.75 97 PHE B N 1
ATOM 3745 C CA . PHE B 1 97 ? -26.562 3.186 1.199 1 91.75 97 PHE B CA 1
ATOM 3746 C C . PHE B 1 97 ? -26.984 3.135 -0.265 1 91.75 97 PHE B C 1
ATOM 3748 O O . PHE B 1 97 ? -26.141 3.268 -1.161 1 91.75 97 PHE B O 1
ATOM 3755 N N . LYS B 1 98 ? -28.25 3.006 -0.507 1 92.44 98 LYS B N 1
ATOM 3756 C CA . LYS B 1 98 ? -28.75 2.775 -1.856 1 92.44 98 LYS B CA 1
ATOM 3757 C C . LYS B 1 98 ? -28.719 4.059 -2.684 1 92.44 98 LYS B C 1
ATOM 3759 O O . LYS B 1 98 ? -28.891 4.02 -3.904 1 92.44 98 LYS B O 1
ATOM 3764 N N . LYS B 1 99 ? -28.438 5.148 -2.037 1 90.5 99 LYS B N 1
ATOM 3765 C CA . LYS B 1 99 ? -28.297 6.398 -2.777 1 90.5 99 LYS B CA 1
ATOM 3766 C C . LYS B 1 99 ? -27.156 6.328 -3.777 1 90.5 99 LYS B C 1
ATOM 3768 O O . LYS B 1 99 ? -27.188 6.984 -4.82 1 90.5 99 LYS B O 1
ATOM 3773 N N . ASN B 1 100 ? -26.219 5.543 -3.434 1 91.25 100 ASN B N 1
ATOM 3774 C CA . ASN B 1 100 ? -25.125 5.273 -4.352 1 91.25 100 ASN B CA 1
ATOM 3775 C C . ASN B 1 100 ? -25.359 4.004 -5.164 1 91.25 100 ASN B C 1
ATOM 3777 O O . ASN B 1 100 ? -25.109 2.898 -4.688 1 91.25 100 ASN B O 1
ATOM 3781 N N . GLN B 1 101 ? -25.703 4.176 -6.355 1 93.56 101 GLN B N 1
ATOM 3782 C CA . GLN B 1 101 ? -26.078 3.047 -7.195 1 93.56 101 GLN B CA 1
ATOM 3783 C C . GLN B 1 101 ? -24.891 2.145 -7.484 1 93.56 101 GLN B C 1
ATOM 3785 O O . GLN B 1 101 ? -25.031 0.925 -7.594 1 93.56 101 GLN B O 1
ATOM 3790 N N . VAL B 1 102 ? -23.75 2.766 -7.668 1 92.94 102 VAL B N 1
ATOM 3791 C CA . VAL B 1 102 ? -22.547 1.983 -7.922 1 92.94 102 VAL B CA 1
ATOM 3792 C C . VAL B 1 102 ? -22.25 1.077 -6.727 1 92.94 102 VAL B C 1
ATOM 3794 O O . VAL B 1 102 ? -21.844 -0.073 -6.898 1 92.94 102 VAL B O 1
ATOM 3797 N N . ALA B 1 103 ? -22.484 1.591 -5.582 1 94.75 103 ALA B N 1
ATOM 3798 C CA . ALA B 1 103 ? -22.25 0.811 -4.367 1 94.75 103 ALA B CA 1
ATOM 3799 C C . ALA B 1 103 ? -23.234 -0.363 -4.285 1 94.75 103 ALA B C 1
ATOM 3801 O O . ALA B 1 103 ? -22.891 -1.428 -3.766 1 94.75 103 ALA B O 1
ATOM 3802 N N . VAL B 1 104 ? -24.453 -0.174 -4.762 1 96.25 104 VAL B N 1
ATOM 3803 C CA . VAL B 1 104 ? -25.438 -1.244 -4.746 1 96.25 104 VAL B CA 1
ATOM 3804 C C . VAL B 1 104 ? -25.016 -2.359 -5.699 1 96.25 104 VAL B C 1
ATOM 3806 O O . VAL B 1 104 ? -25.094 -3.541 -5.359 1 96.25 104 VAL B O 1
ATOM 3809 N N . VAL B 1 105 ? -24.516 -1.943 -6.816 1 97.06 105 VAL B N 1
ATOM 3810 C CA . VAL B 1 105 ? -24.031 -2.918 -7.781 1 97.06 105 VAL B CA 1
ATOM 3811 C C . VAL B 1 105 ? -22.812 -3.641 -7.207 1 97.06 105 VAL B C 1
ATOM 3813 O O . VAL B 1 105 ? -22.672 -4.859 -7.352 1 97.06 105 VAL B O 1
ATOM 3816 N N . ALA B 1 106 ? -21.984 -2.889 -6.602 1 97.06 106 ALA B N 1
ATOM 3817 C CA . ALA B 1 106 ? -20.797 -3.449 -5.973 1 97.06 106 ALA B CA 1
ATOM 3818 C C . ALA B 1 106 ? -21.172 -4.457 -4.891 1 97.06 106 ALA B C 1
ATOM 3820 O O . ALA B 1 106 ? -20.531 -5.508 -4.762 1 97.06 106 ALA B O 1
ATOM 3821 N N . LEU B 1 107 ? -22.141 -4.141 -4.145 1 96.56 107 LEU B N 1
ATOM 3822 C CA . LEU B 1 107 ? -22.625 -5.059 -3.117 1 96.56 107 LEU B CA 1
ATOM 3823 C C . LEU B 1 107 ? -23.172 -6.34 -3.74 1 96.56 107 LEU B C 1
ATOM 3825 O O . LEU B 1 107 ? -22.984 -7.43 -3.195 1 96.56 107 LEU B O 1
ATOM 3829 N N . GLY B 1 108 ? -23.875 -6.16 -4.809 1 97.56 108 GLY B N 1
ATOM 3830 C CA . GLY B 1 108 ? -24.359 -7.324 -5.539 1 97.56 108 GLY B CA 1
ATOM 3831 C C . GLY B 1 108 ? -23.234 -8.227 -6.016 1 97.56 108 GLY B C 1
ATOM 3832 O O . GLY B 1 108 ? -23.312 -9.453 -5.879 1 97.56 108 GLY B O 1
ATOM 3833 N N . TRP B 1 109 ? -22.203 -7.625 -6.57 1 98 109 TRP B N 1
ATOM 3834 C CA . TRP B 1 109 ? -21.031 -8.375 -7.008 1 98 109 TRP B CA 1
ATOM 3835 C C . TRP B 1 109 ? -20.406 -9.141 -5.844 1 98 109 TRP B C 1
ATOM 3837 O O . TRP B 1 109 ? -20.078 -10.32 -5.977 1 98 10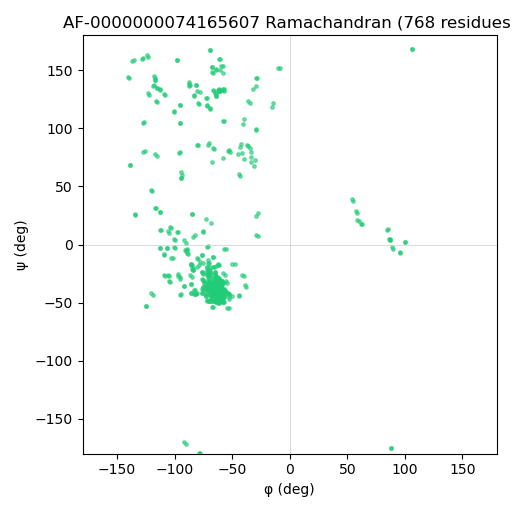9 TRP B O 1
ATOM 3847 N N . LEU B 1 110 ? -20.266 -8.477 -4.711 1 97.19 110 LEU B N 1
ATOM 3848 C CA . LEU B 1 110 ? -19.656 -9.109 -3.545 1 97.19 110 LEU B CA 1
ATOM 3849 C C . LEU B 1 110 ? -20.531 -10.234 -3.016 1 97.19 110 LEU B C 1
ATOM 3851 O O . LEU B 1 110 ? -20.016 -11.242 -2.52 1 97.19 110 LEU B O 1
ATOM 3855 N N . ALA B 1 111 ? -21.844 -10.07 -3.104 1 96.44 111 ALA B N 1
ATOM 3856 C CA . ALA B 1 111 ? -22.766 -11.125 -2.688 1 96.44 111 ALA B CA 1
ATOM 3857 C C . ALA B 1 111 ? -22.609 -12.359 -3.564 1 96.44 111 ALA B C 1
ATOM 3859 O O . ALA B 1 111 ? -22.594 -13.492 -3.059 1 96.44 111 ALA B O 1
ATOM 3860 N N . VAL B 1 112 ? -22.516 -12.109 -4.793 1 97.06 112 VAL B N 1
ATOM 3861 C CA . VAL B 1 112 ? -22.328 -13.219 -5.719 1 97.06 112 VAL B CA 1
ATOM 3862 C C . VAL B 1 112 ? -21 -13.914 -5.43 1 97.06 112 VAL B C 1
ATOM 3864 O O . VAL B 1 112 ? -20.938 -15.141 -5.387 1 97.06 112 VAL B O 1
ATOM 3867 N N . MET B 1 113 ? -19.969 -13.125 -5.25 1 96.44 113 MET B N 1
ATOM 3868 C CA . MET B 1 113 ? -18.641 -13.656 -4.934 1 96.44 113 MET B CA 1
ATOM 3869 C C . MET B 1 113 ? -18.688 -14.484 -3.65 1 96.44 113 MET B C 1
ATOM 3871 O O . MET B 1 113 ? -18.031 -15.516 -3.553 1 96.44 113 MET B O 1
ATOM 3875 N N . PHE B 1 114 ? -19.391 -13.984 -2.715 1 95 114 PHE B N 1
ATOM 3876 C CA . PHE B 1 114 ? -19.5 -14.672 -1.433 1 95 114 PHE B CA 1
ATOM 3877 C C . PHE B 1 114 ? -20.234 -15.992 -1.583 1 95 114 PHE B C 1
ATOM 3879 O O . PHE B 1 114 ? -19.781 -17.031 -1.097 1 95 114 PHE B O 1
ATOM 3886 N N . VAL B 1 115 ? -21.375 -16.016 -2.25 1 95.5 115 VAL B N 1
ATOM 3887 C CA . VAL B 1 115 ? -22.188 -17.203 -2.41 1 95.5 115 VAL B CA 1
ATOM 3888 C C . VAL B 1 115 ? -21.438 -18.25 -3.236 1 95.5 115 VAL B C 1
ATOM 3890 O O . VAL B 1 115 ? -21.359 -19.406 -2.85 1 95.5 115 VAL B O 1
ATOM 3893 N N . VAL B 1 116 ? -20.828 -17.797 -4.297 1 96.31 116 VAL B N 1
ATOM 3894 C CA . VAL B 1 116 ? -20.109 -18.719 -5.168 1 96.31 116 VAL B CA 1
ATOM 3895 C C . VAL B 1 116 ? -18.844 -19.203 -4.477 1 96.31 116 VAL B C 1
ATOM 3897 O O . VAL B 1 116 ? -18.453 -20.359 -4.617 1 96.31 116 VAL B O 1
ATOM 3900 N N . GLY B 1 117 ? -18.188 -18.312 -3.762 1 93.88 117 GLY B N 1
ATOM 3901 C CA . GLY B 1 117 ? -16.969 -18.688 -3.043 1 93.88 117 GLY B CA 1
ATOM 3902 C C . GLY B 1 117 ? -17.219 -19.719 -1.949 1 93.88 117 GLY B C 1
ATOM 3903 O O . GLY B 1 117 ? -16.375 -20.562 -1.679 1 93.88 117 GLY B O 1
ATOM 3904 N N . VAL B 1 118 ? -18.375 -19.641 -1.352 1 90.31 118 VAL B N 1
ATOM 3905 C CA . VAL B 1 118 ? -18.688 -20.562 -0.258 1 90.31 118 VAL B CA 1
ATOM 3906 C C . VAL B 1 118 ? -19.25 -21.859 -0.821 1 90.31 118 VAL B C 1
ATOM 3908 O O . VAL B 1 118 ? -18.828 -22.953 -0.417 1 90.31 118 VAL B O 1
ATOM 3911 N N . LEU B 1 119 ? -20.125 -21.812 -1.839 1 91.62 119 LEU B N 1
ATOM 3912 C CA . LEU B 1 119 ? -20.844 -23 -2.314 1 91.62 119 LEU B CA 1
ATOM 3913 C C . LEU B 1 119 ? -20.125 -23.625 -3.494 1 91.62 119 LEU B C 1
ATOM 3915 O O . LEU B 1 119 ? -20.266 -24.828 -3.74 1 91.62 119 LEU B O 1
ATOM 3919 N N . GLY B 1 120 ? -19.438 -22.828 -4.211 1 91.12 120 GLY B N 1
ATOM 3920 C CA . GLY B 1 120 ? -18.797 -23.312 -5.422 1 91.12 120 GLY B CA 1
ATOM 3921 C C . GLY B 1 120 ? -17.906 -24.516 -5.18 1 91.12 120 GLY B C 1
ATOM 3922 O O . GLY B 1 120 ? -18.125 -25.578 -5.773 1 91.12 120 GLY B O 1
ATOM 3923 N N . PRO B 1 121 ? -16.984 -24.391 -4.266 1 88.81 121 PRO B N 1
ATOM 3924 C CA . PRO B 1 121 ? -16.047 -25.5 -4.035 1 88.81 121 PRO B CA 1
ATOM 3925 C C . PRO B 1 121 ? -16.734 -26.734 -3.461 1 88.81 121 PRO B C 1
ATOM 3927 O O . PRO B 1 121 ? -16.141 -27.812 -3.426 1 88.81 121 PRO B O 1
ATOM 3930 N N . LEU B 1 122 ? -18 -26.578 -3.039 1 84.69 122 LEU B N 1
ATOM 3931 C CA . LEU B 1 122 ? -18.766 -27.734 -2.582 1 84.69 122 LEU B CA 1
ATOM 3932 C C . LEU B 1 122 ? -19.406 -28.469 -3.76 1 84.69 122 LEU B C 1
ATOM 3934 O O . LEU B 1 122 ? -19.672 -29.672 -3.678 1 84.69 122 LEU B O 1
ATOM 3938 N N . LEU B 1 123 ? -19.531 -27.75 -4.859 1 88.06 123 LEU B N 1
ATOM 3939 C CA . LEU B 1 123 ? -20.281 -28.297 -5.992 1 88.06 123 LEU B CA 1
ATOM 3940 C C . LEU B 1 123 ? -19.344 -28.656 -7.137 1 88.06 123 LEU B C 1
ATOM 3942 O O . LEU B 1 123 ? -19.688 -29.484 -7.988 1 88.06 123 LEU B O 1
ATOM 3946 N N . ILE B 1 124 ? -18.219 -27.969 -7.16 1 89.19 124 ILE B N 1
ATOM 3947 C CA . ILE B 1 124 ? -17.266 -28.156 -8.258 1 89.19 124 ILE B CA 1
ATOM 3948 C C . ILE B 1 124 ? -16 -28.812 -7.727 1 89.19 124 ILE B C 1
ATOM 3950 O O 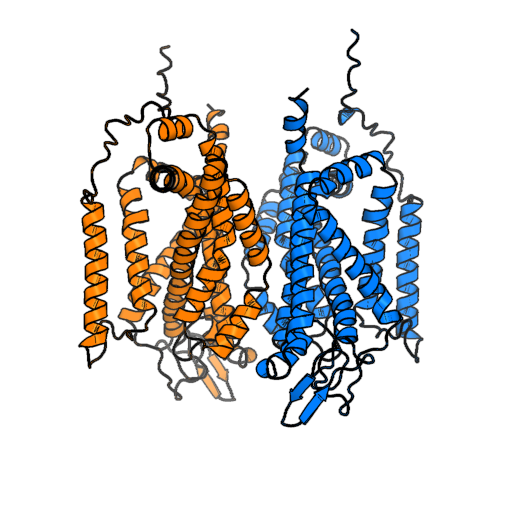. ILE B 1 124 ? -15.453 -28.391 -6.707 1 89.19 124 ILE B O 1
ATOM 3954 N N . ASP B 1 125 ? -15.539 -29.828 -8.414 1 89.12 125 ASP B N 1
ATOM 3955 C CA . ASP B 1 125 ? -14.305 -30.516 -8.031 1 89.12 125 ASP B CA 1
ATOM 3956 C C . ASP B 1 125 ? -13.094 -29.594 -8.219 1 89.12 125 ASP B C 1
ATOM 3958 O O . ASP B 1 125 ? -13.117 -28.688 -9.055 1 89.12 125 ASP B O 1
ATOM 3962 N N . PRO B 1 126 ? -12.086 -29.812 -7.461 1 89.69 126 PRO B N 1
ATOM 3963 C CA . PRO B 1 126 ? -10.867 -29.016 -7.613 1 89.69 126 PRO B CA 1
ATOM 3964 C C . PRO B 1 126 ? -10.273 -29.109 -9.016 1 89.69 126 PRO B C 1
ATOM 3966 O O . PRO B 1 126 ? -10.539 -30.062 -9.742 1 89.69 126 PRO B O 1
ATOM 3969 N N . PRO B 1 127 ? -9.547 -28.031 -9.352 1 91.75 127 PRO B N 1
ATOM 3970 C CA . PRO B 1 127 ? -8.938 -28.047 -10.68 1 91.75 127 PRO B CA 1
ATOM 3971 C C . PRO B 1 127 ? -8.023 -29.25 -10.891 1 91.75 127 PRO B C 1
ATOM 3973 O O . PRO B 1 127 ? -7.258 -29.625 -9.992 1 91.75 127 PRO B O 1
ATOM 3976 N N . THR B 1 128 ? -8.172 -29.938 -12.008 1 90.5 128 THR B N 1
ATOM 3977 C CA . THR B 1 128 ? -7.367 -31.094 -12.344 1 90.5 128 THR B CA 1
ATOM 3978 C C . THR B 1 128 ? -6.508 -30.828 -13.578 1 90.5 128 THR B C 1
ATOM 3980 O O . THR B 1 128 ? -6.953 -30.172 -14.516 1 90.5 128 THR B O 1
ATOM 3983 N N . THR B 1 129 ? -5.297 -31.234 -13.383 1 91.19 129 THR B N 1
ATOM 3984 C CA . THR B 1 129 ? -4.379 -31.094 -14.508 1 91.19 129 THR B CA 1
ATOM 3985 C C . THR B 1 129 ? -4.707 -32.094 -15.617 1 91.19 129 THR B C 1
ATOM 3987 O O . THR B 1 129 ? -4.859 -33.281 -15.352 1 91.19 129 THR B O 1
ATOM 3990 N N . GLN B 1 130 ? -5.012 -31.562 -16.734 1 89.75 130 GLN B N 1
ATOM 3991 C CA . GLN B 1 130 ? -5.27 -32.375 -17.922 1 89.75 130 GLN B CA 1
ATOM 3992 C C . GLN B 1 130 ? -4.418 -31.922 -19.094 1 89.75 130 GLN B C 1
ATOM 3994 O O . GLN B 1 130 ? -4.812 -31.016 -19.844 1 89.75 130 GLN B O 1
ATOM 3999 N N . PHE B 1 131 ? -3.477 -32.594 -19.406 1 87.81 131 PHE B N 1
ATOM 4000 C CA . PHE B 1 131 ? -2.48 -32.188 -20.391 1 87.81 131 PHE B CA 1
ATOM 4001 C C . PHE B 1 131 ? -3.064 -32.219 -21.797 1 87.81 131 PHE B C 1
ATOM 4003 O O . PHE B 1 131 ? -2.545 -31.547 -22.703 1 87.81 131 PHE B O 1
ATOM 4010 N N . THR B 1 132 ? -4.227 -32.844 -21.953 1 87.12 132 THR B N 1
ATOM 4011 C CA . THR B 1 132 ? -4.859 -32.938 -23.266 1 87.12 132 THR B CA 1
ATOM 4012 C C . THR B 1 132 ? -5.59 -31.625 -23.578 1 87.12 132 THR B C 1
ATOM 4014 O O . THR B 1 132 ? -5.852 -31.328 -24.75 1 87.12 132 THR B O 1
ATOM 4017 N N . ASN B 1 133 ? -5.871 -30.859 -22.625 1 89.94 133 ASN B N 1
ATOM 4018 C CA . ASN B 1 133 ? -6.648 -29.641 -22.812 1 89.94 133 ASN B CA 1
ATOM 4019 C C . ASN B 1 133 ? -5.852 -28.406 -22.391 1 89.94 133 ASN B C 1
ATOM 4021 O O . ASN B 1 133 ? -6.383 -27.516 -21.719 1 89.94 133 ASN B O 1
ATOM 4025 N N . GLN B 1 134 ? -4.621 -28.375 -22.844 1 92.75 134 GLN B N 1
ATOM 4026 C CA . GLN B 1 134 ? -3.771 -27.25 -22.453 1 92.75 134 GLN B CA 1
ATOM 4027 C C . GLN B 1 134 ? -4.086 -26 -23.25 1 92.75 134 GLN B C 1
ATOM 4029 O O . GLN B 1 134 ? -4.219 -26.062 -24.484 1 92.75 134 GLN B O 1
ATOM 4034 N N . SER B 1 135 ? -4.254 -24.875 -22.609 1 94.69 135 SER B N 1
ATOM 4035 C CA . SER B 1 135 ? -4.367 -23.547 -23.188 1 94.69 135 SER B CA 1
ATOM 4036 C C . SER B 1 135 ? -5.48 -23.484 -24.219 1 94.69 135 SER B C 1
ATOM 4038 O O . SER B 1 135 ? -5.285 -22.953 -25.312 1 94.69 135 SER B O 1
ATOM 4040 N N . VAL B 1 136 ? -6.566 -24.172 -23.969 1 95.31 136 VAL B N 1
ATOM 4041 C CA . VAL B 1 136 ? -7.762 -24.047 -24.797 1 95.31 136 VAL B CA 1
ATOM 4042 C C . VAL B 1 136 ? -8.422 -22.688 -24.547 1 95.31 136 VAL B C 1
ATOM 4044 O O . VAL B 1 136 ? -8.641 -22.297 -23.391 1 95.31 136 VAL B O 1
ATOM 4047 N N . PRO B 1 137 ? -8.664 -21.891 -25.625 1 96.56 137 PRO B N 1
ATOM 4048 C CA . PRO B 1 137 ? -9.258 -20.562 -25.438 1 96.56 137 PRO B CA 1
ATOM 4049 C C . PRO B 1 137 ? -10.719 -20.625 -24.984 1 96.56 137 PRO B C 1
ATOM 4051 O O . PRO B 1 137 ? -11.32 -21.703 -24.969 1 96.56 137 PRO B O 1
ATOM 4054 N N . PRO B 1 138 ? -11.289 -19.516 -24.547 1 97 138 PRO B N 1
ATOM 4055 C CA . PRO B 1 138 ? -12.703 -19.469 -24.156 1 97 138 PRO B CA 1
ATOM 4056 C C . PRO B 1 138 ? -13.633 -19.812 -25.328 1 97 138 PRO B C 1
ATOM 4058 O O . PRO B 1 138 ? -13.25 -19.688 -26.484 1 97 138 PRO B O 1
ATOM 4061 N N . VAL B 1 139 ? -14.742 -20.172 -24.906 1 95.75 139 VAL B N 1
ATOM 4062 C CA . VAL B 1 139 ? -15.734 -20.562 -25.906 1 95.75 139 VAL B CA 1
ATOM 4063 C C . VAL B 1 139 ? -15.992 -19.422 -26.875 1 95.75 139 VAL B C 1
ATOM 4065 O O . VAL B 1 139 ? -16.062 -18.25 -26.453 1 95.75 139 VAL B O 1
ATOM 4068 N N . GLY B 1 140 ? -16.016 -19.688 -28.203 1 93.5 140 GLY B N 1
ATOM 4069 C CA . GLY B 1 140 ? -16.297 -18.688 -29.219 1 93.5 140 GLY B CA 1
ATOM 4070 C C . GLY B 1 140 ? -15.031 -18.094 -29.812 1 93.5 140 GLY B C 1
ATOM 4071 O O . GLY B 1 140 ? -15.109 -17.281 -30.75 1 93.5 140 GLY B O 1
ATOM 4072 N N . MET B 1 141 ? -13.945 -18.453 -29.219 1 94.12 141 MET B N 1
ATOM 4073 C CA . MET B 1 141 ? -12.664 -17.938 -29.688 1 94.12 141 MET B CA 1
ATOM 4074 C C . MET B 1 141 ? -11.773 -19.062 -30.203 1 94.12 141 MET B C 1
ATOM 4076 O O . MET B 1 141 ? -11.891 -20.203 -29.75 1 94.12 141 MET B O 1
ATOM 4080 N N . SER B 1 142 ? -10.984 -18.812 -31.281 1 94 142 SER B N 1
ATOM 4081 C CA . SER B 1 142 ? -9.953 -19.719 -31.797 1 94 142 SER B CA 1
ATOM 4082 C C . SER B 1 142 ? -8.586 -19.031 -31.812 1 94 142 SER B C 1
ATOM 4084 O O . SER B 1 142 ? -8.492 -17.844 -32.125 1 94 142 SER B O 1
ATOM 4086 N N . THR B 1 143 ? -7.672 -19.688 -31.25 1 91.75 143 THR B N 1
ATOM 4087 C CA . THR B 1 143 ? -6.328 -19.125 -31.234 1 91.75 143 THR B CA 1
ATOM 4088 C C . THR B 1 143 ? -5.289 -20.188 -31.578 1 91.75 143 THR B C 1
ATOM 4090 O O . THR B 1 143 ? -5.605 -21.375 -31.625 1 91.75 143 THR B O 1
ATOM 4093 N N . THR B 1 144 ? -4.109 -19.766 -32.031 1 89.94 144 THR B N 1
ATOM 4094 C CA . THR B 1 144 ? -2.996 -20.656 -32.312 1 89.94 144 THR B CA 1
ATOM 4095 C C . THR B 1 144 ? -1.982 -20.641 -31.188 1 89.94 144 THR B C 1
ATOM 4097 O O . THR B 1 144 ? -1.43 -19.578 -30.859 1 89.94 144 THR B O 1
ATOM 4100 N N . VAL B 1 145 ? -1.849 -21.703 -30.547 1 85.06 145 VAL B N 1
ATOM 4101 C CA . VAL B 1 145 ? -0.871 -21.859 -29.469 1 85.06 145 VAL B CA 1
ATOM 4102 C C . VAL B 1 145 ? 0.167 -22.906 -29.859 1 85.06 145 VAL B C 1
ATOM 4104 O O . VAL B 1 145 ? -0.181 -24.047 -30.156 1 85.06 145 VAL B O 1
ATOM 4107 N N . GLY B 1 146 ? 1.432 -22.484 -29.859 1 81.94 146 GLY B N 1
ATOM 4108 C CA . GLY B 1 146 ? 2.479 -23.422 -30.234 1 81.94 146 GLY B CA 1
ATOM 4109 C C . GLY B 1 146 ? 2.297 -23.984 -31.625 1 81.94 146 GLY B C 1
ATOM 4110 O O . GLY B 1 146 ? 2.555 -25.172 -31.859 1 81.94 146 GLY B O 1
ATOM 4111 N N . GLY B 1 147 ? 1.682 -23.312 -32.5 1 84.5 147 GLY B N 1
ATOM 4112 C CA . GLY B 1 147 ? 1.508 -23.734 -33.875 1 84.5 147 GLY B CA 1
ATOM 4113 C C . GLY B 1 147 ? 0.247 -24.547 -34.094 1 84.5 147 GLY B C 1
ATOM 4114 O O . GLY B 1 147 ? -0.063 -24.922 -35.219 1 84.5 147 GLY B O 1
ATOM 4115 N N . VAL B 1 148 ? -0.485 -24.844 -33.125 1 89.81 148 VAL B N 1
ATOM 4116 C CA . VAL B 1 148 ? -1.702 -25.641 -33.219 1 89.81 148 VAL B CA 1
ATOM 4117 C C . VAL B 1 148 ? -2.924 -24.75 -33 1 89.81 148 VAL B C 1
ATOM 4119 O O . VAL B 1 148 ? -2.975 -23.984 -32.031 1 89.81 148 VAL B O 1
ATOM 4122 N N . VAL B 1 149 ? -3.854 -24.844 -33.906 1 92.5 149 VAL B N 1
ATOM 4123 C CA . VAL B 1 149 ? -5.086 -24.078 -33.781 1 92.5 149 VAL B CA 1
ATOM 4124 C C . VAL B 1 149 ? -6.012 -24.75 -32.781 1 92.5 149 VAL B C 1
ATOM 4126 O O . VAL B 1 149 ? -6.32 -25.938 -32.906 1 92.5 149 VAL B O 1
ATOM 4129 N N . LYS B 1 150 ? -6.34 -24.047 -31.781 1 93.44 150 LYS B N 1
ATOM 4130 C CA . LYS B 1 150 ? -7.246 -24.531 -30.75 1 93.44 150 LYS B CA 1
ATOM 4131 C C . LYS B 1 150 ? -8.508 -23.672 -30.688 1 93.44 150 LYS B C 1
ATOM 4133 O O . LYS B 1 150 ? -8.453 -22.453 -30.828 1 93.44 150 LYS B O 1
ATOM 4138 N N . THR B 1 151 ? -9.664 -24.344 -30.562 1 94.88 151 THR B N 1
ATOM 4139 C CA . THR B 1 151 ? -10.945 -23.656 -30.469 1 94.88 151 THR B CA 1
ATOM 4140 C C . THR B 1 151 ? -11.609 -23.938 -29.125 1 94.88 151 THR B C 1
ATOM 4142 O O . THR B 1 151 ? -11.547 -25.047 -28.609 1 94.88 151 THR B O 1
ATOM 4145 N N . GLY B 1 152 ? -12.234 -22.891 -28.609 1 95.5 152 GLY B N 1
ATOM 4146 C CA . GLY B 1 152 ? -12.898 -23.016 -27.312 1 95.5 152 GLY B CA 1
ATOM 4147 C C . GLY B 1 152 ? -14.094 -23.953 -27.344 1 95.5 152 GLY B C 1
ATOM 4148 O O . GLY B 1 152 ? -14.75 -24.094 -28.391 1 95.5 152 GLY B O 1
ATOM 4149 N N . THR B 1 153 ? -14.312 -24.625 -26.234 1 94.06 153 THR B N 1
ATOM 4150 C CA . THR B 1 153 ? -15.438 -25.547 -26.078 1 94.06 153 THR B CA 1
ATOM 4151 C C . THR B 1 153 ? -16.297 -25.156 -24.875 1 94.06 153 THR B C 1
ATOM 4153 O O . THR B 1 153 ? -15.852 -24.406 -24.016 1 94.06 153 THR B O 1
ATOM 4156 N N . TRP B 1 154 ? -17.469 -25.625 -24.828 1 95.06 154 TRP B N 1
ATOM 4157 C CA . TRP B 1 154 ? -18.391 -25.328 -23.734 1 95.06 154 TRP B CA 1
ATOM 4158 C C . TRP B 1 154 ? -18.031 -26.094 -22.469 1 95.06 154 TRP B C 1
ATOM 4160 O O . TRP B 1 154 ? -18.516 -25.781 -21.391 1 95.06 154 TRP B O 1
ATOM 4170 N N . GLN B 1 155 ? -17.203 -27.109 -22.641 1 92.56 155 GLN B N 1
ATOM 4171 C CA . GLN B 1 155 ? -16.719 -27.812 -21.469 1 92.56 155 GLN B CA 1
ATOM 4172 C C . GLN B 1 155 ? -15.898 -26.891 -20.578 1 92.56 155 GLN B C 1
ATOM 4174 O O . GLN B 1 155 ? -15.93 -27 -19.344 1 92.56 155 GLN B O 1
ATOM 4179 N N . TYR B 1 156 ? -15.203 -26 -21.219 1 95.56 156 TYR B N 1
ATOM 4180 C CA . TYR B 1 156 ? -14.391 -25 -20.547 1 95.56 156 TYR B CA 1
ATOM 4181 C C . TYR B 1 156 ? -14.734 -23.594 -21.047 1 95.56 156 TYR B C 1
ATOM 4183 O O . TYR B 1 156 ? -13.945 -22.969 -21.766 1 95.56 156 TYR B O 1
ATOM 4191 N N . PRO B 1 157 ? -15.812 -23.078 -20.531 1 96.38 157 PRO B N 1
ATOM 4192 C CA . PRO B 1 157 ? -16.359 -21.844 -21.078 1 96.38 157 PRO B CA 1
ATOM 4193 C C . PRO B 1 157 ? -15.375 -20.672 -21.016 1 96.38 157 PRO B C 1
ATOM 4195 O O . PRO B 1 157 ? -15.406 -19.797 -21.875 1 96.38 157 PRO B O 1
ATOM 4198 N N . LEU B 1 158 ? -14.531 -20.703 -20 1 97.81 158 LEU B N 1
ATOM 4199 C CA . LEU B 1 158 ? -13.586 -19.594 -19.891 1 97.81 158 LEU B CA 1
ATOM 4200 C C . LEU B 1 158 ? -12.18 -20.031 -20.297 1 97.81 158 LEU B C 1
ATOM 4202 O O . LEU B 1 158 ? -11.211 -19.312 -20.078 1 97.81 158 LEU B O 1
ATOM 4206 N N . GLY B 1 159 ? -12.141 -21.234 -20.891 1 97.25 159 GLY B N 1
ATOM 4207 C CA . GLY B 1 159 ? -10.859 -21.75 -21.328 1 97.25 159 GLY B CA 1
ATOM 4208 C C . GLY B 1 159 ? -10.125 -22.531 -20.266 1 97.25 159 GLY B C 1
ATOM 4209 O O . GLY B 1 159 ? -10.703 -22.859 -19.219 1 97.25 159 GLY B O 1
ATOM 4210 N N . THR B 1 160 ? -8.875 -22.938 -20.625 1 96.88 160 THR B N 1
ATOM 4211 C CA . THR B 1 160 ? -8.062 -23.719 -19.703 1 96.88 160 THR B CA 1
ATOM 4212 C C . THR B 1 160 ? -6.68 -23.094 -19.531 1 96.88 160 THR B C 1
ATOM 4214 O O . THR B 1 160 ? -6.289 -22.219 -20.312 1 96.88 160 THR B O 1
ATOM 4217 N N . SER B 1 161 ? -6.051 -23.469 -18.438 1 96.38 161 SER B N 1
ATOM 4218 C CA . SER B 1 161 ? -4.699 -23 -18.141 1 96.38 161 SER B CA 1
ATOM 4219 C C . SER B 1 161 ? -3.666 -23.766 -18.969 1 96.38 161 SER B C 1
ATOM 4221 O O . SER B 1 161 ? -4.023 -24.609 -19.797 1 96.38 161 SER B O 1
ATOM 4223 N N . ALA B 1 162 ? -2.418 -23.422 -18.75 1 93.31 162 ALA B N 1
ATOM 4224 C CA . ALA B 1 162 ? -1.322 -24.094 -19.453 1 93.31 162 ALA B CA 1
ATOM 4225 C C . ALA B 1 162 ? -1.213 -25.547 -19.031 1 93.31 162 ALA B C 1
ATOM 4227 O O . ALA B 1 162 ? -0.634 -26.375 -19.75 1 93.31 162 ALA B O 1
ATOM 4228 N N . LYS B 1 163 ? -1.805 -25.859 -17.875 1 93.5 163 LYS B N 1
ATOM 4229 C CA . LYS B 1 163 ? -1.793 -27.234 -17.375 1 93.5 163 LYS B CA 1
ATOM 4230 C C . LYS B 1 163 ? -3.115 -27.938 -17.672 1 93.5 163 LYS B C 1
ATOM 4232 O O . LYS B 1 163 ? -3.354 -29.047 -17.203 1 93.5 163 LYS B O 1
ATOM 4237 N N . GLY B 1 164 ? -3.957 -27.203 -18.391 1 94.94 164 GLY B N 1
ATOM 4238 C CA . GLY B 1 164 ? -5.223 -27.797 -18.781 1 94.94 164 GLY B CA 1
ATOM 4239 C C . GLY B 1 164 ? -6.297 -27.688 -17.719 1 94.94 164 GLY B C 1
ATOM 4240 O O . GLY B 1 164 ? -7.309 -28.375 -17.781 1 94.94 164 GLY B O 1
ATOM 4241 N N . GLN B 1 165 ? -6.059 -26.875 -16.719 1 96.19 165 GLN B N 1
ATOM 4242 C CA . GLN B 1 165 ? -7.059 -26.656 -15.688 1 96.19 165 GLN B CA 1
ATOM 4243 C C . GLN B 1 165 ? -8.102 -25.625 -16.141 1 96.19 165 GLN B C 1
ATOM 4245 O O . GLN B 1 165 ? -7.758 -24.609 -16.75 1 96.19 165 GLN B O 1
ATOM 4250 N N . GLY B 1 166 ? -9.406 -25.922 -15.852 1 96.94 166 GLY B N 1
ATOM 4251 C CA . GLY B 1 166 ? -10.461 -25 -16.234 1 96.94 166 GLY B CA 1
ATOM 4252 C C . GLY B 1 166 ? -10.367 -23.656 -15.539 1 96.94 166 GLY B C 1
ATOM 4253 O O . GLY B 1 166 ? -10.312 -23.594 -14.305 1 96.94 166 GLY B O 1
ATOM 4254 N N . ILE B 1 167 ? -10.398 -22.609 -16.359 1 97.81 167 ILE B N 1
ATOM 4255 C CA . ILE B 1 167 ? -10.258 -21.266 -15.82 1 97.81 167 ILE B CA 1
ATOM 4256 C C . ILE B 1 167 ? -11.461 -20.938 -14.938 1 97.81 167 ILE B C 1
ATOM 4258 O O . ILE B 1 167 ? -11.32 -20.266 -13.906 1 97.81 167 ILE B O 1
ATOM 4262 N N . LEU B 1 168 ? -12.625 -21.406 -15.336 1 97.56 168 LEU B N 1
ATOM 4263 C CA . LEU B 1 168 ? -13.812 -21.172 -14.516 1 97.56 168 LEU B CA 1
ATOM 4264 C C . LEU B 1 168 ? -13.648 -21.766 -13.125 1 97.56 168 LEU B C 1
ATOM 4266 O O . LEU B 1 168 ? -13.977 -21.141 -12.125 1 97.56 168 LEU B O 1
ATOM 4270 N N . THR B 1 169 ? -13.18 -22.969 -13.07 1 96.38 169 THR B N 1
ATOM 4271 C CA . THR B 1 169 ? -12.945 -23.625 -11.797 1 96.38 169 THR B CA 1
ATOM 4272 C C . THR B 1 169 ? -11.906 -22.875 -10.977 1 96.38 169 THR B C 1
ATOM 4274 O O . THR B 1 169 ? -12.078 -22.688 -9.773 1 96.38 169 THR B O 1
ATOM 4277 N N . LEU B 1 170 ? -10.891 -22.438 -11.641 1 97.31 170 LEU B N 1
ATOM 4278 C CA . LEU B 1 170 ? -9.836 -21.688 -10.961 1 97.31 170 LEU B CA 1
ATOM 4279 C C . LEU B 1 170 ? -10.367 -20.375 -10.414 1 97.31 170 LEU B C 1
ATOM 4281 O O . LEU B 1 170 ? -9.969 -19.938 -9.328 1 97.31 170 LEU B O 1
ATOM 4285 N N . VAL B 1 171 ? -11.211 -19.766 -11.133 1 97.88 171 VAL B N 1
ATOM 4286 C CA . VAL B 1 171 ? -11.812 -18.516 -10.703 1 97.88 171 VAL B CA 1
ATOM 4287 C C . VAL B 1 171 ? -12.664 -18.75 -9.453 1 97.88 171 VAL B C 1
ATOM 4289 O O . VAL B 1 171 ? -12.602 -17.984 -8.492 1 97.88 171 VAL B O 1
ATOM 4292 N N . VAL B 1 172 ? -13.438 -19.797 -9.469 1 97.12 172 VAL B N 1
ATOM 4293 C CA . VAL B 1 172 ? -14.328 -20.109 -8.352 1 97.12 172 VAL B CA 1
ATOM 4294 C C . VAL B 1 172 ? -13.5 -20.406 -7.102 1 97.12 172 VAL B C 1
ATOM 4296 O O . VAL B 1 172 ? -13.797 -19.891 -6.02 1 97.12 172 VAL B O 1
ATOM 4299 N N . TYR B 1 173 ? -12.508 -21.172 -7.199 1 95.5 173 TYR B N 1
ATOM 4300 C CA . TYR B 1 173 ? -11.656 -21.484 -6.055 1 95.5 173 TYR B CA 1
ATOM 4301 C C . TYR B 1 173 ? -10.898 -20.234 -5.598 1 95.5 173 TYR B C 1
ATOM 4303 O O . TYR B 1 173 ? -10.625 -20.078 -4.406 1 95.5 173 TYR B O 1
ATOM 4311 N N . GLY B 1 174 ? -10.539 -19.391 -6.566 1 96.94 174 GLY B N 1
ATOM 4312 C CA . GLY B 1 174 ? -9.93 -18.125 -6.219 1 96.94 174 GLY B CA 1
ATOM 4313 C C . GLY B 1 174 ? -10.844 -17.219 -5.406 1 96.94 174 GLY B C 1
ATOM 4314 O O . GLY B 1 174 ? -10.375 -16.469 -4.555 1 96.94 174 GLY B O 1
ATOM 4315 N N . MET B 1 175 ? -12.125 -17.328 -5.68 1 96.94 175 MET B N 1
ATOM 4316 C CA . MET B 1 175 ? -13.102 -16.594 -4.883 1 96.94 175 MET B CA 1
ATOM 4317 C C . MET B 1 175 ? -13.062 -17.047 -3.424 1 96.94 175 MET B C 1
ATOM 4319 O O . MET B 1 175 ? -13.094 -16.219 -2.514 1 96.94 175 MET B O 1
ATOM 4323 N N . ARG B 1 176 ? -12.969 -18.281 -3.268 1 94.81 176 ARG B N 1
ATOM 4324 C CA . ARG B 1 176 ? -12.914 -18.844 -1.922 1 94.81 176 ARG B CA 1
ATOM 4325 C C . ARG B 1 176 ? -11.68 -18.344 -1.178 1 94.81 176 ARG B C 1
ATOM 4327 O O . ARG B 1 176 ? -11.773 -17.891 -0.037 1 94.81 176 ARG B O 1
ATOM 4334 N N . VAL B 1 177 ? -10.562 -18.469 -1.821 1 95.19 177 VAL B N 1
ATOM 4335 C CA . VAL B 1 177 ? -9.305 -18.062 -1.202 1 95.19 177 VAL B CA 1
ATOM 4336 C C . VAL B 1 177 ? -9.352 -16.578 -0.837 1 95.19 177 VAL B C 1
ATOM 4338 O O . VAL B 1 177 ? -8.938 -16.188 0.258 1 95.19 177 VAL B O 1
ATOM 4341 N N . SER B 1 178 ? -9.828 -15.766 -1.743 1 96.56 178 SER B N 1
ATOM 4342 C CA . SER B 1 178 ? -9.922 -14.328 -1.503 1 96.56 178 SER B CA 1
ATOM 4343 C C . SE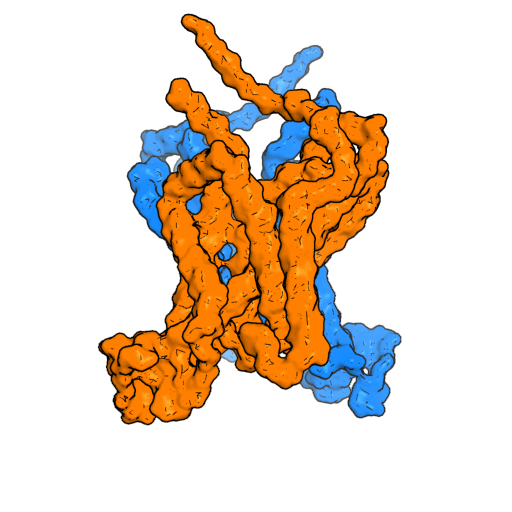R B 1 178 ? -10.828 -14.023 -0.317 1 96.56 178 SER B C 1
ATOM 4345 O O . SER B 1 178 ? -10.531 -13.141 0.492 1 96.56 178 SER B O 1
ATOM 4347 N N . MET B 1 179 ? -11.891 -14.742 -0.218 1 94.94 179 MET B N 1
ATOM 4348 C CA . MET B 1 179 ? -12.797 -14.547 0.905 1 94.94 179 MET B CA 1
ATOM 4349 C C . MET B 1 179 ? -12.148 -14.969 2.217 1 94.94 179 MET B C 1
ATOM 4351 O O . MET B 1 179 ? -12.289 -14.289 3.234 1 94.94 179 MET B O 1
ATOM 4355 N N . GLU B 1 180 ? -11.5 -16.047 2.164 1 95.12 180 GLU B N 1
ATOM 4356 C CA . GLU B 1 180 ? -10.836 -16.547 3.361 1 95.12 180 GLU B CA 1
ATOM 4357 C C . GLU B 1 180 ? -9.781 -15.555 3.861 1 95.12 180 GLU B C 1
ATOM 4359 O O . GLU B 1 180 ? -9.773 -15.195 5.039 1 95.12 180 GLU B O 1
ATOM 4364 N N . VAL B 1 181 ? -8.961 -15.117 2.939 1 95.81 181 VAL B N 1
ATOM 4365 C CA . VAL B 1 181 ? -7.887 -14.211 3.303 1 95.81 181 VAL B CA 1
ATOM 4366 C C . VAL B 1 181 ? -8.469 -12.883 3.783 1 95.81 181 VAL B C 1
ATOM 4368 O O . VAL B 1 181 ? -8.07 -12.367 4.828 1 95.81 181 VAL B O 1
ATOM 4371 N N . GLY B 1 182 ? -9.375 -12.383 3.051 1 96.12 182 GLY B N 1
ATOM 4372 C CA . GLY B 1 182 ? -9.953 -11.086 3.357 1 96.12 182 GLY B CA 1
ATOM 4373 C C . GLY B 1 182 ? -10.719 -11.062 4.668 1 96.12 182 GLY B C 1
ATOM 4374 O O . GLY B 1 182 ? -10.516 -10.172 5.496 1 96.12 182 GLY B O 1
ATOM 4375 N N . LEU B 1 183 ? -11.539 -12.031 4.914 1 94.94 183 LEU B N 1
ATOM 4376 C CA . LEU B 1 183 ? -12.438 -12 6.062 1 94.94 183 LEU B CA 1
ATOM 4377 C C . LEU B 1 183 ? -11.727 -12.469 7.324 1 94.94 183 LEU B C 1
ATOM 4379 O O . LEU B 1 183 ? -11.883 -11.867 8.391 1 94.94 183 LEU B O 1
ATOM 4383 N N . ILE B 1 184 ? -10.93 -13.516 7.238 1 95.31 184 ILE B N 1
ATOM 4384 C CA . ILE B 1 184 ? -10.273 -14.047 8.43 1 95.31 184 ILE B CA 1
ATOM 4385 C C . ILE B 1 184 ? -9.234 -13.047 8.938 1 95.31 184 ILE B C 1
ATOM 4387 O O . ILE B 1 184 ? -9.188 -12.75 10.133 1 95.31 184 ILE B O 1
ATOM 4391 N N . ALA B 1 185 ? -8.406 -12.57 8.008 1 96 185 ALA B N 1
ATOM 4392 C CA . ALA B 1 185 ? -7.398 -11.594 8.406 1 96 185 ALA B CA 1
ATOM 4393 C C . ALA B 1 185 ? -8.047 -10.359 9.039 1 96 185 ALA B C 1
ATOM 4395 O O . ALA B 1 185 ? -7.52 -9.805 10 1 96 185 ALA B O 1
ATOM 4396 N N . THR B 1 186 ? -9.117 -9.984 8.48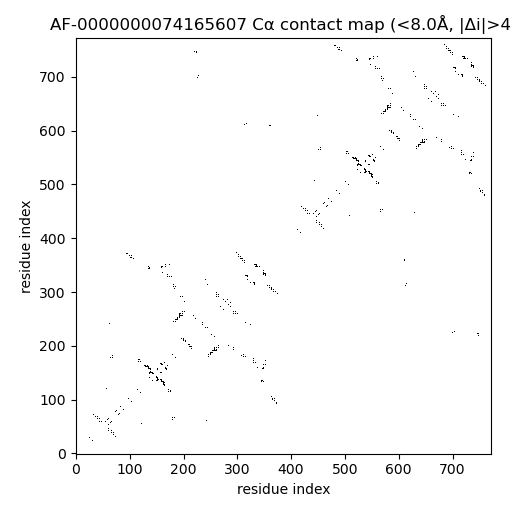4 1 94.81 186 THR B N 1
ATOM 4397 C CA . THR B 1 186 ? -9.828 -8.82 9 1 94.81 186 THR B CA 1
ATOM 4398 C C . THR B 1 186 ? -10.305 -9.062 10.43 1 94.81 186 THR B C 1
ATOM 4400 O O . THR B 1 186 ? -10.203 -8.188 11.289 1 94.81 186 THR B O 1
ATOM 4403 N N . ILE B 1 187 ? -10.828 -10.195 10.711 1 91.75 187 ILE B N 1
ATOM 4404 C CA . ILE B 1 187 ? -11.328 -10.516 12.039 1 91.75 187 ILE B CA 1
ATOM 4405 C C . ILE B 1 187 ? -10.188 -10.469 13.047 1 91.75 187 ILE B C 1
ATOM 4407 O O . ILE B 1 187 ? -10.336 -9.938 14.148 1 91.75 187 ILE B O 1
ATOM 4411 N N . PHE B 1 188 ? -9.094 -10.992 12.688 1 93.06 188 PHE B N 1
ATOM 4412 C CA . PHE B 1 188 ? -7.93 -10.945 13.57 1 93.06 188 PHE B CA 1
ATOM 4413 C C . PHE B 1 188 ? -7.488 -9.508 13.805 1 93.06 188 PHE B C 1
ATOM 4415 O O . PHE B 1 188 ? -7.195 -9.125 14.938 1 93.06 188 PHE B O 1
ATOM 4422 N N . SER B 1 189 ? -7.453 -8.773 12.766 1 94.31 189 SER B N 1
ATOM 4423 C CA . SER B 1 189 ? -7.055 -7.371 12.875 1 94.31 189 SER B CA 1
ATOM 4424 C C . SER B 1 189 ? -8.008 -6.594 13.781 1 94.31 189 SER B C 1
ATOM 4426 O O . SER B 1 189 ? -7.57 -5.758 14.578 1 94.31 189 SER B O 1
ATOM 4428 N N . VAL B 1 190 ? -9.266 -6.895 13.633 1 91.38 190 VAL B N 1
ATOM 4429 C CA . VAL B 1 190 ? -10.273 -6.199 14.422 1 91.38 190 VAL B CA 1
ATOM 4430 C C . VAL B 1 190 ? -10.148 -6.59 15.891 1 91.38 190 VAL B C 1
ATOM 4432 O O . VAL B 1 190 ? -10.211 -5.734 16.781 1 91.38 190 VAL B O 1
ATOM 4435 N N . ILE B 1 191 ? -9.969 -7.844 16.141 1 89.94 191 ILE B N 1
ATOM 4436 C CA . ILE B 1 191 ? -9.883 -8.336 17.516 1 89.94 191 ILE B CA 1
ATOM 4437 C C . ILE B 1 191 ? -8.648 -7.738 18.188 1 89.94 191 ILE B C 1
ATOM 4439 O O . ILE B 1 191 ? -8.758 -7.145 19.266 1 89.94 191 ILE B O 1
ATOM 4443 N N . ILE B 1 192 ? -7.512 -7.801 17.578 1 93.38 192 ILE B N 1
ATOM 4444 C CA . ILE B 1 192 ? -6.27 -7.32 18.172 1 93.38 192 ILE B CA 1
ATOM 4445 C C . ILE B 1 192 ? -6.293 -5.797 18.266 1 93.38 192 ILE B C 1
ATOM 4447 O O . ILE B 1 192 ? -5.984 -5.227 19.312 1 93.38 192 ILE B O 1
ATOM 4451 N N . GLY B 1 193 ? -6.672 -5.199 17.172 1 94.06 193 GLY B N 1
ATOM 4452 C CA . GLY B 1 193 ? -6.711 -3.744 17.141 1 94.06 193 GLY B CA 1
ATOM 4453 C C . GLY B 1 193 ? -7.668 -3.158 18.172 1 94.06 193 GLY B C 1
ATOM 4454 O O . GLY B 1 193 ? -7.34 -2.182 18.844 1 94.06 193 GLY B O 1
ATOM 4455 N N . SER B 1 194 ? -8.82 -3.756 18.25 1 90.12 194 SER B N 1
ATOM 4456 C CA . SER B 1 194 ? -9.797 -3.283 19.219 1 90.12 194 SER B CA 1
ATOM 4457 C C . SER B 1 194 ? -9.297 -3.473 20.656 1 90.12 194 SER B C 1
ATOM 4459 O O . SER B 1 194 ? -9.492 -2.607 21.5 1 90.12 194 SER B O 1
ATOM 4461 N N . ALA B 1 195 ? -8.672 -4.574 20.891 1 89.56 195 ALA B N 1
ATOM 4462 C CA . ALA B 1 195 ? -8.141 -4.852 22.219 1 89.56 195 ALA B CA 1
ATOM 4463 C C . ALA B 1 195 ? -7.051 -3.85 22.594 1 89.56 195 ALA B C 1
ATOM 4465 O O . ALA B 1 195 ? -7.09 -3.258 23.672 1 89.56 195 ALA B O 1
ATOM 4466 N N . VAL B 1 196 ? -6.141 -3.617 21.719 1 92 196 VAL B N 1
ATOM 4467 C CA . VAL B 1 196 ? -5.023 -2.717 21.984 1 92 196 VAL B CA 1
ATOM 4468 C C . VAL B 1 196 ? -5.535 -1.285 22.125 1 92 196 VAL B C 1
ATOM 4470 O O . VAL B 1 196 ? -5.133 -0.562 23.047 1 92 196 VAL B O 1
ATOM 4473 N N . GLY B 1 197 ? -6.406 -0.886 21.188 1 91.75 197 GLY B N 1
ATOM 4474 C CA . GLY B 1 197 ? -6.965 0.454 21.266 1 91.75 197 GLY B CA 1
ATOM 4475 C C . GLY B 1 197 ? -7.758 0.705 22.531 1 91.75 197 GLY B C 1
ATOM 4476 O O . GLY B 1 197 ? -7.637 1.767 23.141 1 91.75 197 GLY B O 1
ATOM 4477 N N . ALA B 1 198 ? -8.523 -0.247 22.922 1 85.88 198 ALA B N 1
ATOM 4478 C CA . ALA B 1 198 ? -9.328 -0.127 24.141 1 85.88 198 ALA B CA 1
ATOM 4479 C C . ALA B 1 198 ? -8.453 -0.062 25.375 1 85.88 198 ALA B C 1
ATOM 4481 O O . ALA B 1 198 ? -8.711 0.728 26.297 1 85.88 198 ALA B O 1
ATOM 4482 N N . VAL B 1 199 ? -7.441 -0.895 25.406 1 86.38 199 VAL B N 1
ATOM 4483 C CA . VAL B 1 199 ? -6.531 -0.918 26.547 1 86.38 199 VAL B CA 1
ATOM 4484 C C . VAL B 1 199 ? -5.789 0.414 26.641 1 86.38 199 VAL B C 1
ATOM 4486 O O . VAL B 1 199 ? -5.602 0.949 27.734 1 86.38 199 VAL B O 1
ATOM 4489 N N . ALA B 1 200 ? -5.375 0.902 25.547 1 90.88 200 ALA B N 1
ATOM 4490 C CA . ALA B 1 200 ? -4.676 2.184 25.531 1 90.88 200 ALA B CA 1
ATOM 4491 C C . ALA B 1 200 ? -5.574 3.307 26.031 1 90.88 200 ALA B C 1
ATOM 4493 O O . ALA B 1 200 ? -5.164 4.105 26.875 1 90.88 200 ALA B O 1
ATOM 4494 N N . ALA B 1 201 ? -6.754 3.35 25.547 1 86.12 201 ALA B N 1
ATOM 4495 C CA . ALA B 1 201 ? -7.703 4.375 25.984 1 86.12 201 ALA B CA 1
ATOM 4496 C C . ALA B 1 201 ? -8.016 4.242 27.469 1 86.12 201 ALA B C 1
ATOM 4498 O O . ALA B 1 201 ? -8.125 5.242 28.188 1 86.12 201 ALA B O 1
ATOM 4499 N N . PHE B 1 202 ? -8.141 3.1 27.891 1 80.81 202 PHE B N 1
ATOM 4500 C CA . PHE B 1 202 ? -8.422 2.83 29.297 1 80.81 202 PHE B CA 1
ATOM 4501 C C . PHE B 1 202 ? -7.27 3.291 30.188 1 80.81 202 PHE B C 1
ATOM 4503 O O . PHE B 1 202 ? -7.492 3.869 31.25 1 80.81 202 PHE B O 1
ATOM 4510 N N . ALA B 1 203 ? -6.145 2.932 29.781 1 84.81 203 ALA B N 1
ATOM 4511 C CA . ALA B 1 203 ? -4.969 3.346 30.531 1 84.81 203 ALA B CA 1
ATOM 4512 C C . ALA B 1 203 ? -4.934 4.859 30.703 1 84.81 203 ALA B C 1
ATOM 4514 O O . ALA B 1 203 ? -4.586 5.359 31.781 1 84.81 203 ALA B O 1
ATOM 4515 N N . THR B 1 204 ? -5.254 5.539 29.734 1 83.88 204 THR B N 1
ATOM 4516 C CA . THR B 1 204 ? -5.293 6.996 29.797 1 83.88 204 THR B CA 1
ATOM 4517 C C . THR B 1 204 ? -6.395 7.465 30.734 1 83.88 204 THR B C 1
ATOM 4519 O O . THR B 1 204 ? -6.195 8.406 31.516 1 83.88 204 THR B O 1
ATOM 4522 N N . SER B 1 205 ? -7.484 6.875 30.734 1 77.56 205 SER B N 1
ATOM 4523 C CA . SER B 1 205 ? -8.617 7.266 31.562 1 77.56 205 SER B CA 1
ATOM 4524 C C . SER B 1 205 ? -8.328 7.047 33.031 1 77.56 205 SER B C 1
ATOM 4526 O O . SER B 1 205 ? -8.852 7.766 33.906 1 77.56 205 SER B O 1
ATOM 4528 N N . VAL B 1 206 ? -7.543 6.141 33.344 1 77.44 206 VAL B N 1
ATOM 4529 C CA . VAL B 1 206 ? -7.266 5.832 34.75 1 77.44 206 VAL B CA 1
ATOM 4530 C C . VAL B 1 206 ? -5.969 6.508 35.188 1 77.44 206 VAL B C 1
ATOM 4532 O O . VAL B 1 206 ? -5.391 6.156 36.219 1 77.44 206 VAL B O 1
ATOM 4535 N N . GLY B 1 207 ? -5.457 7.34 34.438 1 79.06 207 GLY B N 1
ATOM 4536 C CA . GLY B 1 207 ? -4.312 8.156 34.812 1 79.06 207 GLY B CA 1
ATOM 4537 C C . GLY B 1 207 ? -2.98 7.484 34.531 1 79.06 207 GLY B C 1
ATOM 4538 O O . GLY B 1 207 ? -1.945 7.895 35.062 1 79.06 207 GLY B O 1
ATOM 4539 N N . ARG B 1 208 ? -3.012 6.367 33.938 1 85 208 ARG B N 1
ATOM 4540 C CA . ARG B 1 208 ? -1.779 5.688 33.562 1 85 208 ARG B CA 1
ATOM 4541 C C . ARG B 1 208 ? -1.399 6.008 32.125 1 85 208 ARG B C 1
ATOM 4543 O O . ARG B 1 208 ? -1.229 5.102 31.297 1 85 208 ARG B O 1
ATOM 4550 N N . GLY B 1 209 ? -1.141 7.152 31.797 1 87.12 209 GLY B N 1
ATOM 4551 C CA . GLY B 1 209 ? -0.869 7.668 30.469 1 87.12 209 GLY B CA 1
ATOM 4552 C C . GLY B 1 209 ? 0.389 7.09 29.844 1 87.12 209 GLY B C 1
ATOM 4553 O O . GLY B 1 209 ? 0.506 7.016 28.625 1 87.12 209 GLY B O 1
ATOM 4554 N N . ARG B 1 210 ? 1.214 6.539 30.734 1 92.25 210 ARG B N 1
ATOM 4555 C CA . ARG B 1 210 ? 2.471 5.992 30.234 1 92.25 210 ARG B CA 1
ATOM 4556 C C . ARG B 1 210 ? 2.232 4.707 29.438 1 92.25 210 ARG B C 1
ATOM 4558 O O . ARG B 1 210 ? 2.928 4.438 28.469 1 92.25 210 ARG B O 1
ATOM 4565 N N . ILE B 1 211 ? 1.319 3.941 29.906 1 90.69 211 ILE B N 1
ATOM 4566 C CA . ILE B 1 211 ? 0.976 2.711 29.188 1 90.69 211 ILE B CA 1
ATOM 4567 C C . ILE B 1 211 ? 0.359 3.051 27.844 1 90.69 211 ILE B C 1
ATOM 4569 O O . ILE B 1 211 ? 0.654 2.398 26.828 1 90.69 211 ILE B O 1
ATOM 4573 N N . ASP B 1 212 ? -0.454 4.008 27.781 1 91.81 212 ASP B N 1
ATOM 4574 C CA . ASP B 1 212 ? -1.028 4.504 26.531 1 91.81 212 ASP B CA 1
ATOM 4575 C C . ASP B 1 212 ? 0.066 4.941 25.562 1 91.81 212 ASP B C 1
ATOM 4577 O O . ASP B 1 212 ? 0.055 4.547 24.391 1 91.81 212 ASP B O 1
ATOM 4581 N N . GLU B 1 213 ? 0.937 5.637 26.141 1 91.75 213 GLU B N 1
ATOM 4582 C CA . GLU B 1 213 ? 2.033 6.141 25.328 1 91.75 213 GLU B CA 1
ATOM 4583 C C . GLU B 1 213 ? 2.883 4.996 24.781 1 91.75 213 GLU B C 1
ATOM 4585 O O . GLU B 1 213 ? 3.273 5.012 23.609 1 91.75 213 GLU B O 1
ATOM 4590 N N . LEU B 1 214 ? 3.174 4.062 25.562 1 94.19 214 LEU B N 1
ATOM 4591 C CA . LEU B 1 214 ? 3.988 2.928 25.141 1 94.19 214 LEU B CA 1
ATOM 4592 C C . LEU B 1 214 ? 3.275 2.115 24.078 1 94.19 214 LEU B C 1
ATOM 4594 O O . LEU B 1 214 ? 3.898 1.692 23.094 1 94.19 214 LEU B O 1
ATOM 4598 N N . LEU B 1 215 ? 2.012 1.896 24.266 1 94.25 215 LEU B N 1
ATOM 4599 C CA . LEU B 1 215 ? 1.237 1.124 23.297 1 94.25 215 LEU B CA 1
ATOM 4600 C C . LEU B 1 215 ? 1.151 1.857 21.969 1 94.25 215 LEU B C 1
ATOM 4602 O O . LEU B 1 215 ? 1.333 1.252 20.906 1 94.25 215 LEU B O 1
ATOM 4606 N N . MET B 1 216 ? 1.001 3.102 22.016 1 92.31 216 MET B N 1
ATOM 4607 C CA . MET B 1 216 ? 0.865 3.871 20.781 1 92.31 216 MET B CA 1
ATOM 4608 C C . MET B 1 216 ? 2.213 4.02 20.094 1 92.31 216 MET B C 1
ATOM 4610 O O . MET B 1 216 ? 2.277 4.055 18.859 1 92.31 216 MET B O 1
ATOM 4614 N N . ARG B 1 217 ? 3.242 4.039 20.891 1 91.44 217 ARG B N 1
ATOM 4615 C CA . ARG B 1 217 ? 4.57 4.039 20.297 1 91.44 217 ARG B CA 1
ATOM 4616 C C . ARG B 1 217 ? 4.828 2.74 19.531 1 91.44 217 ARG B C 1
ATOM 4618 O O . ARG B 1 217 ? 5.426 2.75 18.453 1 91.44 217 ARG B O 1
ATOM 4625 N N . TYR B 1 218 ? 4.41 1.735 20.109 1 94.56 218 TYR B N 1
ATOM 4626 C CA . TYR B 1 218 ? 4.547 0.455 19.422 1 94.56 218 TYR B CA 1
ATOM 4627 C C . TYR B 1 218 ? 3.727 0.433 18.141 1 94.56 218 TYR B C 1
ATOM 4629 O O . TYR B 1 218 ? 4.191 -0.055 17.109 1 94.56 218 TYR B O 1
ATOM 4637 N N . VAL B 1 219 ? 2.529 0.888 18.234 1 93.75 219 VAL B N 1
ATOM 4638 C CA . VAL B 1 219 ? 1.653 0.966 17.062 1 93.75 219 VAL B CA 1
ATOM 4639 C C . VAL B 1 219 ? 2.326 1.785 15.969 1 93.75 219 VAL B C 1
ATOM 4641 O O . VAL B 1 219 ? 2.281 1.414 14.797 1 93.75 219 VAL B O 1
ATOM 4644 N N . ASP B 1 220 ? 2.996 2.828 16.359 1 88.94 220 ASP B N 1
ATOM 4645 C CA . ASP B 1 220 ? 3.693 3.674 15.391 1 88.94 220 ASP B CA 1
ATOM 4646 C C . ASP B 1 220 ? 4.832 2.91 14.711 1 88.94 220 ASP B C 1
ATOM 4648 O O . ASP B 1 220 ? 4.98 2.959 13.492 1 88.94 220 ASP B O 1
ATOM 4652 N N . VAL B 1 221 ? 5.523 2.229 15.492 1 90.12 221 VAL B N 1
ATOM 4653 C CA . VAL B 1 221 ? 6.676 1.484 14.992 1 90.12 221 VAL B CA 1
ATOM 4654 C C . VAL B 1 221 ? 6.207 0.388 14.039 1 90.12 221 VAL B C 1
ATOM 4656 O O . VAL B 1 221 ? 6.762 0.23 12.945 1 90.12 221 VAL B O 1
ATOM 4659 N N . GLN B 1 222 ? 5.234 -0.323 14.406 1 91.5 222 GLN B N 1
ATOM 4660 C CA . GLN B 1 222 ? 4.742 -1.412 13.57 1 91.5 222 GLN B CA 1
ATOM 4661 C C . GLN B 1 222 ? 4.133 -0.879 12.273 1 91.5 222 GLN B C 1
ATOM 4663 O O . GLN B 1 222 ? 4.234 -1.519 11.227 1 91.5 222 GLN B O 1
ATOM 4668 N N . SER B 1 223 ? 3.525 0.201 12.359 1 88.31 223 SER B N 1
ATOM 4669 C CA . SER B 1 223 ? 2.82 0.751 11.211 1 88.31 223 SER B CA 1
ATOM 4670 C C . SER B 1 223 ? 3.787 1.11 10.086 1 88.31 223 SER B C 1
ATOM 4672 O O . SER B 1 223 ? 3.4 1.16 8.914 1 88.31 223 SER B O 1
ATOM 4674 N N . VAL B 1 224 ? 5.02 1.342 10.43 1 84.12 224 VAL B N 1
ATOM 4675 C CA . VAL B 1 224 ? 5.961 1.79 9.406 1 84.12 224 VAL B CA 1
ATOM 4676 C C . VAL B 1 224 ? 6.918 0.655 9.055 1 84.12 224 VAL B C 1
ATOM 4678 O O . VAL B 1 224 ? 7.758 0.798 8.164 1 84.12 224 VAL B O 1
ATOM 4681 N N . PHE B 1 225 ? 6.766 -0.374 9.727 1 86.38 225 PHE B N 1
ATOM 4682 C CA . PHE B 1 225 ? 7.613 -1.527 9.453 1 86.38 225 PHE B CA 1
ATOM 4683 C C . PHE B 1 225 ? 7.332 -2.092 8.07 1 86.38 225 PHE B C 1
ATOM 4685 O O . PHE B 1 225 ? 6.176 -2.164 7.645 1 86.38 225 PHE B O 1
ATOM 4692 N N . PRO B 1 226 ? 8.375 -2.359 7.285 1 83.69 226 PRO B N 1
ATOM 4693 C CA . PRO B 1 226 ? 8.164 -2.949 5.965 1 83.69 226 PRO B CA 1
ATOM 4694 C C . PRO B 1 226 ? 7.598 -4.367 6.031 1 83.69 226 PRO B C 1
ATOM 4696 O O . PRO B 1 226 ? 8.328 -5.336 5.809 1 83.69 226 PRO B O 1
ATOM 4699 N N . ASP B 1 227 ? 6.363 -4.402 6.191 1 85.5 227 ASP B N 1
ATOM 4700 C CA . ASP B 1 227 ? 5.723 -5.672 6.516 1 85.5 227 ASP B CA 1
ATOM 4701 C C . ASP B 1 227 ? 5.766 -6.629 5.328 1 85.5 227 ASP B C 1
ATOM 4703 O O . ASP B 1 227 ? 5.832 -7.844 5.504 1 85.5 227 ASP B O 1
ATOM 4707 N N . PHE B 1 228 ? 5.715 -6.105 4.137 1 82.06 228 PHE B N 1
ATOM 4708 C CA . PHE B 1 228 ? 5.742 -6.988 2.973 1 82.06 228 PHE B CA 1
ATOM 4709 C C . PHE B 1 228 ? 7.047 -7.77 2.916 1 82.06 228 PHE B C 1
ATOM 4711 O O . PHE B 1 228 ? 7.047 -8.969 2.615 1 82.06 228 PHE B O 1
ATOM 4718 N N . MET B 1 229 ? 8.156 -7.074 3.197 1 80.12 229 MET B N 1
ATOM 4719 C CA . MET B 1 229 ? 9.461 -7.742 3.191 1 80.12 229 MET B CA 1
ATOM 4720 C C . MET B 1 229 ? 9.523 -8.82 4.27 1 80.12 229 MET B C 1
ATOM 4722 O O . MET B 1 229 ? 10.07 -9.898 4.043 1 80.12 229 MET B O 1
ATOM 4726 N N . LEU B 1 230 ? 9.008 -8.438 5.379 1 83.38 230 LEU B N 1
ATOM 4727 C CA . LEU B 1 230 ? 8.984 -9.406 6.465 1 83.38 230 LEU B CA 1
ATOM 4728 C C . LEU B 1 230 ? 8.125 -10.609 6.105 1 83.38 230 LEU B C 1
ATOM 4730 O O . LEU B 1 230 ? 8.477 -11.75 6.418 1 83.38 230 LEU B O 1
ATOM 4734 N N . LEU B 1 231 ? 6.992 -10.344 5.473 1 86.19 231 LEU B N 1
ATOM 4735 C CA . LEU B 1 231 ? 6.102 -11.422 5.047 1 86.19 231 LEU B CA 1
ATOM 4736 C C . LEU B 1 231 ? 6.805 -12.352 4.066 1 86.19 231 LEU B C 1
ATOM 4738 O O . LEU B 1 231 ? 6.664 -13.578 4.152 1 86.19 231 LEU B O 1
ATOM 4742 N N . LEU B 1 232 ? 7.52 -11.789 3.16 1 83 232 LEU B N 1
ATOM 4743 C CA . LEU B 1 232 ? 8.273 -12.594 2.201 1 83 232 LEU B CA 1
ATOM 4744 C C . LEU B 1 232 ? 9.297 -13.469 2.914 1 83 232 LEU B C 1
ATOM 4746 O O . LEU B 1 232 ? 9.422 -14.656 2.605 1 83 232 LEU B O 1
ATOM 4750 N N . LEU B 1 233 ? 9.938 -12.82 3.879 1 79.75 233 LEU B N 1
ATOM 4751 C CA . LEU B 1 233 ? 10.969 -13.539 4.621 1 79.75 233 LEU B CA 1
ATOM 4752 C C . LEU B 1 233 ? 10.359 -14.68 5.438 1 79.75 233 LEU B C 1
ATOM 4754 O O . LEU B 1 233 ? 10.883 -15.789 5.445 1 79.75 233 LEU B O 1
ATOM 4758 N N . LEU B 1 234 ? 9.297 -14.391 6.086 1 85.12 234 LEU B N 1
ATOM 4759 C CA . LEU B 1 234 ? 8.664 -15.383 6.949 1 85.12 234 LEU B CA 1
ATOM 4760 C C . LEU B 1 234 ? 8.062 -16.516 6.129 1 85.12 234 LEU B C 1
ATOM 4762 O O . LEU B 1 234 ? 8.102 -17.672 6.539 1 85.12 234 LEU B O 1
ATOM 4766 N N . THR B 1 235 ? 7.496 -16.172 4.988 1 83.81 235 THR B N 1
ATOM 4767 C CA . THR B 1 235 ? 6.949 -17.188 4.102 1 83.81 235 THR B CA 1
ATOM 4768 C C . THR B 1 235 ? 8.062 -18.062 3.52 1 83.81 235 THR B C 1
ATOM 4770 O O . THR B 1 235 ? 7.871 -19.266 3.307 1 83.81 235 THR B O 1
ATOM 4773 N N . TYR B 1 236 ? 9.141 -17.438 3.271 1 76.88 236 TYR B N 1
ATOM 4774 C CA . TYR B 1 236 ? 10.289 -18.172 2.777 1 76.88 236 TYR B CA 1
ATOM 4775 C C . TYR B 1 236 ? 10.82 -19.141 3.838 1 76.88 236 TYR B C 1
ATOM 4777 O O . TYR B 1 236 ? 11.18 -20.281 3.531 1 76.88 236 TYR B O 1
ATOM 4785 N N . LEU B 1 237 ? 10.82 -18.688 5.141 1 80.56 237 LEU B N 1
ATOM 4786 C CA . LEU B 1 237 ? 11.422 -19.438 6.23 1 80.56 237 LEU B CA 1
ATOM 4787 C C . LEU B 1 237 ? 10.477 -20.516 6.742 1 80.56 237 LEU B C 1
ATOM 4789 O O . LEU B 1 237 ? 10.914 -21.609 7.113 1 80.56 237 LEU B O 1
ATOM 4793 N N . PHE B 1 238 ? 9.188 -20.219 6.82 1 85.31 238 PHE B N 1
ATOM 4794 C CA . PHE B 1 238 ? 8.266 -21.109 7.527 1 85.31 238 PHE B CA 1
ATOM 4795 C C . PHE B 1 238 ? 7.285 -21.75 6.555 1 85.31 238 PHE B C 1
ATOM 4797 O O . PHE B 1 238 ? 6.477 -22.594 6.949 1 85.31 238 PHE B O 1
ATOM 4804 N N . GLY B 1 239 ? 7.359 -21.406 5.375 1 85.38 239 GLY B N 1
ATOM 4805 C CA . GLY B 1 239 ? 6.457 -21.969 4.379 1 85.38 239 GLY B CA 1
ATOM 4806 C C . GLY B 1 239 ? 5.383 -20.984 3.938 1 85.38 239 GLY B C 1
ATOM 4807 O O . GLY B 1 239 ? 5.207 -19.922 4.551 1 85.38 239 GLY B O 1
ATOM 4808 N N . SER B 1 240 ? 4.707 -21.328 2.9 1 87.94 240 SER B N 1
ATOM 4809 C CA . SER B 1 240 ? 3.77 -20.406 2.275 1 87.94 240 SER B CA 1
ATOM 4810 C C . SER B 1 240 ? 2.336 -20.922 2.363 1 87.94 240 SER B C 1
ATOM 4812 O O . SER B 1 240 ? 1.524 -20.672 1.471 1 87.94 240 SER B O 1
ATOM 4814 N N . GLU B 1 241 ? 2.057 -21.641 3.434 1 90 241 GLU B N 1
ATOM 4815 C CA . GLU B 1 241 ? 0.682 -22.094 3.625 1 90 241 GLU B CA 1
ATOM 4816 C C . GLU B 1 241 ? -0.263 -20.906 3.828 1 90 241 GLU B C 1
ATOM 4818 O O . GLU B 1 241 ? 0.129 -19.875 4.387 1 90 241 GLU B O 1
ATOM 4823 N N . LEU B 1 242 ? -1.491 -21.125 3.402 1 92 242 LEU B N 1
ATOM 4824 C CA . LEU B 1 242 ? -2.443 -20.016 3.402 1 92 242 LEU B CA 1
ATOM 4825 C C . LEU B 1 242 ? -2.707 -19.531 4.82 1 92 242 LEU B C 1
ATOM 4827 O O . LEU B 1 242 ? -2.852 -18.328 5.051 1 92 242 LEU B O 1
ATOM 4831 N N . TRP B 1 243 ? -2.83 -20.453 5.789 1 88.5 243 TRP B N 1
ATOM 4832 C CA . TRP B 1 243 ? -3.117 -20.047 7.16 1 88.5 243 TRP B CA 1
ATOM 4833 C C . TRP B 1 243 ? -2.012 -19.156 7.707 1 88.5 243 TRP B C 1
ATOM 4835 O O . TRP B 1 243 ? -2.281 -18.219 8.461 1 88.5 243 TRP B O 1
ATOM 4845 N N . MET B 1 244 ? -0.791 -19.484 7.371 1 89 244 MET B N 1
ATOM 4846 C CA . MET B 1 244 ? 0.341 -18.672 7.824 1 89 244 MET B CA 1
ATOM 4847 C C . MET B 1 244 ? 0.263 -17.266 7.262 1 89 244 MET B C 1
ATOM 4849 O O . MET B 1 244 ? 0.48 -16.281 7.988 1 89 244 MET B O 1
ATOM 4853 N N . ILE B 1 245 ? -0.038 -17.172 5.996 1 92 245 ILE B N 1
ATOM 4854 C CA . ILE B 1 245 ? -0.157 -15.883 5.34 1 92 245 ILE B CA 1
ATOM 4855 C C . ILE B 1 245 ? -1.266 -15.062 6.004 1 92 245 ILE B C 1
ATOM 4857 O O . ILE B 1 245 ? -1.081 -13.883 6.301 1 92 245 ILE B O 1
ATOM 4861 N N . ILE B 1 246 ? -2.381 -15.672 6.305 1 94 246 ILE B N 1
ATOM 4862 C CA . ILE B 1 246 ? -3.531 -15.016 6.914 1 94 246 ILE B CA 1
ATOM 4863 C C . ILE B 1 246 ? -3.166 -14.523 8.312 1 94 246 ILE B C 1
ATOM 4865 O O . ILE B 1 246 ? -3.477 -13.391 8.68 1 94 246 ILE B O 1
ATOM 4869 N N . LEU B 1 247 ? -2.506 -15.312 9.055 1 90.12 247 LEU B N 1
ATOM 4870 C CA . LEU B 1 247 ? -2.119 -14.945 10.414 1 90.12 247 LEU B CA 1
ATOM 4871 C C . LEU B 1 247 ? -1.128 -13.789 10.398 1 90.12 247 LEU B C 1
ATOM 4873 O O . LEU B 1 247 ? -1.198 -12.898 11.25 1 90.12 247 LEU B O 1
ATOM 4877 N N . LEU B 1 248 ? -0.252 -13.898 9.469 1 90.88 248 LEU B N 1
ATOM 4878 C CA . LEU B 1 248 ? 0.731 -12.828 9.352 1 90.88 248 LEU B CA 1
ATOM 4879 C C . LEU B 1 248 ? 0.058 -11.508 9 1 90.88 248 LEU B C 1
ATOM 4881 O O . LEU B 1 248 ? 0.412 -10.461 9.539 1 90.88 248 LEU B O 1
ATOM 4885 N N . PHE B 1 249 ? -0.888 -11.547 8.109 1 92.56 249 PHE B N 1
ATOM 4886 C CA . PHE B 1 249 ? -1.653 -10.344 7.793 1 92.56 249 PHE B CA 1
ATOM 4887 C C . PHE B 1 249 ? -2.381 -9.828 9.023 1 92.56 249 PHE B C 1
ATOM 4889 O O . PHE B 1 249 ? -2.342 -8.633 9.32 1 92.56 249 PHE B O 1
ATOM 4896 N N . GLY B 1 250 ? -3.025 -10.703 9.711 1 90.94 250 GLY B N 1
ATOM 4897 C CA . GLY B 1 250 ? -3.748 -10.312 10.906 1 90.94 250 GLY B CA 1
ATOM 4898 C C . GLY B 1 250 ? -2.859 -9.68 11.969 1 90.94 250 GLY B C 1
ATOM 4899 O O . GLY B 1 250 ? -3.234 -8.688 12.594 1 90.94 250 GLY B O 1
ATOM 4900 N N . PHE B 1 251 ? -1.694 -10.109 12.07 1 89.81 251 PHE B N 1
ATOM 4901 C CA . PHE B 1 251 ? -0.789 -9.68 13.133 1 89.81 251 PHE B CA 1
ATOM 4902 C C . PHE B 1 251 ? -0.105 -8.367 12.766 1 89.81 251 PHE B C 1
ATOM 4904 O O . PHE B 1 251 ? 0.309 -7.613 13.648 1 89.81 251 PHE B O 1
ATOM 4911 N N . PHE B 1 252 ? -0.065 -8.109 11.531 1 90.38 252 PHE B N 1
ATOM 4912 C CA . PHE B 1 252 ? 0.717 -6.941 11.133 1 90.38 252 PHE B CA 1
ATOM 4913 C C . PHE B 1 252 ? -0.187 -5.84 10.594 1 90.38 252 PHE B C 1
ATOM 4915 O O . PHE B 1 252 ? 0.295 -4.852 10.039 1 90.38 252 PHE B O 1
ATOM 4922 N N . SER B 1 253 ? -1.517 -5.938 10.781 1 92.31 253 SER B N 1
ATOM 4923 C CA . SER B 1 253 ? -2.385 -4.949 10.148 1 92.31 253 SER B CA 1
ATOM 4924 C C . SER B 1 253 ? -3.436 -4.43 11.125 1 92.31 253 SER B C 1
ATOM 4926 O O . SER B 1 253 ? -4.473 -3.906 10.711 1 92.31 253 SER B O 1
ATOM 4928 N N . TRP B 1 254 ? -3.223 -4.453 12.344 1 94.5 254 TRP B N 1
ATOM 4929 C CA . TRP B 1 254 ? -4.238 -4.102 13.328 1 94.5 254 TRP B CA 1
ATOM 4930 C C . TRP B 1 254 ? -4.043 -2.676 13.828 1 94.5 254 TRP B C 1
ATOM 4932 O O . TRP B 1 254 ? -4.867 -2.158 14.586 1 94.5 254 TRP B O 1
ATOM 4942 N N . GLU B 1 255 ? -3.008 -1.95 13.398 1 94.12 255 GLU B N 1
ATOM 4943 C CA . GLU B 1 255 ? -2.6 -0.664 13.953 1 94.12 255 GLU B CA 1
ATOM 4944 C C . GLU B 1 255 ? -3.658 0.407 13.703 1 94.12 255 GLU B C 1
ATOM 4946 O O . GLU B 1 255 ? -3.949 1.218 14.586 1 94.12 255 GLU B O 1
ATOM 4951 N N . GLY B 1 256 ? -4.215 0.396 12.539 1 91.5 256 GLY B N 1
ATOM 4952 C CA . GLY B 1 256 ? -5.238 1.376 12.211 1 91.5 256 GLY B CA 1
ATOM 4953 C C . GLY B 1 256 ? -6.484 1.242 13.062 1 91.5 256 GLY B C 1
ATOM 4954 O O . GLY B 1 256 ? -7.043 2.242 13.516 1 91.5 256 GLY B O 1
ATOM 4955 N N . ILE B 1 257 ? -6.883 0.068 13.25 1 92.75 257 ILE B N 1
ATOM 4956 C CA . ILE B 1 257 ? -8.07 -0.187 14.062 1 92.75 257 ILE B CA 1
ATOM 4957 C C . ILE B 1 257 ? -7.797 0.217 15.508 1 92.75 257 ILE B C 1
ATOM 4959 O O . ILE B 1 257 ? -8.672 0.774 16.172 1 92.75 257 ILE B O 1
ATOM 4963 N N . ALA B 1 258 ? -6.598 -0.043 15.953 1 94.06 258 ALA B N 1
ATOM 4964 C CA . ALA B 1 258 ? -6.23 0.335 17.312 1 94.06 258 ALA B CA 1
ATOM 4965 C C . ALA B 1 258 ? -6.355 1.842 17.516 1 94.06 258 ALA B C 1
ATOM 4967 O O . ALA B 1 258 ? -6.902 2.297 18.531 1 94.06 258 ALA B O 1
ATOM 4968 N N . ARG B 1 259 ? -5.918 2.551 16.609 1 92.12 259 ARG B N 1
ATOM 4969 C CA . ARG B 1 259 ? -5.988 4.004 16.703 1 92.12 259 ARG B CA 1
ATOM 4970 C C . ARG B 1 259 ? -7.434 4.492 16.641 1 92.12 259 ARG B C 1
ATOM 4972 O O . ARG B 1 259 ? -7.805 5.43 17.359 1 92.12 259 ARG B O 1
ATOM 4979 N N . THR B 1 260 ? -8.141 3.936 15.797 1 89.69 260 THR B N 1
ATOM 4980 C CA . THR B 1 260 ? -9.547 4.316 15.648 1 89.69 260 THR B CA 1
ATOM 4981 C C . THR B 1 260 ? -10.32 4.035 16.938 1 89.69 260 THR B C 1
ATOM 4983 O O . THR B 1 260 ? -11.062 4.895 17.422 1 89.69 260 THR B O 1
ATOM 4986 N N . VAL B 1 261 ? -10.125 2.883 17.453 1 88.5 261 VAL B N 1
ATOM 4987 C CA . VAL B 1 261 ? -10.836 2.488 18.672 1 88.5 261 VAL B CA 1
ATOM 4988 C C . VAL B 1 261 ? -10.375 3.354 19.844 1 88.5 261 VAL B C 1
ATOM 4990 O O . VAL B 1 261 ? -11.195 3.807 20.641 1 88.5 261 VAL B O 1
ATOM 4993 N N . ARG B 1 262 ? -9.094 3.543 19.906 1 90.31 262 ARG B N 1
ATOM 4994 C CA . ARG B 1 262 ? -8.562 4.402 20.969 1 90.31 262 ARG B CA 1
ATOM 4995 C C . ARG B 1 262 ? -9.164 5.801 20.891 1 90.31 262 ARG B C 1
ATOM 4997 O O . ARG B 1 262 ? -9.609 6.355 21.891 1 90.31 262 ARG B O 1
ATOM 5004 N N . GLY B 1 263 ? -9.156 6.391 19.719 1 87 263 GLY B N 1
ATOM 5005 C CA . GLY B 1 263 ? -9.68 7.734 19.531 1 87 263 GLY B CA 1
ATOM 5006 C C . GLY B 1 263 ? -11.141 7.859 19.922 1 87 263 GLY B C 1
ATOM 5007 O O . GLY B 1 263 ? -11.523 8.812 20.609 1 87 263 GLY B O 1
ATOM 5008 N N . GLU B 1 264 ? -11.898 6.953 19.531 1 84.12 264 GLU B N 1
ATOM 5009 C CA . GLU B 1 264 ? -13.32 6.977 19.859 1 84.12 264 GLU B CA 1
ATOM 5010 C C . GLU B 1 264 ? -13.547 6.746 21.344 1 84.12 264 GLU B C 1
ATOM 5012 O O . GLU B 1 264 ? -14.43 7.363 21.938 1 84.12 264 GLU B O 1
ATOM 5017 N N . ALA B 1 265 ? -12.812 5.855 21.844 1 82.12 265 ALA B N 1
ATOM 5018 C CA . ALA B 1 265 ? -12.938 5.559 23.281 1 82.12 265 ALA B CA 1
ATOM 5019 C C . ALA B 1 265 ? -12.578 6.777 24.125 1 82.12 265 ALA B C 1
ATOM 5021 O O . ALA B 1 265 ? -13.234 7.062 25.125 1 82.12 265 ALA B O 1
ATOM 5022 N N . LEU B 1 266 ? -11.609 7.457 23.781 1 82.75 266 LEU B N 1
ATOM 5023 C CA . LEU B 1 266 ? -11.188 8.641 24.531 1 82.75 266 LEU B CA 1
ATOM 5024 C C . LEU B 1 266 ? -12.219 9.758 24.391 1 82.75 266 LEU B C 1
ATOM 5026 O O . LEU B 1 266 ? -12.461 10.5 25.344 1 82.75 266 LEU B O 1
ATOM 5030 N N . GLN B 1 267 ? -12.688 9.898 23.25 1 79.12 267 GLN B N 1
ATOM 5031 C CA . GLN B 1 267 ? -13.711 10.914 23.031 1 79.12 267 GLN B CA 1
ATOM 5032 C C . GLN B 1 267 ? -14.938 10.648 23.906 1 79.12 267 GLN B C 1
ATOM 5034 O O . GLN B 1 267 ? -15.539 11.578 24.438 1 79.12 267 GLN B O 1
ATOM 5039 N N . ARG B 1 268 ? -15.242 9.5 24.094 1 72.88 268 ARG B N 1
ATOM 5040 C CA . ARG B 1 268 ? -16.422 9.133 24.859 1 72.88 268 ARG B CA 1
ATOM 5041 C C . ARG B 1 268 ? -16.125 9.086 26.344 1 72.88 268 ARG B C 1
ATOM 5043 O O . ARG B 1 268 ? -17.031 9.227 27.172 1 72.88 268 ARG B O 1
ATOM 5050 N N . ALA B 1 269 ? -14.922 8.688 26.641 1 69 269 ALA B N 1
ATOM 5051 C CA . ALA B 1 269 ? -14.531 8.664 28.047 1 69 269 ALA B CA 1
ATOM 5052 C C . ALA B 1 269 ? -14.648 10.047 28.672 1 69 269 ALA B C 1
ATOM 5054 O O . ALA B 1 269 ? -14.875 10.164 29.875 1 69 269 ALA B O 1
ATOM 5055 N N . SER B 1 270 ? -14.398 10.977 27.859 1 60.84 270 SER B N 1
ATOM 5056 C CA . SER B 1 270 ? -14.531 12.336 28.359 1 60.84 270 SER B CA 1
ATOM 5057 C C . SER B 1 270 ? -15.992 12.711 28.578 1 60.84 270 SER B C 1
ATOM 5059 O O . SER B 1 270 ? -16.297 13.727 29.203 1 60.84 270 SER B O 1
ATOM 5061 N N . GLU B 1 271 ? -16.766 11.742 28.234 1 59.59 271 GLU B N 1
ATOM 5062 C CA . GLU B 1 271 ? -18.188 11.969 28.422 1 59.59 271 GLU B CA 1
ATOM 5063 C C . GLU B 1 271 ? -18.625 11.57 29.828 1 59.59 271 GLU B C 1
ATOM 5065 O O . GLU B 1 271 ? -18.016 10.703 30.453 1 59.59 271 GLU B O 1
ATOM 5070 N N . GLU B 1 272 ? -19.422 12.258 30.438 1 57.75 272 GLU B N 1
ATOM 5071 C CA . GLU B 1 272 ? -19.953 12.164 31.797 1 57.75 272 GLU B CA 1
ATOM 5072 C C . GLU B 1 272 ? -20.266 10.719 32.156 1 57.75 272 GLU B C 1
ATOM 5074 O O . GLU B 1 272 ? -20.172 10.336 33.344 1 57.75 272 GLU B O 1
ATOM 5079 N N . TYR B 1 273 ? -20.516 9.953 31.297 1 54.38 273 TYR B N 1
ATOM 5080 C CA . TYR B 1 273 ? -20.969 8.594 31.609 1 54.38 273 TYR B CA 1
ATOM 5081 C C . TYR B 1 273 ? -19.812 7.75 32.125 1 54.38 273 TYR B C 1
ATOM 5083 O O . TYR B 1 273 ? -20 6.883 32.969 1 54.38 273 TYR B O 1
ATOM 5091 N N . ILE B 1 274 ? -18.672 7.871 31.672 1 57.66 274 ILE B N 1
ATOM 5092 C CA . ILE B 1 274 ? -17.547 7.07 32.156 1 57.66 274 ILE B CA 1
ATOM 5093 C C . ILE B 1 274 ? -17.219 7.438 33.594 1 57.66 274 ILE B C 1
ATOM 5095 O O . ILE B 1 274 ? -16.938 6.562 34.406 1 57.66 274 ILE B O 1
ATOM 5099 N N . THR B 1 275 ? -17.312 8.742 33.781 1 58.22 275 THR B N 1
ATOM 5100 C CA . THR B 1 275 ? -17.125 9.164 35.156 1 58.22 275 THR B CA 1
ATOM 5101 C C . THR B 1 275 ? -18.156 8.508 36.062 1 58.22 275 THR B C 1
ATOM 5103 O O . THR B 1 275 ? -17.828 8.102 37.188 1 58.22 275 THR B O 1
ATOM 5106 N N . ALA B 1 276 ? -19.281 8.406 35.469 1 58.72 276 ALA B N 1
ATOM 5107 C CA . ALA B 1 276 ? -20.359 7.793 36.25 1 58.72 276 ALA B CA 1
ATOM 5108 C C . ALA B 1 276 ? -20.125 6.297 36.438 1 58.72 276 ALA B C 1
ATOM 5110 O O . ALA B 1 276 ? -20.391 5.742 37.5 1 58.72 276 ALA B O 1
ATOM 5111 N N . ALA B 1 277 ? -19.609 5.613 35.406 1 59.56 277 ALA B N 1
ATOM 5112 C CA . ALA B 1 277 ? -19.344 4.176 35.5 1 59.56 277 ALA B CA 1
ATOM 5113 C C . ALA B 1 277 ? -18.219 3.871 36.469 1 59.56 277 ALA B C 1
ATOM 5115 O O . ALA B 1 277 ? -18.281 2.898 37.219 1 59.56 277 ALA B O 1
ATOM 5116 N N . GLU B 1 278 ? -17.203 4.684 36.469 1 59.62 278 GLU B N 1
ATOM 5117 C CA . GLU B 1 278 ? -16.094 4.547 37.406 1 59.62 278 GLU B CA 1
ATOM 5118 C C . GLU B 1 278 ? -16.594 4.738 38.844 1 59.62 278 GLU B C 1
ATOM 5120 O O . GLU B 1 278 ? -16.156 4.023 39.75 1 59.62 278 GLU B O 1
ATOM 5125 N N . ALA B 1 279 ? -17.469 5.676 38.938 1 59.12 279 ALA B N 1
ATOM 5126 C CA . ALA B 1 279 ? -18.047 5.941 40.25 1 59.12 279 ALA B CA 1
ATOM 5127 C C . ALA B 1 279 ? -18.859 4.754 40.75 1 59.12 279 ALA B C 1
ATOM 5129 O O . ALA B 1 279 ? -18.984 4.531 41.969 1 59.12 279 ALA B O 1
ATOM 5130 N N . SER B 1 280 ? -19.344 3.996 39.781 1 57.84 280 SER B N 1
ATOM 5131 C CA . SER B 1 280 ? -20.188 2.869 40.156 1 57.84 280 SER B CA 1
ATOM 5132 C C . SER B 1 280 ? -19.359 1.602 40.375 1 57.84 280 SER B C 1
ATOM 5134 O O . SER B 1 280 ? -19.906 0.539 40.656 1 57.84 280 SER B O 1
ATOM 5136 N N . GLY B 1 281 ? -18.109 1.641 40.25 1 56.59 281 GLY B N 1
ATOM 5137 C CA . GLY B 1 281 ? -17.234 0.523 40.531 1 56.59 281 GLY B CA 1
ATOM 5138 C C . GLY B 1 281 ? -17.047 -0.4 39.344 1 56.59 281 GLY B C 1
ATOM 5139 O O . GLY B 1 281 ? -16.609 -1.544 39.5 1 56.59 281 GLY B O 1
ATOM 5140 N N . ALA B 1 282 ? -17.609 -0.04 38.219 1 56.97 282 ALA B N 1
ATOM 5141 C CA . ALA B 1 282 ? -17.547 -0.939 37.062 1 56.97 282 ALA B CA 1
ATOM 5142 C C . ALA B 1 282 ? -16.109 -1.136 36.594 1 56.97 282 ALA B C 1
ATOM 5144 O O . ALA B 1 282 ? -15.289 -0.212 36.688 1 56.97 282 ALA B O 1
ATOM 5145 N N . ASN B 1 283 ? -15.828 -2.441 36.469 1 58.84 283 ASN B N 1
ATOM 5146 C CA . ASN B 1 283 ? -14.5 -2.816 36 1 58.84 283 ASN B CA 1
ATOM 5147 C C . ASN B 1 283 ? -14.227 -2.279 34.594 1 58.84 283 ASN B C 1
ATOM 5149 O O . ASN B 1 283 ? -15.148 -2.168 33.781 1 58.84 283 ASN B O 1
ATOM 5153 N N . MET B 1 284 ? -13.18 -1.729 34.406 1 56.06 284 MET B N 1
ATOM 5154 C CA . MET B 1 284 ? -12.75 -1.027 33.188 1 56.06 284 MET B CA 1
ATOM 5155 C C . MET B 1 284 ? -12.914 -1.909 31.953 1 56.06 284 MET B C 1
ATOM 5157 O O . MET B 1 284 ? -13.336 -1.435 30.906 1 56.06 284 MET B O 1
ATOM 5161 N N . LEU B 1 285 ? -12.547 -3.078 32.125 1 60.69 285 LEU B N 1
ATOM 5162 C CA . LEU B 1 285 ? -12.719 -4.016 31.031 1 60.69 285 LEU B CA 1
ATOM 5163 C C . LEU B 1 285 ? -14.195 -4.125 30.641 1 60.69 285 LEU B C 1
ATOM 5165 O O . LEU B 1 285 ? -14.516 -4.25 29.453 1 60.69 285 LEU B O 1
ATOM 5169 N N . TYR B 1 286 ? -14.867 -3.98 31.703 1 62.03 286 TYR B N 1
ATOM 5170 C CA . TYR B 1 286 ? -16.297 -4.008 31.453 1 62.03 286 TYR B CA 1
ATOM 5171 C C . TYR B 1 286 ? -16.75 -2.779 30.672 1 62.03 286 TYR B C 1
ATOM 5173 O O . TYR B 1 286 ? -17.516 -2.893 29.719 1 62.03 286 TYR B O 1
ATOM 5181 N N . ILE B 1 287 ? -16.266 -1.685 31 1 61.62 287 ILE B N 1
ATOM 5182 C CA . ILE B 1 287 ? -16.641 -0.433 30.344 1 61.62 287 ILE B CA 1
ATOM 5183 C C . ILE B 1 287 ? -16.172 -0.452 28.891 1 61.62 287 ILE B C 1
ATOM 5185 O O . ILE B 1 287 ? -16.906 -0.064 27.984 1 61.62 287 ILE B O 1
ATOM 5189 N N . VAL B 1 288 ? -15.055 -0.958 28.766 1 63.16 288 VAL B N 1
ATOM 5190 C CA . VAL B 1 288 ? -14.469 -0.99 27.438 1 63.16 288 VAL B CA 1
ATOM 5191 C C . VAL B 1 288 ? -15.273 -1.933 26.531 1 63.16 288 VAL B C 1
ATOM 5193 O O . VAL B 1 288 ? -15.641 -1.571 25.422 1 63.16 288 VAL B O 1
ATOM 5196 N N . ARG B 1 289 ? -15.539 -3.062 27.078 1 65 289 ARG B N 1
ATOM 5197 C CA . ARG B 1 289 ? -16.188 -4.102 26.281 1 65 289 ARG B CA 1
ATOM 5198 C C . ARG B 1 289 ? -17.672 -3.779 26.078 1 65 289 ARG B C 1
ATOM 5200 O O . ARG B 1 289 ? -18.219 -4.078 25.016 1 65 289 ARG B O 1
ATOM 5207 N N . GLN B 1 290 ? -18.188 -3.109 27.078 1 62.41 290 GLN B N 1
ATOM 5208 C CA . GLN B 1 290 ? -19.641 -2.939 27.047 1 62.41 290 GLN B CA 1
ATOM 5209 C C . GLN B 1 290 ? -20.016 -1.581 26.453 1 62.41 290 GLN B C 1
ATOM 5211 O O . GLN B 1 290 ? -21.094 -1.43 25.859 1 62.41 290 GLN B O 1
ATOM 5216 N N . HIS B 1 291 ? -19.141 -0.75 26.625 1 61.56 291 HIS B N 1
ATOM 5217 C CA . HIS B 1 291 ? -19.562 0.597 26.266 1 61.56 291 HIS B CA 1
ATOM 5218 C C . HIS B 1 291 ? -18.688 1.157 25.141 1 61.56 291 HIS B C 1
ATOM 5220 O O . HIS B 1 291 ? -19.188 1.66 24.141 1 61.56 291 HIS B O 1
ATOM 5226 N N . LEU B 1 292 ? -17.5 0.951 25.281 1 63.59 292 LEU B N 1
ATOM 5227 C CA . LEU B 1 292 ? -16.609 1.659 24.375 1 63.59 292 LEU B CA 1
ATOM 5228 C C . LEU B 1 292 ? -16.531 0.955 23.016 1 63.59 292 LEU B C 1
ATOM 5230 O O . LEU B 1 292 ? -16.656 1.595 21.969 1 63.59 292 LEU B O 1
ATOM 5234 N N . ILE B 1 293 ? -16.469 -0.334 23.078 1 65.31 293 ILE B N 1
ATOM 5235 C CA . ILE B 1 293 ? -16.281 -1.098 21.844 1 65.31 293 ILE B CA 1
ATOM 5236 C C . ILE B 1 293 ? -17.578 -1.081 21.031 1 65.31 293 ILE B C 1
ATOM 5238 O O . ILE B 1 293 ? -17.547 -0.793 19.828 1 65.31 293 ILE B O 1
ATOM 5242 N N . PRO B 1 294 ? -18.672 -1.295 21.719 1 66.88 294 PRO B N 1
ATOM 5243 C CA . PRO B 1 294 ? -19.906 -1.272 20.938 1 66.88 294 PRO B CA 1
ATOM 5244 C C . PRO B 1 294 ? -20.203 0.096 20.328 1 66.88 294 PRO B C 1
ATOM 5246 O O . PRO B 1 294 ? -20.781 0.18 19.234 1 66.88 294 PRO B O 1
ATOM 5249 N N . ASN B 1 295 ? -19.734 1.103 20.938 1 66.94 295 ASN B N 1
ATOM 5250 C CA . ASN B 1 295 ? -19.969 2.447 20.422 1 66.94 295 ASN B CA 1
ATOM 5251 C C . ASN B 1 295 ? -19.016 2.789 19.281 1 66.94 295 ASN B C 1
ATOM 5253 O O . ASN B 1 295 ? -19.219 3.779 18.578 1 66.94 295 ASN B O 1
ATOM 5257 N N . SER B 1 296 ? -18.062 1.949 19.156 1 79.12 296 SER B N 1
ATOM 5258 C CA . SER B 1 296 ? -17.109 2.154 18.062 1 79.12 296 SER B CA 1
ATOM 5259 C C . SER B 1 296 ? -17.359 1.178 16.922 1 79.12 296 SER B C 1
ATOM 5261 O O . SER B 1 296 ? -16.5 1.007 16.047 1 79.12 296 SER B O 1
ATOM 5263 N N . ALA B 1 297 ? -18.531 0.569 16.984 1 80.62 297 ALA B N 1
ATOM 5264 C CA . ALA B 1 297 ? -18.844 -0.496 16.031 1 80.62 297 ALA B CA 1
ATOM 5265 C C . ALA B 1 297 ? -18.891 0.041 14.609 1 80.62 297 ALA B C 1
ATOM 5267 O O . ALA B 1 297 ? -18.375 -0.595 13.68 1 80.62 297 ALA B O 1
ATOM 5268 N N . ASN B 1 298 ? -19.438 1.221 14.453 1 82.19 298 ASN B N 1
ATOM 5269 C CA . ASN B 1 298 ? -19.547 1.797 13.117 1 82.19 298 ASN B CA 1
ATOM 5270 C C . ASN B 1 298 ? -18.172 2.082 12.523 1 82.19 298 ASN B C 1
ATOM 5272 O O . ASN B 1 298 ? -17.891 1.717 11.375 1 82.19 298 ASN B O 1
ATOM 5276 N N . SER B 1 299 ? -17.312 2.617 13.359 1 86.12 299 SER B N 1
ATOM 5277 C CA . SER B 1 299 ? -15.961 2.951 12.891 1 86.12 299 SER B CA 1
ATOM 5278 C C . SER B 1 299 ? -15.148 1.694 12.609 1 86.12 299 SER B C 1
ATOM 5280 O O . SER B 1 299 ? -14.344 1.667 11.672 1 86.12 299 SER B O 1
ATOM 5282 N N . ILE B 1 300 ? -15.398 0.708 13.398 1 87.88 300 ILE B N 1
ATOM 5283 C CA . ILE B 1 300 ? -14.688 -0.555 13.227 1 87.88 300 ILE B CA 1
ATOM 5284 C C . ILE B 1 300 ? -15.125 -1.215 11.914 1 87.88 300 ILE B C 1
ATOM 5286 O O . ILE B 1 300 ? -14.289 -1.689 11.148 1 87.88 300 ILE B O 1
ATOM 5290 N N . ILE B 1 301 ? -16.406 -1.206 11.648 1 85.75 301 ILE B N 1
ATOM 5291 C CA . ILE B 1 301 ? -16.953 -1.823 10.445 1 85.75 301 ILE B CA 1
ATOM 5292 C C . ILE B 1 301 ? -16.406 -1.106 9.211 1 85.75 301 ILE B C 1
ATOM 5294 O O . ILE B 1 301 ? -16.016 -1.75 8.234 1 85.75 301 ILE B O 1
ATOM 5298 N N . ILE B 1 302 ? -16.375 0.168 9.281 1 86.62 302 ILE B N 1
ATOM 5299 C CA . ILE B 1 302 ? -15.859 0.96 8.164 1 86.62 302 ILE B CA 1
ATOM 5300 C C . ILE B 1 302 ? -14.391 0.631 7.938 1 86.62 302 ILE B C 1
ATOM 5302 O O . ILE B 1 302 ? -13.984 0.332 6.809 1 86.62 302 ILE B O 1
ATOM 5306 N N . SER B 1 303 ? -13.648 0.649 9 1 88.94 303 SER B N 1
ATOM 5307 C CA . SER B 1 303 ? -12.219 0.37 8.898 1 88.94 303 SER B CA 1
ATOM 5308 C C . SER B 1 303 ? -11.969 -1.044 8.391 1 88.94 303 SER B C 1
ATOM 5310 O O . SER B 1 303 ? -11.047 -1.27 7.602 1 88.94 303 SER B O 1
ATOM 5312 N N . ALA B 1 304 ? -12.727 -1.952 8.836 1 89.06 304 ALA B N 1
ATOM 5313 C CA . ALA B 1 304 ? -12.594 -3.346 8.414 1 89.06 304 ALA B CA 1
ATOM 5314 C C . ALA B 1 304 ? -12.883 -3.502 6.926 1 89.06 304 ALA B C 1
ATOM 5316 O O . ALA B 1 304 ? -12.141 -4.188 6.215 1 89.06 304 ALA B O 1
ATOM 5317 N N . THR B 1 305 ? -13.953 -2.848 6.508 1 88.88 305 THR B N 1
ATOM 5318 C CA . THR B 1 305 ? -14.359 -2.965 5.109 1 88.88 305 THR B CA 1
ATOM 5319 C C . THR B 1 305 ? -13.297 -2.359 4.191 1 88.88 305 THR B C 1
ATOM 5321 O O . THR B 1 305 ? -13 -2.91 3.129 1 88.88 305 THR B O 1
ATOM 5324 N N . VAL B 1 306 ? -12.703 -1.356 4.633 1 86.62 306 VAL B N 1
ATOM 5325 C CA . VAL B 1 306 ? -11.711 -0.657 3.82 1 86.62 306 VAL B CA 1
ATOM 5326 C C . VAL B 1 306 ? -10.414 -1.452 3.795 1 86.62 306 VAL B C 1
ATOM 5328 O O . VAL B 1 306 ? -9.648 -1.374 2.83 1 86.62 306 VAL B O 1
ATOM 5331 N N . GLY B 1 307 ? -10.211 -2.273 4.789 1 91.38 307 GLY B N 1
ATOM 5332 C CA . GLY B 1 307 ? -8.961 -3.014 4.91 1 91.38 307 GLY B CA 1
ATOM 5333 C C . GLY B 1 307 ? -8.969 -4.312 4.125 1 91.38 307 GLY B C 1
ATOM 5334 O O . GLY B 1 307 ? -7.906 -4.812 3.742 1 91.38 307 GLY B O 1
ATOM 5335 N N . ILE B 1 308 ? -10.047 -4.824 3.725 1 95 308 ILE B N 1
ATOM 5336 C CA . ILE B 1 308 ? -10.195 -6.152 3.145 1 95 308 ILE B CA 1
ATOM 5337 C C . ILE B 1 308 ? -9.469 -6.219 1.805 1 95 308 ILE B C 1
ATOM 5339 O O . ILE B 1 308 ? -8.711 -7.16 1.544 1 95 308 ILE B O 1
ATOM 5343 N N . PRO B 1 309 ? -9.641 -5.219 0.953 1 93.75 309 PRO B N 1
ATOM 5344 C CA . PRO B 1 309 ? -8.945 -5.293 -0.335 1 93.75 309 PRO B CA 1
ATOM 5345 C C . PRO B 1 309 ? -7.43 -5.41 -0.183 1 93.75 309 PRO B C 1
ATOM 5347 O O . PRO B 1 309 ? -6.777 -6.078 -0.989 1 93.75 309 PRO B O 1
ATOM 5350 N N . GLY B 1 310 ? -6.949 -4.801 0.825 1 91.69 310 GLY B N 1
ATOM 5351 C CA . GLY B 1 310 ? -5.516 -4.898 1.066 1 91.69 310 GLY B CA 1
ATOM 5352 C C . GLY B 1 310 ? -5.051 -6.32 1.317 1 91.69 310 GLY B C 1
ATOM 5353 O O . GLY B 1 310 ? -3.98 -6.719 0.855 1 91.69 310 GLY B O 1
ATOM 5354 N N . PHE B 1 311 ? -5.793 -7.059 2.031 1 94.88 311 PHE B N 1
ATOM 5355 C CA . PHE B 1 311 ? -5.453 -8.445 2.328 1 94.88 311 PHE B CA 1
ATOM 5356 C C . PHE B 1 311 ? -5.559 -9.312 1.075 1 94.88 311 PHE B C 1
ATOM 5358 O O . PHE B 1 311 ? -4.691 -10.148 0.819 1 94.88 311 PHE B O 1
ATOM 5365 N N . ILE B 1 312 ? -6.613 -9.055 0.349 1 95.94 312 ILE B N 1
ATOM 5366 C CA . ILE B 1 312 ? -6.836 -9.828 -0.869 1 95.94 312 ILE B CA 1
ATOM 5367 C C . ILE B 1 312 ? -5.699 -9.57 -1.856 1 95.94 312 ILE B C 1
ATOM 5369 O O . ILE B 1 312 ? -5.105 -10.516 -2.385 1 95.94 312 ILE B O 1
ATOM 5373 N N . LEU B 1 313 ? -5.371 -8.352 -2.027 1 92.88 313 LEU B N 1
ATOM 5374 C CA . LEU B 1 313 ? -4.301 -7.988 -2.947 1 92.88 313 LEU B CA 1
ATOM 5375 C C . LEU B 1 313 ? -2.947 -8.469 -2.432 1 92.88 313 LEU B C 1
ATOM 5377 O O . LEU B 1 313 ? -2.08 -8.859 -3.217 1 92.88 313 LEU B O 1
ATOM 5381 N N . GLY B 1 314 ? -2.789 -8.352 -1.137 1 91.06 314 GLY B N 1
ATOM 5382 C CA . GLY B 1 314 ? -1.556 -8.836 -0.542 1 91.06 314 GLY B CA 1
ATOM 5383 C C . GLY B 1 314 ? -1.304 -10.305 -0.813 1 91.06 314 GLY B C 1
ATOM 5384 O O . GLY B 1 314 ? -0.208 -10.688 -1.229 1 91.06 314 GLY B O 1
ATOM 5385 N N . GLU B 1 315 ? -2.271 -11.086 -0.572 1 94.38 315 GLU B N 1
ATOM 5386 C CA . GLU B 1 315 ? -2.143 -12.516 -0.842 1 94.38 315 GLU B CA 1
ATOM 5387 C C . GLU B 1 315 ? -1.94 -12.781 -2.332 1 94.38 315 GLU B C 1
ATOM 5389 O O . GLU B 1 315 ? -1.121 -13.617 -2.713 1 94.38 315 GLU B O 1
ATOM 5394 N N . ALA B 1 316 ? -2.711 -12.117 -3.139 1 94.19 316 ALA B N 1
ATOM 5395 C CA . ALA B 1 316 ? -2.572 -12.289 -4.582 1 94.19 316 ALA B CA 1
ATOM 5396 C C . ALA B 1 316 ? -1.164 -11.938 -5.047 1 94.19 316 ALA B C 1
ATOM 5398 O O . ALA B 1 316 ? -0.608 -12.594 -5.93 1 94.19 316 ALA B O 1
ATOM 5399 N N . SER B 1 317 ? -0.66 -10.938 -4.477 1 89.94 317 SER B N 1
ATOM 5400 C CA . SER B 1 317 ? 0.692 -10.516 -4.828 1 89.94 317 SER B CA 1
ATOM 5401 C C . SER B 1 317 ? 1.722 -11.562 -4.418 1 89.94 317 SER B C 1
ATOM 5403 O O . SER B 1 317 ? 2.643 -11.867 -5.18 1 89.94 317 SER B O 1
ATOM 5405 N N . LEU B 1 318 ? 1.634 -12.078 -3.244 1 89.62 318 LEU B N 1
ATOM 5406 C CA . LEU B 1 318 ? 2.531 -13.125 -2.783 1 89.62 318 LEU B CA 1
ATOM 5407 C C . LEU B 1 318 ? 2.432 -14.359 -3.676 1 89.62 318 LEU B C 1
ATOM 5409 O O . LEU B 1 318 ? 3.449 -14.953 -4.043 1 89.62 318 LEU B O 1
ATOM 5413 N N . ALA B 1 319 ? 1.212 -14.68 -4 1 92.5 319 ALA B N 1
ATOM 5414 C CA . ALA B 1 319 ? 0.983 -15.844 -4.863 1 92.5 319 ALA B CA 1
ATOM 5415 C C . ALA B 1 319 ? 1.561 -15.609 -6.258 1 92.5 319 ALA B C 1
ATOM 5417 O O . ALA B 1 319 ? 2.16 -16.516 -6.844 1 92.5 319 ALA B O 1
ATOM 5418 N N . PHE B 1 320 ? 1.379 -14.477 -6.727 1 90.06 320 PHE B N 1
ATOM 5419 C CA . PHE B 1 320 ? 1.912 -14.094 -8.031 1 90.06 320 PHE B CA 1
ATOM 5420 C C . PHE B 1 320 ? 3.43 -14.234 -8.055 1 90.06 320 PHE B C 1
ATOM 5422 O O . PHE B 1 320 ? 4.008 -14.602 -9.086 1 90.06 320 PHE B O 1
ATOM 5429 N N . LEU B 1 321 ? 4.012 -14.016 -6.938 1 86.19 321 LEU B N 1
ATOM 5430 C CA . LEU B 1 321 ? 5.465 -14.047 -6.828 1 86.19 321 LEU B CA 1
ATOM 5431 C C . LEU B 1 321 ? 5.961 -15.453 -6.516 1 86.19 321 LEU B C 1
ATOM 5433 O O . LEU B 1 321 ? 7.164 -15.68 -6.406 1 86.19 321 LEU B O 1
ATOM 5437 N N . GLY B 1 322 ? 5.059 -16.297 -6.324 1 87.56 322 GLY B N 1
ATOM 5438 C CA . GLY B 1 322 ? 5.441 -17.688 -6.109 1 87.56 322 GLY B CA 1
ATOM 5439 C C . GLY B 1 322 ? 5.43 -18.094 -4.645 1 87.56 322 GLY B C 1
ATOM 5440 O O . GLY B 1 322 ? 5.777 -19.219 -4.305 1 87.56 322 GLY B O 1
ATOM 5441 N N . PHE B 1 323 ? 5.043 -17.156 -3.797 1 86.75 323 PHE B N 1
ATOM 5442 C CA . PHE B 1 323 ? 5.016 -17.438 -2.365 1 86.75 323 PHE B CA 1
ATOM 5443 C C . PHE B 1 323 ? 3.629 -17.891 -1.932 1 86.75 323 PHE B C 1
ATOM 5445 O O . PHE B 1 323 ? 3.006 -17.281 -1.067 1 86.75 323 PHE B O 1
ATOM 5452 N N . SER B 1 324 ? 3.176 -18.875 -2.5 1 87.94 324 SER B N 1
ATOM 5453 C CA . SER B 1 324 ? 1.891 -19.484 -2.193 1 87.94 324 SER B CA 1
ATOM 5454 C C . SER B 1 324 ? 1.984 -21.016 -2.25 1 87.94 324 SER B C 1
ATOM 5456 O O . SER B 1 324 ? 2.775 -21.562 -3.018 1 87.94 324 SER B O 1
ATOM 5458 N N . ASP B 1 325 ? 1.271 -21.625 -1.396 1 89.5 325 ASP B N 1
ATOM 5459 C CA . ASP B 1 325 ? 1.201 -23.078 -1.422 1 89.5 325 ASP B CA 1
ATOM 5460 C C . ASP B 1 325 ? 0.618 -23.578 -2.742 1 89.5 325 ASP B C 1
ATOM 5462 O O . ASP B 1 325 ? -0.394 -23.062 -3.215 1 89.5 325 ASP B O 1
ATOM 5466 N N . PRO B 1 326 ? 1.279 -24.547 -3.326 1 86.38 326 PRO B N 1
ATOM 5467 C CA . PRO B 1 326 ? 0.824 -25.062 -4.621 1 86.38 326 PRO B CA 1
ATOM 5468 C C . PRO B 1 326 ? -0.58 -25.656 -4.562 1 86.38 326 PRO B C 1
ATOM 5470 O O . PRO B 1 326 ? -1.245 -25.797 -5.594 1 86.38 326 PRO B O 1
ATOM 5473 N N . THR B 1 327 ? -1.038 -25.953 -3.422 1 86.31 327 THR B N 1
ATOM 5474 C CA . THR B 1 327 ? -2.352 -26.578 -3.287 1 86.31 327 THR B CA 1
ATOM 5475 C C . THR B 1 327 ? -3.436 -25.516 -3.131 1 86.31 327 THR B C 1
ATOM 5477 O O . THR B 1 327 ? -4.629 -25.828 -3.115 1 86.31 327 THR B O 1
ATOM 5480 N N . THR B 1 328 ? -2.977 -24.328 -3.035 1 90.75 328 THR B N 1
ATOM 5481 C CA . THR B 1 328 ? -3.922 -23.219 -2.947 1 90.75 328 THR B CA 1
ATOM 5482 C C . THR B 1 328 ? -4.172 -22.609 -4.324 1 90.75 328 THR B C 1
ATOM 5484 O O . THR B 1 328 ? -3.242 -22.109 -4.969 1 90.75 328 THR B O 1
ATOM 5487 N N . TYR B 1 329 ? -5.441 -22.672 -4.703 1 93.69 329 TYR B N 1
ATOM 5488 C CA . TYR B 1 329 ? -5.793 -22.156 -6.02 1 93.69 329 TYR B CA 1
ATOM 5489 C C . TYR B 1 329 ? -6.289 -20.719 -5.93 1 93.69 329 TYR B C 1
ATOM 5491 O O . TYR B 1 329 ? -7.492 -20.469 -6.012 1 93.69 329 TYR B O 1
ATOM 5499 N N . SER B 1 330 ? -5.371 -19.828 -5.828 1 95.75 330 SER B N 1
ATOM 5500 C CA . SER B 1 330 ? -5.723 -18.422 -5.703 1 95.75 330 SER B CA 1
ATOM 5501 C C . SER B 1 330 ? -5.633 -17.703 -7.051 1 95.75 330 SER B C 1
ATOM 5503 O O . SER B 1 330 ? -5.008 -18.219 -7.984 1 95.75 330 SER B O 1
ATOM 5505 N N . TRP B 1 331 ? -6.316 -16.594 -7.148 1 96.94 331 TRP B N 1
ATOM 5506 C CA . TRP B 1 331 ? -6.27 -15.789 -8.359 1 96.94 331 TRP B CA 1
ATOM 5507 C C . TRP B 1 331 ? -4.84 -15.352 -8.664 1 96.94 331 TRP B C 1
ATOM 5509 O O . TRP B 1 331 ? -4.422 -15.336 -9.828 1 96.94 331 TRP B O 1
ATOM 5519 N N . GLY B 1 332 ? -4.094 -14.977 -7.602 1 95.25 332 GLY B N 1
ATOM 5520 C CA . GLY B 1 332 ? -2.715 -14.562 -7.785 1 95.25 332 GLY B CA 1
ATOM 5521 C C . GLY B 1 332 ? -1.854 -15.625 -8.445 1 95.25 332 GLY B C 1
ATOM 5522 O O . GLY B 1 332 ? -1.044 -15.32 -9.32 1 95.25 332 GLY B O 1
ATOM 5523 N N . ARG B 1 333 ? -2.025 -16.797 -8.07 1 94.38 333 ARG B N 1
ATOM 5524 C CA . ARG B 1 333 ? -1.274 -17.906 -8.656 1 94.38 333 ARG B CA 1
ATOM 5525 C C . ARG B 1 333 ? -1.656 -18.125 -10.117 1 94.38 333 ARG B C 1
ATOM 5527 O O . ARG B 1 333 ? -0.789 -18.344 -10.961 1 94.38 333 ARG B O 1
ATOM 5534 N N . THR B 1 334 ? -2.953 -18.109 -10.352 1 95.81 334 THR B N 1
ATOM 5535 C CA . THR B 1 334 ? -3.418 -18.297 -11.719 1 95.81 334 THR B CA 1
ATOM 5536 C C . THR B 1 334 ? -2.881 -17.188 -12.625 1 95.81 334 THR B C 1
ATOM 5538 O O . THR B 1 334 ? -2.455 -17.453 -13.75 1 95.81 334 THR B O 1
ATOM 5541 N N . ILE B 1 335 ? -2.91 -15.977 -12.156 1 94.12 335 ILE B N 1
ATOM 5542 C CA . ILE B 1 335 ? -2.379 -14.859 -12.922 1 94.12 335 ILE B CA 1
ATOM 5543 C C . ILE B 1 335 ? -0.897 -15.086 -13.211 1 94.12 335 ILE B C 1
ATOM 5545 O O . ILE B 1 335 ? -0.431 -14.836 -14.328 1 94.12 335 ILE B O 1
ATOM 5549 N N . ALA B 1 336 ? -0.144 -15.578 -12.266 1 91.62 336 ALA B N 1
ATOM 5550 C CA . ALA B 1 336 ? 1.287 -15.836 -12.414 1 91.62 336 ALA B CA 1
ATOM 5551 C C . ALA B 1 336 ? 1.561 -16.844 -13.516 1 91.62 336 ALA B C 1
ATOM 5553 O O . ALA B 1 336 ? 2.486 -16.672 -14.312 1 91.62 336 ALA B O 1
ATOM 5554 N N . THR B 1 337 ? 0.761 -17.875 -13.57 1 91.5 337 THR B N 1
ATOM 5555 C CA . THR B 1 337 ? 0.973 -18.938 -14.547 1 91.5 337 THR B CA 1
ATOM 5556 C C . THR B 1 337 ? 0.646 -18.453 -15.953 1 91.5 337 THR B C 1
ATOM 5558 O O . THR B 1 337 ? 1.146 -19 -16.938 1 91.5 337 THR B O 1
ATOM 5561 N N . GLY B 1 338 ? -0.173 -17.453 -16.031 1 91.62 338 GLY B N 1
ATOM 5562 C CA . GLY B 1 338 ? -0.588 -16.922 -17.328 1 91.62 338 GLY B CA 1
ATOM 5563 C C . GLY B 1 338 ? 0.337 -15.852 -17.875 1 91.62 338 GLY B C 1
ATOM 5564 O O . GLY B 1 338 ? 0.246 -15.477 -19.047 1 91.62 338 GLY B O 1
ATOM 5565 N N . GLN B 1 339 ? 1.257 -15.43 -17.078 1 85.19 339 GLN B N 1
ATOM 5566 C CA . GLN B 1 339 ? 2.107 -14.305 -17.469 1 85.19 339 GLN B CA 1
ATOM 5567 C C . GLN B 1 339 ? 2.982 -14.664 -18.672 1 85.19 339 GLN B C 1
ATOM 5569 O O . GLN B 1 339 ? 3.152 -13.852 -19.578 1 85.19 339 GLN B O 1
ATOM 5574 N N . VAL B 1 340 ? 3.521 -15.859 -18.672 1 82.06 340 VAL B N 1
ATOM 5575 C CA . VAL B 1 340 ? 4.469 -16.297 -19.688 1 82.06 340 VAL B CA 1
ATOM 5576 C C . VAL B 1 340 ? 3.734 -16.516 -21 1 82.06 340 VAL B C 1
ATOM 5578 O O . VAL B 1 340 ? 4.344 -16.469 -22.078 1 82.06 340 VAL B O 1
ATOM 5581 N N . ASN B 1 341 ? 2.465 -16.672 -20.906 1 84.31 341 ASN B N 1
ATOM 5582 C CA . ASN B 1 341 ? 1.678 -17 -22.094 1 84.31 341 ASN B CA 1
ATOM 5583 C C . ASN B 1 341 ? 0.745 -15.867 -22.484 1 84.31 341 ASN B C 1
ATOM 5585 O O . ASN B 1 341 ? -0.277 -16.094 -23.125 1 84.31 341 ASN B O 1
ATOM 5589 N N . LEU B 1 342 ? 1.121 -14.688 -22.156 1 85.12 342 LEU B N 1
ATOM 5590 C CA . LEU B 1 342 ? 0.21 -13.562 -22.359 1 85.12 342 LEU B CA 1
ATOM 5591 C C . LEU B 1 342 ? -0.065 -13.336 -23.844 1 85.12 342 LEU B C 1
ATOM 5593 O O . LEU B 1 342 ? -1.179 -12.969 -24.219 1 85.12 342 LEU B O 1
ATOM 5597 N N . ALA B 1 343 ? 0.828 -13.586 -24.688 1 84.75 343 ALA B N 1
ATOM 5598 C CA . ALA B 1 343 ? 0.688 -13.328 -26.125 1 84.75 343 ALA B CA 1
ATOM 5599 C C . ALA B 1 343 ? -0.214 -14.359 -26.781 1 84.75 343 ALA B C 1
ATOM 5601 O O . ALA B 1 343 ? -0.984 -14.031 -27.688 1 84.75 343 ALA B O 1
ATOM 5602 N N . SER B 1 344 ? -0.159 -15.594 -26.359 1 88.88 344 SER B N 1
ATOM 5603 C CA . SER B 1 344 ? -0.867 -16.672 -27.031 1 88.88 344 SER B CA 1
ATOM 5604 C C . SER B 1 344 ? -2.096 -17.109 -26.234 1 88.88 344 SER B C 1
ATOM 5606 O O . SER B 1 344 ? -3.045 -17.656 -26.812 1 88.88 344 SER B O 1
ATOM 5608 N N . ALA B 1 345 ? -2.033 -16.906 -24.969 1 93.94 345 ALA B N 1
ATOM 5609 C CA . ALA B 1 345 ? -3.121 -17.359 -24.094 1 93.94 345 ALA B CA 1
ATOM 5610 C C . ALA B 1 345 ? -3.436 -16.312 -23.016 1 93.94 345 ALA B C 1
ATOM 5612 O O . ALA B 1 345 ? -3.385 -16.625 -21.828 1 93.94 345 ALA B O 1
ATOM 5613 N N . TRP B 1 346 ? -3.994 -15.164 -23.453 1 92.31 346 TRP B N 1
ATOM 5614 C CA . TRP B 1 346 ? -4.168 -14.016 -22.578 1 92.31 346 TRP B CA 1
ATOM 5615 C C . TRP B 1 346 ? -5.242 -14.281 -21.531 1 92.31 346 TRP B C 1
ATOM 5617 O O . TRP B 1 346 ? -5.234 -13.672 -20.453 1 92.31 346 TRP B O 1
ATOM 5627 N N . TRP B 1 347 ? -6.176 -15.234 -21.75 1 96.19 347 TRP B N 1
ATOM 5628 C CA . TRP B 1 347 ? -7.32 -15.453 -20.875 1 96.19 347 TRP B CA 1
ATOM 5629 C C . TRP B 1 347 ? -6.875 -16.031 -19.531 1 96.19 347 TRP B C 1
ATOM 5631 O O . TRP B 1 347 ? -7.559 -15.875 -18.516 1 96.19 347 TRP B O 1
ATOM 5641 N N . ILE B 1 348 ? -5.73 -16.688 -19.531 1 95.88 348 ILE B N 1
ATOM 5642 C CA . ILE B 1 348 ? -5.25 -17.344 -18.312 1 95.88 348 ILE B CA 1
ATOM 5643 C C . ILE B 1 348 ? -4.945 -16.312 -17.25 1 95.88 348 ILE B C 1
ATOM 5645 O O . ILE B 1 348 ? -5.309 -16.484 -16.078 1 95.88 348 ILE B O 1
ATOM 5649 N N . ALA B 1 349 ? -4.336 -15.234 -17.609 1 93.88 349 ALA B N 1
ATOM 5650 C CA . ALA B 1 349 ? -3.975 -14.188 -16.656 1 93.88 349 ALA B CA 1
ATOM 5651 C C . ALA B 1 349 ? -5.074 -13.133 -16.562 1 93.88 349 ALA B C 1
ATOM 5653 O O . ALA B 1 349 ? -5.383 -12.656 -15.461 1 93.88 349 ALA B O 1
ATOM 5654 N N . THR B 1 350 ? -5.715 -12.836 -17.609 1 93.81 350 THR B N 1
ATOM 5655 C CA . THR B 1 350 ? -6.602 -11.68 -17.688 1 93.81 350 THR B CA 1
ATOM 5656 C C . THR B 1 350 ? -7.914 -11.961 -16.969 1 93.81 350 THR B C 1
ATOM 5658 O O . THR B 1 350 ? -8.438 -11.094 -16.25 1 93.81 350 THR B O 1
ATOM 5661 N N . ILE B 1 351 ? -8.445 -13.078 -17.109 1 96.75 351 ILE B N 1
ATOM 5662 C CA . ILE B 1 351 ? -9.773 -13.352 -16.562 1 96.75 351 ILE B CA 1
ATOM 5663 C C . ILE B 1 351 ? -9.719 -13.344 -15.039 1 96.75 351 ILE B C 1
ATOM 5665 O O . ILE B 1 351 ? -10.477 -12.617 -14.383 1 96.75 351 ILE B O 1
ATOM 5669 N N . PRO B 1 352 ? -8.805 -14.141 -14.398 1 96.69 352 PRO B N 1
ATOM 5670 C CA . PRO B 1 352 ? -8.719 -14 -12.938 1 96.69 352 PRO B CA 1
ATOM 5671 C C . PRO B 1 352 ? -8.336 -12.586 -12.508 1 96.69 352 PRO B C 1
ATOM 5673 O O . PRO B 1 352 ? -8.773 -12.125 -11.445 1 96.69 352 PRO B O 1
ATOM 5676 N N . GLY B 1 353 ? -7.551 -11.914 -13.32 1 94.5 353 GLY B N 1
ATOM 5677 C CA . GLY B 1 353 ? -7.199 -10.531 -13.039 1 94.5 353 GLY B CA 1
ATOM 5678 C C . GLY B 1 353 ? -8.406 -9.609 -12.984 1 94.5 353 GLY B C 1
ATOM 5679 O O . GLY B 1 353 ? -8.484 -8.734 -12.117 1 94.5 353 GLY B O 1
ATOM 5680 N N . VAL B 1 354 ? -9.289 -9.789 -13.875 1 95.06 354 VAL B N 1
ATOM 5681 C CA . VAL B 1 354 ? -10.508 -8.984 -13.922 1 95.06 354 VAL B CA 1
ATOM 5682 C C . VAL B 1 354 ? -11.352 -9.258 -12.688 1 95.06 354 VAL B C 1
ATOM 5684 O O . VAL B 1 354 ? -11.891 -8.336 -12.078 1 95.06 354 VAL B O 1
ATOM 5687 N N . PHE B 1 355 ? -11.461 -10.5 -12.336 1 97.25 355 PHE B N 1
ATOM 5688 C CA . PHE B 1 355 ? -12.219 -10.844 -11.141 1 97.25 355 PHE B CA 1
ATOM 5689 C C . PHE B 1 355 ? -11.586 -10.227 -9.898 1 97.25 355 PHE B C 1
ATOM 5691 O O . PHE B 1 355 ? -12.281 -9.711 -9.023 1 97.25 355 PHE B O 1
ATOM 5698 N N . LEU B 1 356 ? -10.297 -10.312 -9.82 1 96.5 356 LEU B N 1
ATOM 5699 C CA . LEU B 1 356 ? -9.562 -9.703 -8.711 1 96.5 356 LEU B CA 1
ATOM 5700 C C . LEU B 1 356 ? -9.82 -8.203 -8.656 1 96.5 356 LEU B C 1
ATOM 5702 O O . LEU B 1 356 ? -10.156 -7.668 -7.594 1 96.5 356 LEU B O 1
ATOM 5706 N N . PHE B 1 357 ? -9.695 -7.57 -9.781 1 94 357 PHE B N 1
ATOM 5707 C CA . PHE B 1 357 ? -9.852 -6.125 -9.883 1 94 357 PHE B CA 1
ATOM 5708 C C . PHE B 1 357 ? -11.273 -5.707 -9.508 1 94 357 PHE B C 1
ATOM 5710 O O . PHE B 1 357 ? -11.461 -4.785 -8.711 1 94 357 PHE B O 1
ATOM 5717 N N . LEU B 1 358 ? -12.273 -6.355 -10.023 1 96.12 358 LEU B N 1
ATOM 5718 C CA . LEU B 1 358 ? -13.664 -6.02 -9.75 1 96.12 358 LEU B CA 1
ATOM 5719 C C . LEU B 1 358 ? -14 -6.238 -8.281 1 96.12 358 LEU B C 1
ATOM 5721 O O . LEU B 1 358 ? -14.797 -5.5 -7.703 1 96.12 358 LEU B O 1
ATOM 5725 N N . THR B 1 359 ? -13.422 -7.254 -7.734 1 96.75 359 THR B N 1
ATOM 5726 C CA . THR B 1 359 ? -13.656 -7.527 -6.32 1 96.75 359 THR B CA 1
ATOM 5727 C C . THR B 1 359 ? -13.086 -6.414 -5.449 1 96.75 359 THR B C 1
ATOM 5729 O O . THR B 1 359 ? -13.766 -5.914 -4.547 1 96.75 359 THR B O 1
ATOM 5732 N N . VAL B 1 360 ? -11.898 -6.035 -5.723 1 94.44 360 VAL B N 1
ATOM 5733 C CA . VAL B 1 360 ? -11.25 -4.973 -4.957 1 94.44 360 VAL B CA 1
ATOM 5734 C C . VAL B 1 360 ? -12.008 -3.662 -5.152 1 94.44 360 VAL B C 1
ATOM 5736 O O . VAL B 1 360 ? -12.242 -2.926 -4.191 1 94.44 360 VAL B O 1
ATOM 5739 N N . LEU B 1 361 ? -12.383 -3.369 -6.32 1 94.25 361 LEU B N 1
ATOM 5740 C CA . LEU B 1 361 ? -13.156 -2.174 -6.641 1 94.25 361 LEU B CA 1
ATOM 5741 C C . LEU B 1 361 ? -14.484 -2.168 -5.891 1 94.25 361 LEU B C 1
ATOM 5743 O O . LEU B 1 361 ? -14.922 -1.122 -5.41 1 94.25 361 LEU B O 1
ATOM 5747 N N . SER B 1 362 ? -15.055 -3.293 -5.875 1 96.62 362 SER B N 1
ATOM 5748 C CA . SER B 1 362 ? -16.344 -3.418 -5.199 1 96.62 362 SER B CA 1
ATOM 5749 C C . SER B 1 362 ? -16.219 -3.137 -3.707 1 96.62 362 SER B C 1
ATOM 5751 O O . SER B 1 362 ? -17.062 -2.447 -3.127 1 96.62 362 SER B O 1
ATOM 5753 N N . PHE B 1 363 ? -15.227 -3.631 -3.078 1 94.81 363 PHE B N 1
ATOM 5754 C CA . PHE B 1 363 ? -15.023 -3.342 -1.663 1 94.81 363 PHE B CA 1
ATOM 5755 C C . PHE B 1 363 ? -14.766 -1.856 -1.446 1 94.81 363 PHE B C 1
ATOM 5757 O O . PHE B 1 363 ? -15.156 -1.296 -0.422 1 94.81 363 PHE B O 1
ATOM 5764 N N . TYR B 1 364 ? -14.109 -1.288 -2.389 1 89.81 364 TYR B N 1
ATOM 5765 C CA . TYR B 1 364 ? -13.844 0.144 -2.307 1 89.81 364 TYR B CA 1
ATOM 5766 C C . TYR B 1 364 ? -15.148 0.935 -2.262 1 89.81 364 TYR B C 1
ATOM 5768 O O . TYR B 1 364 ? -15.359 1.749 -1.36 1 89.81 364 TYR B O 1
ATOM 5776 N N . TYR B 1 365 ? -16.031 0.701 -3.102 1 92.38 365 TYR B N 1
ATOM 5777 C CA . TYR B 1 365 ? -17.297 1.444 -3.186 1 92.38 365 TYR B CA 1
ATOM 5778 C C . TYR B 1 365 ? -18.203 1.108 -2.014 1 92.38 365 TYR B C 1
ATOM 5780 O O . TYR B 1 365 ? -18.906 1.981 -1.492 1 92.38 365 TYR B O 1
ATOM 5788 N N . VAL B 1 366 ? -18.203 -0.126 -1.677 1 94.25 366 VAL B N 1
ATOM 5789 C CA . VAL B 1 366 ? -19 -0.518 -0.526 1 94.25 366 VAL B CA 1
ATOM 5790 C C . VAL B 1 366 ? -18.484 0.179 0.73 1 94.25 366 VAL B C 1
ATOM 5792 O O . VAL B 1 366 ? -19.281 0.677 1.539 1 94.25 366 VAL B O 1
ATOM 5795 N N . GLY B 1 367 ? -17.219 0.193 0.876 1 90.94 367 GLY B N 1
ATOM 5796 C CA . GLY B 1 367 ? -16.625 0.882 2.01 1 90.94 367 GLY B CA 1
ATOM 5797 C C . GLY B 1 367 ? -16.953 2.363 2.047 1 90.94 367 GLY B C 1
ATOM 5798 O O . GLY B 1 367 ? -17.281 2.906 3.104 1 90.94 367 GLY B O 1
ATOM 5799 N N . GLU B 1 368 ? -16.859 2.98 0.963 1 86.75 368 GLU B N 1
ATOM 5800 C CA . GLU B 1 368 ? -17.172 4.402 0.857 1 86.75 368 GLU B CA 1
ATOM 5801 C C . GLU B 1 368 ? -18.625 4.68 1.212 1 86.75 368 GLU B C 1
ATOM 5803 O O . GLU B 1 368 ? -18.922 5.617 1.955 1 86.75 368 GLU B O 1
ATOM 5808 N N . SER B 1 369 ? -19.469 3.91 0.673 1 90.69 369 SER B N 1
ATOM 5809 C CA . SER B 1 369 ? -20.891 4.121 0.904 1 90.69 369 SER B CA 1
ATOM 5810 C C . SER B 1 369 ? -21.281 3.809 2.348 1 90.69 369 SER B C 1
ATOM 5812 O O . SER B 1 369 ? -22.172 4.438 2.91 1 90.69 369 SER B O 1
ATOM 5814 N N . LEU B 1 370 ? -20.672 2.822 2.934 1 90 370 LEU B N 1
ATOM 5815 C CA . LEU B 1 370 ? -20.906 2.523 4.344 1 90 370 LEU B CA 1
ATOM 5816 C C . LEU B 1 370 ? -20.453 3.688 5.223 1 90 370 LEU B C 1
ATOM 5818 O O . LEU B 1 370 ? -21.125 4.016 6.207 1 90 370 LEU B O 1
ATOM 5822 N N . ARG B 1 371 ? -19.359 4.199 4.855 1 86.5 371 ARG B N 1
ATOM 5823 C CA . ARG B 1 371 ? -18.859 5.363 5.59 1 86.5 371 ARG B CA 1
ATOM 5824 C C . ARG B 1 371 ? -19.859 6.516 5.52 1 86.5 371 ARG B C 1
ATOM 5826 O O . ARG B 1 371 ? -20.156 7.152 6.531 1 86.5 371 ARG B O 1
ATOM 5833 N N . ASP B 1 372 ? -20.391 6.773 4.422 1 85.31 372 ASP B N 1
ATOM 5834 C CA . ASP B 1 372 ? -21.359 7.84 4.238 1 85.31 372 ASP B CA 1
ATOM 5835 C C . ASP B 1 372 ? -22.656 7.543 5.004 1 85.31 372 ASP B C 1
ATOM 5837 O O . ASP B 1 372 ? -23.25 8.445 5.594 1 85.31 372 ASP B O 1
ATOM 5841 N N . ALA B 1 373 ? -23.031 6.344 4.941 1 85.06 373 ALA B N 1
ATOM 5842 C CA . ALA B 1 373 ? -24.297 5.949 5.566 1 85.06 373 ALA B CA 1
ATOM 5843 C C . ALA B 1 373 ? -24.188 5.984 7.09 1 85.06 373 ALA B C 1
ATOM 5845 O O . ALA B 1 373 ? -25.156 6.262 7.781 1 85.06 373 ALA B O 1
ATOM 5846 N N . MET B 1 374 ? -23.016 5.75 7.609 1 81.25 374 MET B N 1
ATOM 5847 C CA . MET B 1 374 ? -22.844 5.594 9.055 1 81.25 374 MET B CA 1
ATOM 5848 C C . MET B 1 374 ? -22.281 6.863 9.68 1 81.25 374 MET B C 1
ATOM 5850 O O . MET B 1 374 ? -22.172 6.961 10.898 1 81.25 374 MET B O 1
ATOM 5854 N N . ASP B 1 375 ? -21.812 7.785 8.82 1 70.25 375 ASP B N 1
ATOM 5855 C CA . ASP B 1 375 ? -21.312 9.062 9.312 1 70.25 375 ASP B CA 1
ATOM 5856 C C . ASP B 1 375 ? -22.453 9.93 9.859 1 70.25 375 ASP B C 1
ATOM 5858 O O . ASP B 1 375 ? -23.375 10.273 9.125 1 70.25 375 ASP B O 1
ATOM 5862 N N . PRO B 1 376 ? -22.469 10.266 11.148 1 61.12 376 PRO B N 1
ATOM 5863 C CA . PRO B 1 376 ? -23.547 11.055 11.75 1 61.12 376 PRO B CA 1
ATOM 5864 C C . PRO B 1 376 ? -23.594 12.484 11.219 1 61.12 376 PRO B C 1
ATOM 5866 O O . PRO B 1 376 ? -24.641 13.141 11.289 1 61.12 376 PRO B O 1
ATOM 5869 N N . ARG B 1 377 ? -22.484 13.102 10.922 1 52.97 377 ARG B N 1
ATOM 5870 C CA . ARG B 1 377 ? -22.469 14.5 10.516 1 52.97 377 ARG B CA 1
ATOM 5871 C C . ARG B 1 377 ? -23.328 14.734 9.289 1 52.97 377 ARG B C 1
ATOM 5873 O O . ARG B 1 377 ? -23.734 15.867 9.016 1 52.97 377 ARG B O 1
ATOM 5880 N N . GLN B 1 378 ? -23.531 13.812 8.539 1 49.03 378 GLN B N 1
ATOM 5881 C CA . GLN B 1 378 ? -24.359 13.977 7.344 1 49.03 378 GLN B CA 1
ATOM 5882 C C . GLN B 1 378 ? -25.828 14.148 7.699 1 49.03 378 GLN B C 1
ATOM 5884 O O . GLN B 1 378 ? -26.625 14.57 6.863 1 49.03 378 GLN B O 1
ATOM 5889 N N . GLU B 1 379 ? -26.266 13.867 8.781 1 48.75 379 GLU B N 1
ATOM 5890 C CA . GLU B 1 379 ? -27.641 14.062 9.188 1 48.75 379 GLU B CA 1
ATOM 5891 C C . GLU B 1 379 ? -28.016 15.547 9.219 1 48.75 379 GLU B C 1
ATOM 5893 O O . GLU B 1 379 ? -29.156 15.914 8.93 1 48.75 379 GLU B O 1
ATOM 5898 N N . VAL B 1 380 ? -27.078 16.438 9.664 1 42.09 380 VAL B N 1
ATOM 5899 C CA . VAL B 1 380 ? -27.5 17.828 9.875 1 42.09 380 VAL B CA 1
ATOM 5900 C C . VAL B 1 380 ? -27.859 18.469 8.539 1 42.09 380 VAL B C 1
ATOM 5902 O O . VAL B 1 380 ? -28.688 19.375 8.477 1 42.09 380 VAL B O 1
ATOM 5905 N N . ASP B 1 381 ? -27.203 18.188 7.504 1 38.69 381 ASP B N 1
ATOM 5906 C CA . ASP B 1 381 ? -27.547 18.922 6.293 1 38.69 381 ASP B CA 1
ATOM 5907 C C . ASP B 1 381 ? -28.906 18.516 5.758 1 38.69 381 ASP B C 1
ATOM 5909 O O . ASP B 1 381 ? -29.547 19.25 5.012 1 38.69 381 ASP B O 1
ATOM 5913 N N . GLY B 1 382 ? -29.328 17.328 5.93 1 37.59 382 GLY B N 1
ATOM 5914 C CA . GLY B 1 382 ? -30.641 17.016 5.414 1 37.59 382 GLY B CA 1
ATOM 5915 C C . GLY B 1 382 ? -31.766 17.688 6.215 1 37.59 382 GLY B C 1
ATOM 5916 O O . GLY B 1 382 ? -32.938 17.578 5.859 1 37.59 382 GLY B O 1
ATOM 5917 N N . GLY B 1 383 ? -31.609 18 7.477 1 34.72 383 GLY B N 1
ATOM 5918 C CA . GLY B 1 383 ? -32.75 18.625 8.133 1 34.72 383 GLY B CA 1
ATOM 5919 C C . GLY B 1 383 ? -33 20.047 7.648 1 34.72 383 GLY B C 1
ATOM 5920 O O . GLY B 1 383 ? -33.969 20.688 8.07 1 34.72 383 GLY B O 1
ATOM 5921 N N . GLY B 1 384 ? -32 20.797 7.137 1 32.56 384 GLY B N 1
ATOM 5922 C CA . GLY B 1 384 ? -32.406 22.156 6.824 1 32.56 384 GLY B CA 1
ATOM 5923 C C . GLY B 1 384 ? -33.312 22.25 5.625 1 32.56 384 GLY B C 1
ATOM 5924 O O . GLY B 1 384 ? -33.75 23.344 5.242 1 32.56 384 GLY B O 1
ATOM 5925 N N . GLY B 1 385 ? -33.375 21.312 4.672 1 28.11 385 GLY B N 1
ATOM 5926 C CA . GLY B 1 385 ? -34.375 21.594 3.664 1 28.11 385 GLY B CA 1
ATOM 5927 C C . GLY B 1 385 ? -35.781 21.328 4.145 1 28.11 385 GLY B C 1
ATOM 5928 O O . GLY B 1 385 ? -36.719 21.281 3.344 1 28.11 385 GLY B O 1
ATOM 5929 N N . LEU B 1 386 ? -36.188 21.094 5.379 1 20.98 386 LEU B N 1
ATOM 5930 C CA . LEU B 1 386 ? -37.594 21.469 5.492 1 20.98 386 LEU B CA 1
ATOM 5931 C C . LEU B 1 386 ? -37.75 22.984 5.551 1 20.98 386 LEU B C 1
ATOM 5933 O O . LEU B 1 386 ? -36.938 23.672 6.168 1 20.98 386 LEU B O 1
#

Secondary structure (DSSP, 8-state):
----------GGGS-SSSS----S---HHHHHHHHHHHHHHHHHHIIIII--SS-GGG--TT-HHHHHHHHHHHHIIIIIHHHHH-HHHHHHHHHHHTT-HHHHHHHHHHHHHHHHHHHHHHHSPPP---GGGTTPPPTT-EEEETTEEEE--TTSTT-B-TTS-BHHHHHHHHHHHHHHHHHHHHHHHHHHHHHHHHHHHHHHHTT-HHHHHHHHHHHHHHHHS-HHHHHHHHHHHH---HHHHHHHHHHHS-HHHHHHHHHHHHHHHTSHHHHHHHHTT--HHHHIIIIIHHHTHHHHHHHHHHHHHHHHHHHHHHHHTT-S-TT---HHHHHHHHGGGTTT-THHHHHHHHHHHHHHHHHHHHHHHHHHHH-TTHHHHHHTT-/----------GGGS-SSSS----S---HHHHHHHHHHHHHHHHHHIIIII--SS-GGG--TT-HHHHHHHHHHHHIIIIIHHHHH-HHHHHHHHHHHTT-HHHHHHHHHHHHHHHHHHHHHHHSPPP---GGGTTPPPTT-EEEETTEEEE--TTSTT-B-TTS-BHHHHHHHHHHHHHHHHHHHHHHHHHHHHHHHHHHHHHHHTT-HHHHHHHHHHHHHHHHS-HHHHHHHHHHHH---HHHHHHHHHHHS-HHHHHHHHHHHHHHHTSHHHHHHHHTT--HHHHIIIIIHHHTHHHHHHHHHHHHHHHHHHHHHHHHTT-S-TT---HHHHHHHHGGGTTT-THHHHHHHHHHHHHHHHHHHHHHHHHHHH-TTHHHHHHTT-

Organism: Halobacterium salinarum (strain ATCC 700922 / JCM 11081 / NRC-1) (NCBI:txid64091)

Nearest PDB structures (foldseek):
  8j5q-assembly1_C  TM=8.889E-01  e=1.607E-13  Mycobacterium tuberculosis H37Rv
  8xfc-assembly1_C  TM=8.911E-01  e=1.307E-12  Mycobacterium tuberculosis H37Rv
  8wd9-assembly1_B  TM=7.311E-01  e=3.424E-03  Mycobacterium tuberculosis H37Rv
  8wda-assembly1_B  TM=6.772E-01  e=1.727E-03  Mycobacterium tuberculosis H37Rv
  7ahd-assembly1_A  TM=4.827E-01  e=1.280E-03  Lactococcus lactis subsp. lactis

Foldseek 3Di:
DCPPPPPPVPPVPPPVVVVPVPPPPLPVLRVVLVVQVVVLVVLLCCQVPPPPDQRDLSADSPGLVSLVSNLVSCCCSPPVVVLVVCVVLVVLLVVLLVVDVLLVVLVVLLVVLVVLLVCVCSPDPAWDFDQVFALAAAAPDWFADPNDIHHHDPVQRHGAHRRRTRLVRLLSLQSNLLSSLLRSLLVLLLVVLLVLLLVLLLCVLVPNNVSVVVSLVVLVVLLPPPLLVVLLVCCVVPHQESVSLSVSSNVRPNSVSSNLLNVQSNVCCVPPVVVVCVVVVHDSVCCSVPPSSVVSVLVSVLVSLLCRLVRSVSSLCCLLVVSHDPVRSHLSVQLNSCPVVCPGRVSSNVVSVVSSVSNSVSSVSNSVSSCSSSPPVVVVVVVVVD/DPPPPPPPVPPVPPPVVVVPVPPPPLPVLRVVLVVQVVVLVVLLVCQVPPPPDQRVLSADSPHLVSLVSNLVSCCCSPPVVVLVVCVVLVVLLVVLLVVDVLLVVLVVLVVVLVVLLVCVCSPDPAWDFDQVFALAAAAPDWFADPNDIHHHDPVQRHGAHRRRTRLVRLLSLQSNLLSSLLRSLLVLLLVVLLVLLLVLLLCVLVPNNVSNVVSLVVLVVLLPPPLLVVLLVCCVVPHQESVSLSVSSSVRPNSVSSNLLNVQLNVCCVPPVVVVCVVVVDDSVCCSVPPSSVVSVLVSVLVSLLCRLVRSVSSLCCLLVVSHDPVRSHLSVQLNSCPVVCPGRVSSNVVSVVSSVSNSVSSVSNSVSSCSSSPPVVVVVVVVVD

Solvent-accessible surface area (backbone atoms only — not comparable to full-atom values): 39795 Å² total; per-residue (Å²): 136,81,76,74,75,72,77,70,81,48,82,78,72,57,61,57,72,80,57,51,80,68,62,89,66,56,46,73,64,48,44,50,50,51,48,51,52,48,51,50,49,52,53,49,50,42,33,64,74,62,43,86,57,81,23,77,93,65,42,58,77,87,34,57,59,62,55,40,51,53,44,51,51,47,43,42,64,71,44,50,46,56,46,65,74,34,55,68,58,41,51,52,39,48,60,48,33,54,71,38,60,68,25,46,52,22,46,51,52,51,50,51,44,49,53,40,21,66,48,34,68,76,76,44,75,76,73,50,80,31,78,88,42,42,52,28,36,29,47,92,37,73,42,58,49,97,87,41,80,34,62,27,41,80,91,29,56,56,5,21,27,82,49,17,24,39,38,55,50,41,43,38,42,14,35,29,46,40,48,43,36,17,51,44,19,39,51,43,11,47,54,52,5,39,51,52,8,42,50,28,29,47,28,42,74,72,70,40,48,63,57,22,49,52,52,50,49,49,38,52,52,55,68,44,43,64,55,66,61,50,49,52,50,48,32,70,74,75,44,31,45,66,55,57,53,28,50,51,49,15,72,71,57,18,47,65,45,14,50,52,35,19,53,51,33,45,62,49,49,74,31,69,61,42,57,49,40,55,72,69,65,54,54,63,67,50,46,37,62,66,47,38,47,61,71,33,41,66,60,47,51,36,53,45,42,59,46,25,44,57,42,33,50,50,50,27,49,36,20,40,71,63,56,41,36,88,86,54,55,33,39,20,37,44,27,41,69,13,57,87,34,43,90,62,38,44,56,36,20,47,51,36,44,49,53,52,40,53,50,31,42,21,38,50,40,36,23,52,36,48,42,59,41,67,41,68,77,62,55,62,65,66,60,63,78,107,134,81,76,75,74,74,77,71,82,51,82,75,73,56,60,56,75,78,58,49,81,67,62,92,64,58,47,75,64,46,46,52,50,51,48,51,50,48,50,50,47,51,52,48,51,43,33,63,74,63,44,84,56,81,22,76,93,64,42,58,79,88,33,57,59,60,56,40,52,52,45,50,51,49,43,43,64,70,44,51,47,57,44,66,74,33,56,66,59,41,51,52,38,47,59,49,31,54,70,37,58,68,26,46,51,23,46,51,51,51,50,50,44,50,52,40,21,65,48,34,65,77,76,44,74,76,74,51,78,31,78,88,43,43,54,27,36,30,46,91,36,71,43,58,51,96,85,41,79,33,61,27,42,79,91,28,54,54,7,22,27,81,50,18,23,38,38,55,50,41,44,38,40,13,35,29,45,40,48,42,36,18,52,46,20,39,50,43,12,47,53,53,6,40,50,52,8,41,51,29,30,47,28,42,73,72,70,39,47,65,56,22,49,50,52,52,50,48,40,53,52,55,68,44,45,64,55,66,60,50,49,52,50,47,31,69,74,74,43,31,45,65,55,58,54,28,50,50,48,15,72,69,56,16,48,65,45,13,51,51,36,19,53,50,33,45,62,49,49,74,32,69,61,44,58,50,40,56,73,67,63,54,54,62,68,51,46,36,63,66,48,37,46,62,71,34,42,66,61,48,52,35,53,44,42,58,46,25,44,55,41,34,50,48,52,27,48,36,20,40,72,62,56,41,36,88,87,54,54,33,36,21,37,44,29,42,70,11,57,87,34,44,90,61,39,43,56,37,21,48,52,36,45,49,55,51,40,52,49,32,41,20,39,50,38,36,22,52,36,48,42,61,40,67,41,69,75,62,55,62,67,66,60,64,79,107

Sequence (772 aa):
MAAEDADTATFEDIDWDAQGISTLGVSRAGLAELLSYLGLIVAFVYDYTWNTGPLVFRWDVLSVEWLFIGTLIAIVFHAVIPLSQKPRLRAFYWRRFKKNQVAVVALGWLAVMFVVGVLGPLLIDPPTTQFTNQSVPPVGMSTTVGGVVKTGTWQYPLGTSAKGQGILTLVVYGMRVSMEVGLIATIFSVIIGSAVGAVAAFATSVGRGRIDELLMRYVDVQSVFPDFMLLLLLTYLFGSELWMIILLFGFFSWEGIARTVRGEALQRASEEYITAAEASGANMLYIVRQHLIPNSANSIIISATVGIPGFILGEASLAFLGFSDPTTYSWGRTIATGQVNLASAWWIATIPGVFLFLTVLSFYYVGESLRDAMDPRQEVDGGGGLMAAEDADTATFEDIDWDAQGISTLGVSRAGLAELLSYLGLIVAFVYDYTWNTGPLVFRWDVLSVEWLFIGTLIAIVFHAVIPLSQKPRLRAFYWRRFKKNQVAVVALGWLAVMFVVGVLGPLLIDPPTTQFTNQSVPPVGMSTTVGGVVKTGTWQYPLGTSAKGQGILTLVVYGMRVSMEVGLIATIFSVIIGSAVGAVAAFATSVGRGRIDELLMRYVDVQSVFPDFMLLLLLTYLFGSELWMIILLFGFFSWEGIARTVRGEALQRASEEYITAAEASGANMLYIVRQHLIPNSANSIIISATVGIPGFILGEASLAFLGFSDPTTYSWGRTIATGQVNLASAWWIATIPGVFLFLTVLSFYYVGESLRDAMDPRQEVDGGGGL

pLDDT: mean 81.09, std 18.56, range [20.73, 98.0]

Radius of gyration: 29.56 Å; Cα contacts (8 Å, |Δi|>4): 1006; chains: 2; bounding box: 89×91×74 Å

InterPro domains:
  IPR000515 ABC transporter type 1, transmembrane domain MetI-like [PF00528] (194-378)
  IPR000515 ABC transporter type 1, transmembrane domain MetI-like [PS50928] (175-367)
  IPR000515 ABC transporter type 1, transmembrane domain MetI-like [cd06261] (175-360)
  IPR025966 Oligopeptide transport permease C-like, N-terminal domain [PF12911] (94-138)
  IPR035906 MetI-like superfamily [G3DSA:1.10.3720.10] (165-375)
  IPR035906 MetI-like superfamily [SSF161098] (171-362)